Protein 6HJF (pdb70)

Secondary structure (DSSP, 8-state):
-TTTT-EEEEEEEETTEEEEEEEE-------SSHHHHHHHHHHH-HHHHHHHHSBTTS-TT-EEEEEE---STT-SEEEEEEESS---S--HHHHHHHHHHHHHTTSS---TT-SEEEEEEEETTEEEEEEEEEPTTSSS-EEEEEEEPSPBEEEEEEEEEE--TTT-EEEEEEEESSSEEEEEEGGGGT--SSGGGHHHHHHHHHHHHHHHHHH-----SS-TT--SEEEEEEEE--SSTT-SEEEEEEETTTEE-SS--HHHHHHHHHHHHHTT---TT-EEEEEETTS-EEEEEEEEEEEETT---TT--TTSSSEEEEEEEEEE-EEEEEEEEE---TT-TTTT-B--S--/-EEEEEEEETTEEEEEEEE-PPP---SSHHHHHHHHHHH-HHHHHHHHSBTTS-TT-EEEEEE---STT-SEEEEEEESS---S--HHHHHHHHHHHHHTTSSPPPTT-SEEEEEEEETTEEEEEEEEEPTT-SS-EEEEEEEPSPBEEEEEEEEEEPSTTT-EEEEEEEESSSEEEEEEGGGGT---SGGGHHHHHHHHHHHHHHHHHH-----SS-TT--SEEEEEEEE--SSTT-SEEEEEEETTTEE-SS--HHHHHHHHHHHHHTT-S-TT--EEEE-TTS-EEEEEEEEEEEEET---TTS-SS-SEEEEEEEEEEE-EEEEEEEEE---TT-TTTT-B--PPP----

Radius of gyration: 27.24 Å; Cα contacts (8 Å, |Δi|>4): 1940; chains: 2; bounding box: 60×91×71 Å

Sequence (709 aa):
MRFKKSFTCCIDMHTEGEAARIVTSGLPHIPGSNMAEKKAYLQENMDYLRRGIMLEPRGHDDMFGAFLFDPIEEGADLGIVFMDTGGYLNMCGHNSIAAVTAAVETGIVSVPAKATNVPVVLDTPAGLVRGTAHLQSGTESEVSNASIINVPSFLYQQDVVVVLPKPYGEVRVDIAFGGNFFAIVPAEQLGIDISVQNLSRLQEAGELLRTEINRSVKVQHPQLPHINTVDCVEIYGPPTNPEANYKNVVIFGNRQADRSPCGTGTSAKMATLYAKGQLRIGETFVYESILGSLFQGRVLGEERRIPGVKVPVTKDAEEGMLVVTAEITGKAFIMGFNTMMLFDPTDPFKNGFTLKQYSFTCCIDMHTEGEAARIVTSSGLPHIPGSNMAEKKAYLQENMDYLRRGIMLEPRGHDDMFGAFLFDPIEEGADLGIVFMDTGGYLNMCGHNSIAAVTAAVETGIVSVPAKATNVPVVLDTPAGLVRGTAHLQSGTESEVSNASIINVPSFLYQQDVVVVLPKPYGEVRVDIAFGGNFFAIVPAEQLGIDISVQNLSRLQEAGELLRTEINRSVKVQHPQLPHINTVDCVEIYGPPTNPEANYKNVVIFGNRQADRSPCGTGTSAKMATLYAKGQLRIGETFVYESILGSLFQGRVLGEERIPGVKVPVTKDAEEGMLVVTAEITGKAFIMGFNTMMLFDPTDPFKNGFTLKQYIWSS

CATH classification: 3.10.310.10 (+1 more: 3.10.310.10)

InterPro domains:
  IPR008794 Proline racemase family [PF05544] (78-420)
  IPR008794 Proline racemase family [PTHR33442] (73-422)
  IPR008794 Proline racemase family [SFLDS00028] (70-421)

GO terms:
  GO:0005576 extracellular region (C, EXP)
  GO:0005737 cytoplasm (C, EXP)
  GO:0016020 membrane (C, EXP)
  GO:0018112 proline racemase activity (F, EXP)

Foldseek 3Di:
DQLQQWWWWFWKFFLHAIATETEDRDDDQDDQALLRSQVSCQVPPVLVLLLCDFPPNHHQRHWYWYWDCHNDPPALIEIWIGHQAGTAQDWDRNVFVVQLCCQVVVSDDDPPPDQKDWHWYRTSLGIKIKIFGADPPDRGHGPKMKIWFDKKAFFAFQDWFAFDPPQGIFTWTWMWLSAIETEGEPVSRVDDLAPVCLVVVLVVFVRRQVRCQVPPWAADQPNRVHIGHFKYKYKADDPDPVARIEIWMAGRNSHIGQALINSVVRRVVNVCVVVVNADAPGWHWYAYNNRFIKIKGWHDKDFDAPAGGNVADPPDGHGMITIMMIMTHMGRPDIDIGTQDPVPPQSSHDHPDDD/DWWWFWKFFLHAIATETEDDDDDADDLALLVRQVRCQPPPVLVLLLCDFPPNHHQRHWYWYWDCHRPPPARIEIWIGHQAGTAQDFFRNVFVCQLCCQQVVVDAADPPDQKDWHWYRTSLGIKIKIFGADPPDRRHGPWMKIWFDWKAFFAFQDWFAFDPPQGIFTFTWMWLSAIETEGEVVSRVDDLAPVCLVVVLVVFVRVQVRCQVPDWDADQVRRVHTGHFKYKYWDDDPDPVARIEIWIAGRLSHIGQALINSVVSRVQNVCVVVVNADAPGWHWYAYNNRFIKIKGFPDKDFDACDGGNVADPPHRGGMITTMMIMTHMDRDDTDDDDADVPDPQSSHDHPDDHDYDD

Nearest PDB structures (foldseek):
  1w62-assembly1_A  TM=1.001E+00  e=7.822E-77  Trypanosoma cruzi strain CL Brener
  6hjg-assembly1_A  TM=9.978E-01  e=2.017E-73  Trypanosoma cruzi strain CL Brener
  8a4r-assembly1_BBB  TM=9.742E-01  e=5.280E-46  Acetoanaerobium sticklandii DSM 519
  6r76-assembly2_C  TM=9.722E-01  e=7.867E-44  Thermococcus litoralis DSM 5473
  6j7c-assembly1_A-2  TM=9.624E-01  e=2.223E-41  Thermococcus litoralis DSM 5473

Organism: Trypanosoma cruzi (strain CL Brener) (NCBI:txid353153)

Solvent-accessible surface area: 26584 Å² total; per-residue (Å²): 165,64,110,148,168,19,8,50,4,11,7,0,0,0,22,1,0,5,0,15,0,3,54,58,39,39,75,145,2,59,27,82,48,2,20,80,18,20,35,71,1,86,136,83,33,32,91,20,13,83,0,0,0,11,9,3,18,2,12,34,16,4,0,0,0,2,27,28,125,51,77,73,169,63,16,59,14,0,0,0,0,0,2,11,41,14,20,14,7,0,5,1,3,0,0,0,0,2,0,0,2,0,3,40,50,56,76,24,97,46,80,104,107,33,94,71,2,85,0,21,0,2,6,5,4,28,52,0,133,2,38,0,50,21,90,107,88,52,85,36,58,2,40,47,0,8,0,56,6,8,70,0,2,10,14,44,66,81,12,79,2,95,5,85,182,105,24,22,121,2,123,2,18,0,0,0,0,0,1,1,0,0,8,0,28,5,138,54,6,68,13,107,14,27,48,102,19,18,76,116,0,22,68,0,0,43,56,0,59,53,49,0,46,175,69,22,158,5,79,11,49,87,46,107,74,4,67,59,0,20,2,0,0,0,48,8,112,54,100,42,134,126,8,72,76,24,1,0,2,2,6,10,44,14,0,0,1,10,0,0,10,0,2,0,0,0,0,10,0,2,6,16,36,45,93,69,112,12,177,75,36,75,73,2,18,0,5,0,14,40,34,11,32,0,68,1,94,0,66,21,93,102,70,39,109,82,45,163,7,79,40,21,129,157,98,64,116,6,1,33,10,2,44,0,25,0,21,4,60,3,6,26,6,2,83,11,32,0,4,23,37,93,98,2,88,30,75,49,17,22,48,15,39,67,187,86,19,50,3,13,5,0,0,0,24,1,0,5,0,13,2,0,51,53,46,29,47,183,16,74,31,82,64,2,22,82,21,18,33,68,1,83,132,85,34,34,91,10,16,80,0,0,0,14,7,3,17,2,11,32,18,5,0,0,0,0,27,32,119,51,76,102,165,54,15,62,18,0,0,0,0,0,2,11,39,18,18,12,5,0,8,0,2,0,0,0,0,3,0,1,2,0,1,22,50,56,73,19,104,44,82,102,108,24,88,76,2,85,0,10,0,8,5,4,5,28,44,0,123,2,37,0,51,18,91,102,90,41,86,38,34,2,45,45,0,13,1,59,5,6,67,0,4,8,13,46,68,75,13,78,4,96,5,53,196,116,28,23,120,1,117,4,15,0,0,0,0,0,2,1,0,0,7,0,28,6,135,52,8,61,5,112,20,30,40,110,23,15,66,114,0,23,75,0,1,32,25,1,55,74,27,0,36,171,64,20,160,4,76,11,50,82,44,106,63,4,71,61,0,18,2,0,0,0,46,9,113,52,100,43,134,133,8,62,72,22,0,0,2,3,7,11,20,20,0,0,2,9,1,0,11,0,2,0,0,0,0,9,0,3,6,15,36,46,87,70,111,8,190,81,42,70,74,1,20,0,5,0,11,40,34,13,40,0,65,0,93,0,72,22,95,106,96,36,101,71,38,100,10,76,39,17,123,149,104,43,94,0,0,42,6,4,45,0,10,0,22,3,61,3,10,8,7,1,57,10,45,3,38,53,36,108,93,1,91,29,84,46,16,19,40,12,36,65,151,49,196,59,161

B-factor: mean 35.9, std 13.92, range [16.55, 100.0]

Structure (mmCIF, N/CA/C/O backbone):
data_6HJF
#
_entry.id   6HJF
#
_cell.length_a   129.666
_cell.length_b   90.841
_cell.length_c   85.919
_cell.angle_alpha   90.00
_cell.angle_beta   126.29
_cell.angle_gamma   90.00
#
_symmetry.space_group_n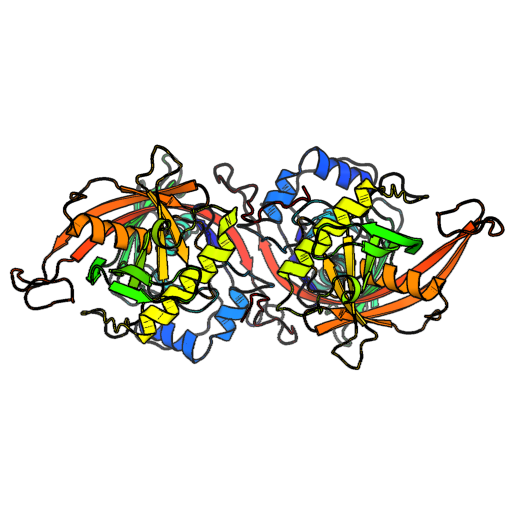ame_H-M   'C 1 2 1'
#
loop_
_entity.id
_entity.type
_entity.pdbx_description
1 polymer 'Proline racemase A'
2 non-polymer 'LAEVULINIC ACID'
3 water water
#
loop_
_atom_site.group_PDB
_atom_site.id
_atom_site.type_symbol
_atom_site.label_atom_id
_atom_site.label_alt_id
_atom_site.label_comp_id
_atom_site.label_asym_id
_atom_site.label_entity_id
_atom_site.label_seq_id
_atom_site.pdbx_PDB_ins_code
_atom_site.Cartn_x
_atom_site.Cartn_y
_atom_site.Cartn_z
_atom_site.occupancy
_atom_site.B_iso_or_equiv
_atom_site.auth_seq_id
_atom_site.auth_comp_id
_atom_site.auth_asym_id
_atom_site.auth_atom_id
_atom_site.pdbx_PDB_model_num
ATOM 1 N N . MET A 1 40 ? 18.515 8.387 -9.248 1.00 74.61 40 MET A N 1
ATOM 2 C CA . MET A 1 40 ? 19.844 8.597 -8.596 1.00 75.60 40 MET A CA 1
ATOM 3 C C . MET A 1 40 ? 19.690 9.213 -7.204 1.00 71.20 40 MET A C 1
ATOM 4 O O . MET A 1 40 ? 20.319 8.751 -6.252 1.00 65.56 40 MET A O 1
ATOM 9 N N . ARG A 1 41 ? 18.865 10.256 -7.096 1.00 63.23 41 ARG A N 1
ATOM 10 C CA . ARG A 1 41 ? 18.708 11.005 -5.840 1.00 62.63 41 ARG A CA 1
ATOM 11 C C . ARG A 1 41 ? 18.263 10.096 -4.687 1.00 57.82 41 ARG A C 1
ATOM 12 O O . ARG A 1 41 ? 18.698 10.271 -3.545 1.00 45.20 41 ARG A O 1
ATOM 20 N N . PHE A 1 42 ? 17.413 9.121 -5.006 1.00 52.37 42 PHE A N 1
ATOM 21 C CA . PHE A 1 42 ? 16.860 8.196 -4.013 1.00 50.36 42 PHE A CA 1
ATOM 22 C C . PHE A 1 42 ? 17.684 6.924 -3.834 1.00 53.56 42 PHE A C 1
ATOM 23 O O . PHE A 1 42 ? 17.299 6.052 -3.043 1.00 48.77 42 PHE A O 1
ATOM 31 N N . LYS A 1 43 ? 18.812 6.822 -4.550 1.00 54.11 43 LYS A N 1
ATOM 32 C CA . LYS A 1 43 ? 19.796 5.755 -4.312 1.00 54.22 43 LYS A CA 1
ATOM 33 C C . LYS A 1 43 ? 20.291 5.785 -2.862 1.00 46.05 43 LYS A C 1
ATOM 34 O O . LYS A 1 43 ? 20.657 6.833 -2.335 1.00 40.73 43 LYS A O 1
ATOM 40 N N . LYS A 1 44 ? 20.306 4.620 -2.234 1.00 42.49 44 LYS A N 1
ATOM 41 C CA . LYS A 1 44 ? 20.702 4.492 -0.843 1.00 40.10 44 LYS A CA 1
ATOM 42 C C . LYS A 1 44 ? 19.774 5.228 0.142 1.00 38.83 44 LYS A C 1
ATOM 43 O O . LYS A 1 44 ? 20.118 5.328 1.293 1.00 35.66 44 LYS A O 1
ATOM 49 N N . SER A 1 45 ? 18.583 5.659 -0.278 1.00 35.02 45 SER A N 1
ATOM 50 C CA . SER A 1 45 ? 17.637 6.288 0.659 1.00 34.05 45 SER A CA 1
ATOM 51 C C . SER A 1 45 ? 16.990 5.257 1.587 1.00 31.32 45 SER A C 1
ATOM 52 O O . SER A 1 45 ? 17.131 4.067 1.386 1.00 32.89 45 SER A O 1
ATOM 55 N N . PHE A 1 46 ? 16.265 5.734 2.590 1.00 26.65 46 PHE A N 1
ATOM 56 C CA . PHE A 1 46 ? 15.515 4.866 3.509 1.00 24.02 46 PHE A CA 1
ATOM 57 C C . PHE A 1 46 ? 14.148 5.469 3.761 1.00 24.44 46 PHE A C 1
ATOM 58 O O . PHE A 1 46 ? 14.046 6.686 3.895 1.00 27.42 46 PHE A O 1
ATOM 66 N N . THR A 1 47 ? 13.106 4.643 3.868 1.00 24.65 47 THR A N 1
ATOM 67 C CA . THR A 1 47 ? 11.818 5.140 4.275 1.00 23.14 47 THR A CA 1
ATOM 68 C C . THR A 1 47 ? 11.634 4.796 5.734 1.00 22.26 47 THR A C 1
ATOM 69 O O . THR A 1 47 ? 11.977 3.691 6.164 1.00 22.17 47 THR A O 1
ATOM 73 N N . CYS A 1 48 ? 11.059 5.732 6.472 1.00 22.54 48 CYS A N 1
ATOM 74 C CA A CYS A 1 48 ? 10.777 5.569 7.898 0.50 22.39 48 CYS A CA 1
ATOM 75 C CA B CYS A 1 48 ? 10.734 5.447 7.850 0.50 22.43 48 CYS A CA 1
ATOM 76 C C . CYS A 1 48 ? 9.370 5.984 8.269 1.00 22.53 48 CYS A C 1
ATOM 77 O O . CYS A 1 48 ? 8.811 6.902 7.661 1.00 22.25 48 CYS A O 1
ATOM 82 N N . ILE A 1 49 ? 8.830 5.344 9.297 1.00 21.82 49 ILE A N 1
ATOM 83 C CA . ILE A 1 49 ? 7.672 5.818 10.000 1.00 21.47 49 ILE A CA 1
ATOM 84 C C . ILE A 1 49 ? 8.258 6.368 11.293 1.00 21.69 49 ILE A C 1
ATOM 85 O O . ILE A 1 49 ? 8.774 5.601 12.099 1.00 20.91 49 ILE A O 1
ATOM 90 N N . ASP A 1 50 ? 8.236 7.678 11.433 1.00 21.39 50 ASP A N 1
ATOM 91 C CA . ASP A 1 50 ? 8.739 8.342 12.647 1.00 21.06 50 ASP A CA 1
ATOM 92 C C . ASP A 1 50 ? 7.612 8.340 13.681 1.00 22.18 50 ASP A C 1
ATOM 93 O O . ASP A 1 50 ? 6.527 8.918 13.475 1.00 20.38 50 ASP A O 1
ATOM 98 N N . MET A 1 51 ? 7.856 7.650 14.780 1.00 20.44 51 MET A N 1
ATOM 99 C CA . MET A 1 51 ? 6.857 7.522 15.844 1.00 20.26 51 MET A CA 1
ATOM 100 C C . MET A 1 51 ? 7.448 8.216 17.071 1.00 22.02 51 MET A C 1
ATOM 101 O O . MET A 1 51 ? 8.634 8.450 17.127 1.00 21.20 51 MET A O 1
ATOM 106 N N . HIS A 1 52 ? 6.617 8.544 18.048 1.00 20.78 52 HIS A N 1
ATOM 107 C CA . HIS A 1 52 ? 7.143 8.752 19.387 1.00 18.89 52 HIS A CA 1
ATOM 108 C C . HIS A 1 52 ? 6.196 8.096 20.383 1.00 21.17 52 HIS A C 1
ATOM 109 O O . HIS A 1 52 ? 4.993 7.992 20.167 1.00 19.26 52 HIS A O 1
ATOM 116 N N . THR A 1 53 ? 6.773 7.682 21.490 1.00 18.82 53 THR A N 1
ATOM 117 C CA . THR A 1 53 ? 6.026 7.059 22.573 1.00 21.72 53 THR A CA 1
ATOM 118 C C . THR A 1 53 ? 6.159 7.970 23.769 1.00 22.49 53 THR A C 1
ATOM 119 O O . THR A 1 53 ? 7.188 7.998 24.445 1.00 20.88 53 THR A O 1
ATOM 123 N N . GLU A 1 54 ? 5.133 8.772 23.991 1.00 21.32 54 GLU A N 1
ATOM 124 C CA . GLU A 1 54 ? 5.105 9.724 25.108 1.00 22.14 54 GLU A CA 1
ATOM 125 C C . GLU A 1 54 ? 6.379 10.609 25.197 1.00 22.71 54 GLU A C 1
ATOM 126 O O . GLU A 1 54 ? 6.896 10.923 26.286 1.00 20.89 54 GLU A O 1
ATOM 132 N N . GLY A 1 55 ? 6.867 11.043 24.025 1.00 20.41 55 GLY A N 1
ATOM 133 C CA . GLY A 1 55 ? 7.943 12.004 23.936 1.00 20.59 55 GLY A CA 1
ATOM 134 C C . GLY A 1 55 ? 9.221 11.412 23.394 1.00 18.22 55 GLY A C 1
ATOM 135 O O . GLY A 1 55 ? 10.061 12.156 22.909 1.00 19.61 55 GLY A O 1
ATOM 136 N N . GLU A 1 56 ? 9.343 10.096 23.428 1.00 18.62 56 GLU A N 1
ATOM 137 C CA . GLU A 1 56 ? 10.583 9.402 23.051 1.00 20.99 56 GLU A CA 1
ATOM 138 C C . GLU A 1 56 ? 10.461 8.915 21.613 1.00 20.09 56 GLU A C 1
ATOM 139 O O . GLU A 1 56 ? 9.527 8.196 21.251 1.00 20.11 56 GLU A O 1
ATOM 145 N N . ALA A 1 57 ? 11.392 9.344 20.780 1.00 21.21 57 ALA A N 1
ATOM 146 C CA . ALA A 1 57 ? 11.368 8.988 19.355 1.00 20.81 57 ALA A CA 1
ATOM 147 C C . ALA A 1 57 ? 11.537 7.496 19.098 1.00 21.82 57 ALA A C 1
ATOM 148 O O . ALA A 1 57 ? 12.235 6.779 19.832 1.00 23.20 57 ALA A O 1
ATOM 150 N N . ALA A 1 58 ? 10.872 7.024 18.047 1.00 20.21 58 ALA A N 1
ATOM 151 C CA . ALA A 1 58 ? 11.162 5.715 17.478 1.00 22.08 58 ALA A CA 1
ATOM 152 C C . ALA A 1 58 ? 11.090 5.854 15.972 1.00 22.03 58 ALA A C 1
ATOM 153 O O . ALA A 1 58 ? 9.994 5.850 15.387 1.00 20.35 58 ALA A O 1
ATOM 155 N N . ARG A 1 59 ? 12.262 5.985 15.361 1.00 20.70 59 ARG A N 1
ATOM 156 C CA . ARG A 1 59 ? 12.403 6.066 13.915 1.00 19.30 59 ARG A CA 1
ATOM 157 C C . ARG A 1 59 ? 12.440 4.646 13.335 1.00 18.39 59 ARG A C 1
ATOM 158 O O . ARG A 1 59 ? 13.439 3.952 13.422 1.00 18.79 59 ARG A O 1
ATOM 166 N N . ILE A 1 60 ? 11.306 4.211 12.782 1.00 19.49 60 ILE A N 1
ATOM 167 C CA . ILE A 1 60 ? 11.139 2.841 12.374 1.00 20.74 60 ILE A CA 1
ATOM 168 C C . ILE A 1 60 ? 11.407 2.756 10.869 1.00 22.37 60 ILE A C 1
ATOM 169 O O . ILE A 1 60 ? 10.623 3.248 10.066 1.00 22.25 60 ILE A O 1
ATOM 174 N N . VAL A 1 61 ? 12.544 2.186 10.521 1.00 20.22 61 VAL A N 1
ATOM 175 C CA . VAL A 1 61 ? 12.982 2.065 9.133 1.00 21.20 61 VAL A CA 1
ATOM 176 C C . VAL A 1 61 ? 12.280 0.886 8.460 1.00 22.97 61 VAL A C 1
ATOM 177 O O . VAL A 1 61 ? 12.444 -0.268 8.865 1.00 24.13 61 VAL A O 1
ATOM 181 N N . THR A 1 62 ? 11.464 1.199 7.452 1.00 23.20 62 THR A N 1
ATOM 182 C CA . THR A 1 62 ? 10.628 0.226 6.789 1.00 23.94 62 THR A CA 1
ATOM 183 C C . THR A 1 62 ? 11.183 -0.281 5.447 1.00 26.04 62 THR A C 1
ATOM 184 O O . THR A 1 62 ? 10.785 -1.349 5.010 1.00 25.94 62 THR A O 1
ATOM 188 N N . SER A 1 63 ? 12.064 0.470 4.792 1.00 23.51 63 SER A N 1
ATOM 189 C CA . SER A 1 63 ? 12.708 0.007 3.551 1.00 26.97 63 SER A CA 1
ATOM 190 C C . SER A 1 63 ? 14.018 0.730 3.316 1.00 26.79 63 SER A C 1
ATOM 191 O O . SER A 1 63 ? 14.245 1.808 3.858 1.00 24.71 63 SER A O 1
ATOM 194 N N . GLY A 1 64 ? 14.879 0.112 2.514 1.00 27.56 64 GLY A N 1
ATOM 195 C CA . GLY A 1 64 ? 16.149 0.686 2.127 1.00 26.12 64 GLY A CA 1
ATOM 196 C C . GLY A 1 64 ? 17.368 -0.179 2.412 1.00 28.98 64 GLY A C 1
ATOM 197 O O . GLY A 1 64 ? 18.435 0.044 1.827 1.00 27.18 64 GLY A O 1
ATOM 198 N N . LEU A 1 65 ? 17.256 -1.140 3.328 1.00 27.07 65 LEU A N 1
ATOM 199 C CA . LEU A 1 65 ? 18.385 -2.022 3.599 1.00 26.46 65 LEU A CA 1
ATOM 200 C C . LEU A 1 65 ? 18.541 -3.046 2.490 1.00 28.60 65 LEU A C 1
ATOM 201 O O . LEU A 1 65 ? 17.549 -3.500 1.920 1.00 29.13 65 LEU A O 1
ATOM 206 N N . PRO A 1 66 ? 19.792 -3.411 2.183 1.00 28.19 66 PRO A N 1
ATOM 207 C CA . PRO A 1 66 ? 19.953 -4.611 1.381 1.00 31.38 66 PRO A CA 1
ATOM 208 C C . PRO A 1 66 ? 19.723 -5.846 2.255 1.00 33.17 66 PRO A C 1
ATOM 209 O O . PRO A 1 66 ? 19.434 -5.722 3.460 1.00 26.43 66 PRO A O 1
ATOM 213 N N . HIS A 1 67 ? 19.868 -7.040 1.669 1.00 34.29 67 HIS A N 1
ATOM 214 C CA . HIS A 1 67 ? 19.807 -8.250 2.453 1.00 31.42 67 HIS A CA 1
ATOM 215 C C . HIS A 1 67 ? 20.874 -8.143 3.527 1.00 28.50 67 HIS A C 1
ATOM 216 O O . HIS A 1 67 ? 21.975 -7.661 3.257 1.00 29.44 67 HIS A O 1
ATOM 223 N N . ILE A 1 68 ? 20.520 -8.518 4.748 1.00 27.31 68 ILE A N 1
ATOM 224 C CA . ILE A 1 68 ? 21.451 -8.515 5.868 1.00 28.88 68 ILE A CA 1
ATOM 225 C C . ILE A 1 68 ? 21.638 -9.972 6.295 1.00 33.12 68 ILE A C 1
ATOM 226 O O . ILE A 1 68 ? 20.700 -10.597 6.804 1.00 34.31 68 ILE A O 1
ATOM 231 N N . PRO A 1 69 ? 22.845 -10.524 6.070 1.00 34.25 69 PRO A N 1
ATOM 232 C CA . PRO A 1 69 ? 23.080 -11.902 6.489 1.00 33.46 69 PRO A CA 1
ATOM 233 C C . PRO A 1 69 ? 22.914 -12.119 7.985 1.00 36.84 69 PRO A C 1
ATOM 234 O O . PRO A 1 69 ? 23.356 -11.293 8.806 1.00 35.54 69 PRO A O 1
ATOM 238 N N . GLY A 1 70 ? 22.296 -13.245 8.324 1.00 35.29 70 GLY A N 1
ATOM 239 C CA . GLY A 1 70 ? 22.137 -13.671 9.704 1.00 36.74 70 GLY A CA 1
ATOM 240 C C . GLY A 1 70 ? 20.945 -14.596 9.777 1.00 36.01 70 GLY A C 1
ATOM 241 O O . GLY A 1 70 ? 19.923 -14.342 9.143 1.00 36.37 70 GLY A O 1
ATOM 242 N N . SER A 1 71 ? 21.073 -15.683 10.535 1.00 38.28 71 SER A N 1
ATOM 243 C CA . SER A 1 71 ? 19.987 -16.665 10.624 1.00 37.68 71 SER A CA 1
ATOM 244 C C . SER A 1 71 ? 18.998 -16.374 11.758 1.00 36.93 71 SER A C 1
ATOM 245 O O . SER A 1 71 ? 18.009 -17.088 11.911 1.00 36.52 71 SER A O 1
ATOM 248 N N . ASN A 1 72 ? 19.255 -15.323 12.541 1.00 38.41 72 ASN A N 1
ATOM 249 C CA . ASN A 1 72 ? 18.279 -14.812 13.514 1.00 35.69 72 ASN A CA 1
ATOM 250 C C . ASN A 1 72 ? 18.493 -13.314 13.685 1.00 33.34 72 ASN A C 1
ATOM 251 O O . ASN A 1 72 ? 19.421 -12.756 13.091 1.00 32.35 72 ASN A O 1
ATOM 256 N N . MET A 1 73 ? 17.680 -12.664 14.508 1.00 30.29 73 MET A N 1
ATOM 257 C CA . MET A 1 73 ? 17.757 -11.203 14.621 1.00 29.24 73 MET A CA 1
ATOM 258 C C . MET A 1 73 ? 19.016 -10.728 15.312 1.00 28.60 73 MET A C 1
ATOM 259 O O . MET A 1 73 ? 19.565 -9.685 14.955 1.00 30.86 73 MET A O 1
ATOM 264 N N . ALA A 1 74 ? 19.494 -11.502 16.273 1.00 27.61 74 ALA A N 1
ATOM 265 C CA . ALA A 1 74 ? 20.739 -11.183 16.985 1.00 30.62 74 ALA A CA 1
ATOM 266 C C . ALA A 1 74 ? 21.940 -11.127 16.022 1.00 31.20 74 ALA A C 1
ATOM 267 O O . ALA A 1 74 ? 22.847 -10.289 16.169 1.00 30.68 74 ALA A O 1
ATOM 269 N N . GLU A 1 75 ? 21.936 -12.042 15.061 1.00 32.29 75 GLU A N 1
ATOM 270 C CA . GLU A 1 75 ? 22.984 -12.130 14.068 1.00 34.80 75 GLU A CA 1
ATOM 271 C C . GLU A 1 75 ? 22.909 -10.980 13.086 1.00 30.33 75 GLU A C 1
ATOM 272 O O . GLU A 1 75 ? 23.931 -10.470 12.670 1.00 31.85 75 GLU A O 1
ATOM 278 N N . LYS A 1 76 ? 21.700 -10.593 12.698 1.00 31.30 76 LYS A N 1
ATOM 279 C CA . LYS A 1 76 ? 21.529 -9.451 11.804 1.00 31.58 76 LYS A CA 1
ATOM 280 C C . LYS A 1 76 ? 21.987 -8.180 12.502 1.00 27.94 76 LYS A C 1
ATOM 281 O O . LYS A 1 76 ? 22.651 -7.334 11.895 1.00 26.32 76 LYS A O 1
ATOM 287 N N . LYS A 1 77 ? 21.652 -8.046 13.783 1.00 27.62 77 LYS A N 1
ATOM 288 C CA . LYS A 1 77 ? 22.125 -6.922 14.588 1.00 29.12 77 LYS A CA 1
ATOM 289 C C . LYS A 1 77 ? 23.669 -6.862 14.635 1.00 30.11 77 LYS A C 1
ATOM 290 O O . LYS A 1 77 ? 24.270 -5.798 14.430 1.00 27.73 77 LYS A O 1
ATOM 296 N N . ALA A 1 78 ? 24.299 -8.006 14.911 1.00 31.02 78 ALA A N 1
ATOM 297 C CA . ALA A 1 78 ? 25.761 -8.096 14.867 1.00 30.26 78 ALA A CA 1
ATOM 298 C C . ALA A 1 78 ? 26.312 -7.744 13.477 1.00 27.03 78 ALA A C 1
ATOM 299 O O . ALA A 1 78 ? 27.307 -7.052 13.386 1.00 30.61 78 ALA A O 1
ATOM 301 N N . TYR A 1 79 ? 25.665 -8.193 12.408 1.00 28.77 79 TYR A N 1
ATOM 302 C CA . TYR A 1 79 ? 26.138 -7.847 11.055 1.00 29.50 79 TYR A CA 1
ATOM 303 C C . TYR A 1 79 ? 26.142 -6.328 10.839 1.00 28.74 79 TYR A C 1
ATOM 304 O O . TYR A 1 79 ? 27.152 -5.739 10.405 1.00 27.82 79 TYR A O 1
ATOM 313 N N . LEU A 1 80 ? 25.009 -5.696 11.152 1.00 26.33 80 LEU A N 1
ATOM 314 C CA . LEU A 1 80 ? 24.882 -4.252 11.036 1.00 26.53 80 LEU A CA 1
ATOM 315 C C . LEU A 1 80 ? 25.942 -3.539 11.834 1.00 23.29 80 LEU A C 1
ATOM 316 O O . LEU A 1 80 ? 26.572 -2.595 11.341 1.00 26.15 80 LEU A O 1
ATOM 321 N N . GLN A 1 81 ? 26.124 -3.962 13.080 1.00 27.68 81 GLN A N 1
ATOM 322 C CA . GLN A 1 81 ? 27.084 -3.323 13.941 1.00 27.47 81 GLN A CA 1
ATOM 323 C C . GLN A 1 81 ? 28.539 -3.470 13.453 1.00 29.12 81 GLN A C 1
ATOM 324 O O . GLN A 1 81 ? 29.336 -2.534 13.541 1.00 26.61 81 GLN A O 1
ATOM 330 N N . GLU A 1 82 ? 28.867 -4.645 12.952 1.00 30.50 82 GLU A N 1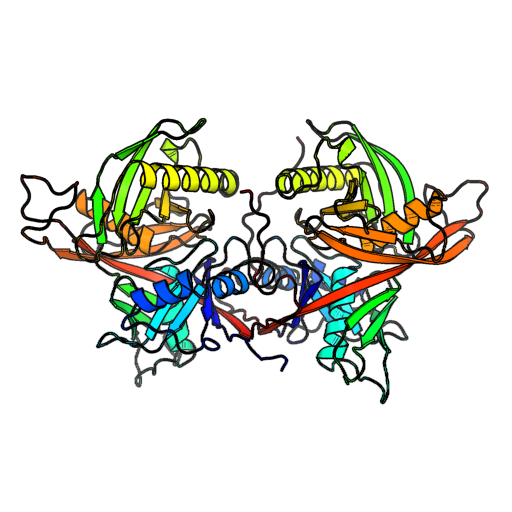
ATOM 331 C CA . GLU A 1 82 ? 30.245 -4.942 12.533 1.00 32.84 82 GLU A CA 1
ATOM 332 C C . GLU A 1 82 ? 30.597 -4.397 11.149 1.00 31.26 82 GLU A C 1
ATOM 333 O O . GLU A 1 82 ? 31.726 -4.008 10.916 1.00 28.61 82 GLU A O 1
ATOM 339 N N . ASN A 1 83 ? 29.621 -4.349 10.249 1.00 27.27 83 ASN A N 1
ATOM 340 C CA . ASN A 1 83 ? 29.862 -4.066 8.839 1.00 26.77 83 ASN A CA 1
ATOM 341 C C . ASN A 1 83 ? 29.171 -2.825 8.261 1.00 29.00 83 ASN A C 1
ATOM 342 O O . ASN A 1 83 ? 29.614 -2.285 7.232 1.00 27.98 83 ASN A O 1
ATOM 347 N N . MET A 1 84 ? 28.077 -2.376 8.897 1.00 27.13 84 MET A N 1
ATOM 348 C CA . MET A 1 84 ? 27.286 -1.262 8.347 1.00 24.57 84 MET A CA 1
ATOM 349 C C . MET A 1 84 ? 26.866 -0.226 9.396 1.00 24.44 84 MET A C 1
ATOM 350 O O . MET A 1 84 ? 25.774 0.352 9.315 1.00 22.67 84 MET A O 1
ATOM 355 N N . ASP A 1 85 ? 27.745 0.053 10.352 1.00 22.76 85 ASP A N 1
ATOM 356 C CA . ASP A 1 85 ? 27.426 0.935 11.479 1.00 25.22 85 ASP A CA 1
ATOM 357 C C . ASP A 1 85 ? 27.233 2.376 11.087 1.00 25.23 85 ASP A C 1
AT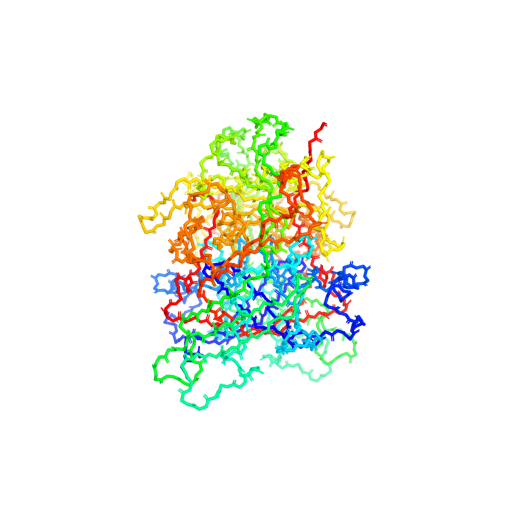OM 358 O O . ASP A 1 85 ? 26.532 3.125 11.808 1.00 25.78 85 ASP A O 1
ATOM 363 N N . TYR A 1 86 ? 27.831 2.765 9.956 1.00 24.98 86 TYR A N 1
ATOM 364 C CA . TYR A 1 86 ? 27.649 4.094 9.389 1.00 24.51 86 TYR A CA 1
ATOM 365 C C . TYR A 1 86 ? 26.148 4.340 9.087 1.00 25.03 86 TYR A C 1
ATOM 366 O O . TYR A 1 86 ? 25.724 5.482 9.094 1.00 26.09 86 TYR A O 1
ATOM 375 N N . LEU A 1 87 ? 25.362 3.286 8.847 1.00 25.80 87 LEU A N 1
ATOM 376 C CA . LEU A 1 87 ? 23.931 3.462 8.588 1.00 23.69 87 LEU A CA 1
ATOM 377 C C . LEU A 1 87 ? 23.232 3.976 9.837 1.00 22.49 87 LEU A C 1
ATOM 378 O O . LEU A 1 87 ? 22.552 5.018 9.785 1.00 22.09 87 LEU A O 1
ATOM 383 N N . ARG A 1 88 ? 23.423 3.270 10.956 1.00 21.74 88 ARG A N 1
ATOM 384 C CA . ARG A 1 88 ? 22.927 3.755 12.278 1.00 22.64 88 ARG A CA 1
ATOM 385 C C . ARG A 1 88 ? 23.320 5.212 12.496 1.00 23.48 88 ARG A C 1
ATOM 386 O O . ARG A 1 88 ? 22.508 6.046 12.895 1.00 21.31 88 ARG A O 1
ATOM 394 N N . ARG A 1 89 ? 24.595 5.540 12.290 1.00 22.10 8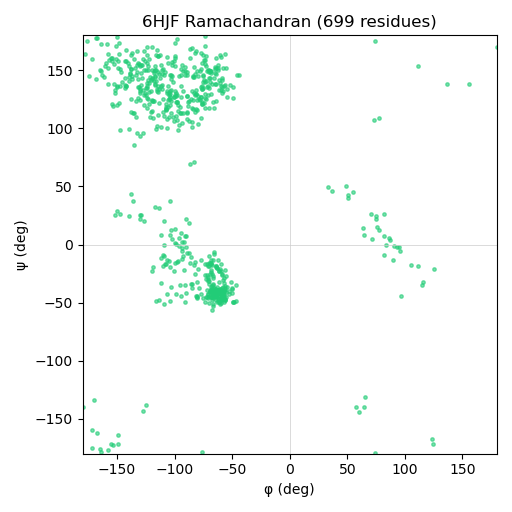9 ARG A N 1
ATOM 395 C CA . ARG A 1 89 ? 25.042 6.889 12.574 1.00 22.94 89 ARG A CA 1
ATOM 396 C C . ARG A 1 89 ? 24.378 7.930 11.693 1.00 20.92 89 ARG A C 1
ATOM 397 O O . ARG A 1 89 ? 23.977 8.969 12.192 1.00 21.41 89 ARG A O 1
ATOM 405 N N . GLY A 1 90 ? 24.167 7.615 10.414 1.00 20.31 90 GLY A N 1
ATOM 406 C CA . GLY A 1 90 ? 23.507 8.548 9.483 1.00 21.84 90 GLY A CA 1
ATOM 407 C C . GLY A 1 90 ? 22.008 8.742 9.772 1.00 20.06 90 GLY A C 1
ATOM 408 O O . GLY A 1 90 ? 21.462 9.818 9.574 1.00 22.15 90 GLY A O 1
ATOM 409 N N . ILE A 1 91 ? 21.376 7.698 10.278 1.00 19.79 91 ILE A N 1
ATOM 410 C CA . ILE A 1 91 ? 19.927 7.694 10.566 1.00 20.53 91 ILE A CA 1
ATOM 411 C C . ILE A 1 91 ? 19.610 8.284 11.945 1.00 19.85 91 ILE A C 1
ATOM 412 O O . ILE A 1 91 ? 18.598 8.954 12.141 1.00 19.95 91 ILE A O 1
ATOM 417 N N . MET A 1 92 ? 20.463 8.013 12.939 1.00 18.39 92 MET A N 1
ATOM 418 C CA . MET A 1 92 ? 20.265 8.467 14.317 1.00 19.97 92 MET A CA 1
ATOM 419 C C . MET A 1 92 ? 20.787 9.871 14.636 1.00 18.96 92 MET A C 1
ATOM 420 O O . MET A 1 92 ? 20.209 10.586 15.442 1.00 17.90 92 MET A O 1
ATOM 425 N N . LEU A 1 93 ? 21.884 10.272 14.009 1.00 18.58 93 LEU A N 1
ATOM 426 C CA . LEU A 1 93 ? 22.599 11.467 14.465 1.00 23.13 93 LEU A CA 1
ATOM 427 C C . LEU A 1 93 ? 22.243 12.668 13.609 1.00 20.68 93 LEU A C 1
ATOM 428 O O . LEU A 1 93 ? 21.681 12.513 12.512 1.00 19.43 93 LEU A O 1
ATOM 433 N N . GLU A 1 94 ? 22.483 13.865 14.136 1.00 17.49 94 GLU A N 1
ATOM 434 C CA . GLU A 1 94 ? 22.467 15.070 13.319 1.00 18.03 94 GLU A CA 1
ATOM 435 C C . GLU A 1 94 ? 23.212 14.843 11.982 1.00 19.45 94 GLU A C 1
ATOM 436 O O . GLU A 1 94 ? 24.196 14.116 11.937 1.00 20.93 94 GLU A O 1
ATOM 442 N N . PRO A 1 95 ? 22.751 15.478 10.878 1.00 21.55 95 PRO A N 1
ATOM 443 C CA . PRO A 1 95 ? 21.633 16.440 10.840 1.00 20.50 95 PRO A CA 1
ATOM 444 C C . PRO A 1 95 ? 20.249 15.781 10.689 1.00 20.78 95 PRO A C 1
ATOM 445 O O . PRO A 1 95 ? 19.276 16.455 10.909 1.00 19.97 95 PRO A O 1
ATOM 449 N N . ARG A 1 96 ? 20.178 14.485 10.386 1.00 18.85 96 ARG A N 1
ATOM 450 C CA . ARG A 1 96 ? 18.881 13.806 10.114 1.00 18.15 96 ARG A CA 1
ATOM 451 C C . ARG A 1 96 ? 18.217 13.414 11.415 1.00 18.49 96 ARG A C 1
ATOM 452 O O . ARG A 1 96 ? 17.052 13.248 11.504 1.00 18.70 96 ARG A O 1
ATOM 460 N N . GLY A 1 97 ? 19.021 13.224 12.460 1.00 18.24 97 GLY A N 1
ATOM 461 C CA . GLY A 1 97 ? 18.526 12.883 13.775 1.00 19.41 97 GLY A CA 1
ATOM 462 C C . GLY A 1 97 ? 19.097 13.853 14.800 1.00 19.77 97 GLY A C 1
ATOM 463 O O . GLY A 1 97 ? 19.220 15.030 14.523 1.00 20.05 97 GLY A O 1
ATOM 464 N N . HIS A 1 98 ? 19.401 13.361 15.988 1.00 19.69 98 HIS A N 1
ATOM 465 C CA . HIS A 1 98 ? 19.950 14.202 17.052 1.00 17.74 98 HIS A CA 1
ATOM 466 C C . HIS A 1 98 ? 20.470 13.316 18.197 1.00 19.89 98 HIS A C 1
ATOM 467 O O . HIS A 1 98 ? 20.326 12.099 18.168 1.00 18.77 98 HIS A O 1
ATOM 474 N N . ASP A 1 99 ? 21.041 13.964 19.208 1.00 20.80 99 ASP A N 1
ATOM 475 C CA . ASP A 1 99 ? 21.707 13.261 20.285 1.00 21.46 99 ASP A CA 1
ATOM 476 C C . ASP A 1 99 ? 20.799 12.401 21.184 1.00 22.46 99 ASP A C 1
ATOM 477 O O . ASP A 1 99 ? 21.315 11.670 22.022 1.00 22.43 99 ASP A O 1
ATOM 482 N N . ASP A 1 100 ? 19.473 12.453 21.013 1.00 18.56 100 ASP A N 1
ATOM 483 C CA . ASP A 1 100 ? 18.557 11.649 21.824 1.00 18.25 100 ASP A CA 1
ATOM 484 C C . ASP A 1 100 ? 17.546 10.891 20.939 1.00 21.31 100 ASP A C 1
ATOM 485 O O . ASP A 1 100 ? 16.517 10.413 21.391 1.00 20.73 100 ASP A O 1
ATOM 490 N N . MET A 1 101 ? 17.938 10.714 19.690 1.00 21.01 101 MET A N 1
ATOM 491 C CA . MET A 1 101 ? 17.172 9.902 18.757 1.00 19.57 101 MET A CA 1
ATOM 492 C C . MET A 1 101 ? 17.279 8.410 19.048 1.00 21.09 101 MET A C 1
ATOM 493 O O . MET A 1 101 ? 18.228 7.921 19.652 1.00 20.75 101 MET A O 1
ATOM 498 N N . PHE A 1 102 ? 16.260 7.678 18.642 1.00 18.38 102 PHE A N 1
ATOM 499 C CA . PHE A 1 102 ? 16.248 6.246 18.797 1.00 18.90 102 PHE A CA 1
ATOM 500 C C . PHE A 1 102 ? 15.491 5.664 17.642 1.00 20.49 102 PHE A C 1
ATOM 501 O O . PHE A 1 102 ? 14.587 6.323 17.106 1.00 21.11 102 PHE A O 1
ATOM 509 N N . GLY A 1 103 ? 15.831 4.444 17.243 1.00 19.99 103 GLY A N 1
ATOM 510 C CA . GLY A 1 103 ? 15.003 3.800 16.212 1.00 18.07 103 GLY A CA 1
ATOM 511 C C . GLY A 1 103 ? 15.230 2.328 16.005 1.00 19.73 103 GLY A C 1
ATOM 512 O O . GLY A 1 103 ? 15.747 1.652 16.858 1.00 19.15 103 GLY A O 1
ATOM 513 N N . ALA A 1 104 ? 14.769 1.812 14.860 1.00 21.58 104 ALA A N 1
ATOM 514 C CA . ALA A 1 104 ? 14.848 0.408 14.575 1.00 20.31 104 ALA A CA 1
ATOM 515 C C . ALA A 1 104 ? 14.783 0.125 13.087 1.00 23.46 104 ALA A C 1
ATOM 516 O O . ALA A 1 104 ? 14.198 0.892 12.322 1.00 22.38 104 ALA A O 1
ATOM 518 N N . PHE A 1 105 ? 15.399 -0.986 12.684 1.00 21.77 105 PHE A N 1
ATOM 519 C CA . PHE A 1 105 ? 15.165 -1.568 11.358 1.00 22.00 105 PHE A CA 1
ATOM 520 C C . PHE A 1 105 ? 14.170 -2.718 11.474 1.00 23.65 105 PHE A C 1
ATOM 521 O O . PHE A 1 105 ? 14.335 -3.619 12.295 1.00 21.81 105 PHE A O 1
ATOM 529 N N . LEU A 1 106 ? 13.149 -2.693 10.625 1.00 21.58 106 LEU A N 1
ATOM 530 C CA . LEU A 1 106 ? 12.275 -3.816 10.426 1.00 21.80 106 LEU A CA 1
ATOM 531 C C . LEU A 1 106 ? 12.821 -4.842 9.427 1.00 21.39 106 LEU A C 1
ATOM 532 O O . LEU A 1 106 ? 13.496 -4.509 8.436 1.00 22.94 106 LEU A O 1
ATOM 537 N N . PHE A 1 107 ? 12.517 -6.099 9.714 1.00 23.31 107 PHE A N 1
ATOM 538 C CA . PHE A 1 107 ? 12.866 -7.233 8.856 1.00 23.93 107 PHE A CA 1
ATOM 539 C C . PHE A 1 107 ? 11.678 -8.188 8.780 1.00 25.54 107 PHE A C 1
ATOM 540 O O . PHE A 1 107 ? 10.761 -8.154 9.608 1.00 23.12 107 PHE A O 1
ATOM 548 N N . ASP A 1 108 ? 11.707 -9.065 7.786 1.00 29.04 108 ASP A N 1
ATOM 549 C CA . ASP A 1 108 ? 10.818 -10.216 7.823 1.00 31.04 108 ASP A CA 1
ATOM 550 C C . ASP A 1 108 ? 11.123 -11.016 9.119 1.00 27.81 108 ASP A C 1
ATOM 551 O O . ASP A 1 108 ? 12.290 -11.148 9.538 1.00 27.98 108 ASP A O 1
ATOM 556 N N . PRO A 1 109 ? 10.083 -11.547 9.769 1.00 30.23 109 PRO A N 1
ATOM 557 C CA . PRO A 1 109 ? 10.271 -12.356 10.951 1.00 31.99 109 PRO A CA 1
ATOM 558 C C . PRO A 1 109 ? 10.928 -13.673 10.594 1.00 35.66 109 PRO A C 1
ATOM 559 O O . PRO A 1 109 ? 10.691 -14.206 9.520 1.00 32.22 109 PRO A O 1
ATOM 563 N N . ILE A 1 110 ? 11.800 -14.144 11.470 1.00 34.06 110 ILE A N 1
ATOM 564 C CA . ILE A 1 110 ? 12.411 -15.445 11.314 1.00 36.05 110 ILE A CA 1
ATOM 565 C C . ILE A 1 110 ? 11.752 -16.418 12.289 1.00 38.75 110 ILE A C 1
ATOM 566 O O . ILE A 1 110 ? 11.313 -17.495 11.883 1.00 39.37 110 ILE A O 1
ATOM 571 N N . GLU A 1 111 ? 11.635 -16.029 13.552 1.00 35.49 111 GLU A N 1
ATOM 572 C CA . GLU A 1 111 ? 11.156 -16.945 14.595 1.00 43.29 111 GLU A CA 1
ATOM 573 C C . GLU A 1 111 ? 9.681 -17.261 14.392 1.00 41.62 111 GLU A C 1
ATOM 574 O O . GLU A 1 111 ? 8.888 -16.394 14.033 1.00 43.96 111 GLU A O 1
ATOM 580 N N . GLU A 1 112 ? 9.336 -18.529 14.609 1.00 46.49 112 GLU A N 1
ATOM 581 C CA . GLU A 1 112 ? 7.988 -19.034 14.387 1.00 45.96 112 GLU A CA 1
ATOM 582 C C . GLU A 1 112 ? 6.985 -18.280 15.232 1.00 39.39 112 GLU A C 1
ATOM 583 O O . GLU A 1 112 ? 7.188 -18.108 16.420 1.00 43.35 112 GLU A O 1
ATOM 589 N N . GLY A 1 113 ? 5.901 -17.819 14.616 1.00 38.44 113 GLY A N 1
ATOM 590 C CA . GLY A 1 113 ? 4.858 -17.116 15.352 1.00 35.89 113 GLY A CA 1
ATOM 591 C C . GLY A 1 113 ? 5.004 -15.602 15.384 1.00 36.24 113 GLY A C 1
ATOM 592 O O . GLY A 1 113 ? 4.152 -14.905 15.946 1.00 37.87 113 GLY A O 1
ATOM 593 N N . ALA A 1 114 ? 6.075 -15.082 14.790 1.00 35.79 114 ALA A N 1
ATOM 594 C CA . ALA A 1 114 ? 6.324 -13.647 14.809 1.00 33.68 114 ALA A CA 1
ATOM 595 C C . ALA A 1 114 ? 5.773 -12.984 13.559 1.00 33.39 114 ALA A C 1
ATOM 596 O O . ALA A 1 114 ? 5.738 -13.585 12.489 1.00 36.99 114 ALA A O 1
ATOM 598 N N . ASP A 1 115 ? 5.389 -11.721 13.706 1.00 31.83 115 ASP A N 1
ATOM 599 C CA . ASP A 1 115 ? 4.861 -10.916 12.614 1.00 31.69 115 ASP A CA 1
ATOM 600 C C . ASP A 1 115 ? 5.948 -10.081 11.959 1.00 30.30 115 ASP A C 1
ATOM 601 O O . ASP A 1 115 ? 5.917 -9.871 10.748 1.00 32.49 115 ASP A O 1
ATOM 606 N N . LEU A 1 116 ? 6.905 -9.609 12.760 1.00 30.73 116 LEU A N 1
ATOM 607 C CA . LEU A 1 116 ? 7.946 -8.678 12.310 1.00 30.09 116 LEU A CA 1
ATOM 608 C C . LEU A 1 116 ? 9.241 -8.962 13.023 1.00 28.83 116 LEU A C 1
ATOM 609 O O . LEU A 1 116 ? 9.226 -9.227 14.221 1.00 27.56 116 LEU A O 1
ATOM 614 N N . GLY A 1 117 ? 10.345 -8.890 12.284 1.00 25.30 117 GLY A N 1
ATOM 615 C CA . GLY A 1 117 ? 11.667 -8.844 12.864 1.00 25.45 117 GLY A CA 1
ATOM 616 C C . GLY A 1 117 ? 12.028 -7.384 13.118 1.00 24.81 117 GLY A C 1
ATOM 617 O O . GLY A 1 117 ? 11.636 -6.469 12.368 1.00 26.25 117 GLY A O 1
ATOM 618 N N . ILE A 1 118 ? 12.806 -7.167 14.159 1.00 26.66 118 ILE A N 1
ATOM 619 C CA . ILE A 1 118 ? 13.209 -5.829 14.503 1.00 23.00 118 ILE A CA 1
ATOM 620 C C . ILE A 1 118 ? 14.570 -5.833 15.165 1.00 23.82 118 ILE A C 1
ATOM 621 O O . ILE A 1 118 ? 14.873 -6.684 15.986 1.00 23.77 118 ILE A O 1
ATOM 626 N N . VAL A 1 119 ? 15.386 -4.890 14.745 1.00 22.77 119 VAL A N 1
ATOM 627 C CA . VAL A 1 119 ? 16.663 -4.624 15.353 1.00 20.10 119 VAL A CA 1
ATOM 628 C C . VAL A 1 119 ? 16.695 -3.140 15.783 1.00 21.42 119 VAL A C 1
ATOM 629 O O . VAL A 1 119 ? 16.462 -2.236 14.954 1.00 21.00 119 VAL A O 1
ATOM 633 N N . PHE A 1 120 ? 16.993 -2.900 17.057 1.00 20.98 120 PHE A N 1
ATOM 634 C CA . PHE A 1 120 ? 16.933 -1.572 17.658 1.00 22.04 120 PHE A CA 1
ATOM 635 C C . PHE A 1 120 ? 18.291 -0.895 17.530 1.00 22.25 120 PHE A C 1
ATOM 636 O O . PHE A 1 120 ? 19.311 -1.552 17.478 1.00 23.40 120 PHE A O 1
ATOM 644 N N . MET A 1 121 ? 18.253 0.418 17.419 1.00 21.02 121 MET A N 1
ATOM 645 C CA . MET A 1 121 ? 19.445 1.223 17.355 1.00 19.75 121 MET A CA 1
ATOM 646 C C . MET A 1 121 ? 19.339 2.546 18.107 1.00 20.18 121 MET A C 1
ATOM 647 O O . MET A 1 121 ? 18.266 3.059 18.368 1.00 18.69 121 MET A O 1
ATOM 652 N N . ASP A 1 122 ? 20.492 3.120 18.475 1.00 18.63 122 ASP A N 1
ATOM 653 C CA . ASP A 1 122 ? 20.507 4.401 19.159 1.00 19.51 122 ASP A CA 1
ATOM 654 C C . ASP A 1 122 ? 21.776 5.209 18.816 1.00 20.97 122 ASP A C 1
ATOM 655 O O . ASP A 1 122 ? 22.476 4.854 17.878 1.00 19.61 122 ASP A O 1
ATOM 660 N N . THR A 1 123 ? 22.086 6.244 19.600 1.00 20.71 123 THR A N 1
ATOM 661 C CA . THR A 1 123 ? 23.195 7.160 19.285 1.00 20.50 123 THR A CA 1
ATOM 662 C C . THR A 1 123 ? 24.550 6.538 19.630 1.00 23.70 123 THR A C 1
ATOM 663 O O . THR A 1 123 ? 25.559 7.032 19.163 1.00 23.64 123 THR A O 1
ATOM 667 N N . GLY A 1 124 ? 24.538 5.443 20.378 1.00 21.97 124 GLY A N 1
ATOM 668 C CA . GLY A 1 124 ? 25.777 4.686 20.704 1.00 27.39 124 GLY A CA 1
ATOM 669 C C . GLY A 1 124 ? 25.910 3.306 20.092 1.00 29.50 124 GLY A C 1
ATOM 670 O O . GLY A 1 124 ? 27.023 2.857 19.774 1.00 28.11 124 GLY A O 1
ATOM 671 N N . GLY A 1 125 ? 24.794 2.613 19.925 1.00 24.73 125 GLY A N 1
ATOM 672 C CA . GLY A 1 125 ? 24.818 1.233 19.461 1.00 26.12 125 GLY A CA 1
ATOM 673 C C . GLY A 1 125 ? 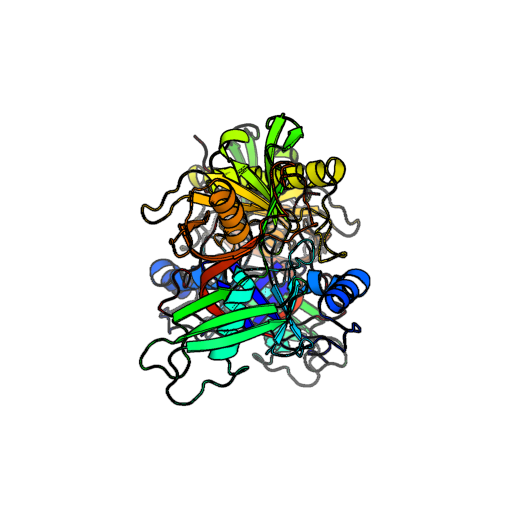23.471 0.588 19.310 1.00 26.82 125 GLY A C 1
ATOM 674 O O . GLY A 1 125 ? 22.543 1.213 18.764 1.00 22.13 125 GLY A O 1
ATOM 675 N N . TYR A 1 126 ? 23.376 -0.686 19.706 1.00 26.29 126 TYR A N 1
ATOM 676 C CA . TYR A 1 126 ? 22.211 -1.514 19.402 1.00 23.86 126 TYR A CA 1
ATOM 677 C C . TYR A 1 126 ? 21.738 -2.267 20.641 1.00 26.24 126 TYR A C 1
ATOM 678 O O . TYR A 1 126 ? 22.424 -3.182 21.109 1.00 29.10 126 TYR A O 1
ATOM 687 N N . LEU A 1 127 ? 20.592 -1.889 21.189 1.00 24.44 127 LEU A N 1
ATOM 688 C CA . LEU A 1 127 ? 20.046 -2.630 22.332 1.00 23.55 127 LEU A CA 1
ATOM 689 C C . LEU A 1 127 ? 19.337 -3.922 21.893 1.00 25.37 127 LEU A C 1
ATOM 690 O O . LEU A 1 127 ? 18.623 -3.962 20.861 1.00 24.11 127 LEU A O 1
ATOM 695 N N . ASN A 1 128 ? 19.451 -4.959 22.720 1.00 24.59 128 ASN A N 1
ATOM 696 C CA . ASN A 1 128 ? 18.796 -6.208 22.444 1.00 24.82 128 ASN A CA 1
ATOM 697 C C . ASN A 1 128 ? 17.276 -6.120 22.530 1.00 23.27 128 ASN A C 1
ATOM 698 O O . ASN A 1 128 ? 16.582 -6.914 21.902 1.00 25.31 128 ASN A O 1
ATOM 703 N N . MET A 1 129 ? 16.774 -5.165 23.297 1.00 23.27 129 MET A N 1
ATOM 704 C CA . MET A 1 129 ? 15.347 -4.905 23.360 1.00 22.27 129 MET A CA 1
ATOM 705 C C . MET A 1 129 ? 15.028 -3.479 23.717 1.00 20.67 129 MET A C 1
ATOM 706 O O . MET A 1 129 ? 15.831 -2.744 24.308 1.00 22.08 129 MET A O 1
ATOM 711 N N . CYS A 1 130 ? 13.847 -3.021 23.308 1.00 20.48 130 CYS A N 1
ATOM 712 C CA . CYS A 1 130 ? 13.453 -1.691 23.717 1.00 21.19 130 CYS A CA 1
ATOM 713 C C . CYS A 1 130 ? 11.949 -1.637 23.856 1.00 20.92 130 CYS A C 1
ATOM 714 O O . CYS A 1 130 ? 11.205 -1.947 22.925 1.00 22.14 130 CYS A O 1
ATOM 717 N N . GLY A 1 131 ? 11.510 -1.281 25.051 1.00 22.87 131 GLY A N 1
ATOM 718 C CA . GLY A 1 131 ? 10.085 -1.229 25.360 1.00 24.33 131 GLY A CA 1
ATOM 719 C C . GLY A 1 131 ? 9.323 -0.165 24.607 1.00 24.12 131 GLY A C 1
ATOM 720 O O . GLY A 1 131 ? 8.259 -0.451 24.028 1.00 21.06 131 GLY A O 1
ATOM 721 N N . HIS A 1 132 ? 9.805 1.066 24.643 1.00 22.46 132 HIS A N 1
ATOM 722 C CA . HIS A 1 132 ? 9.082 2.147 23.990 1.00 22.29 132 HIS A CA 1
ATOM 723 C C . HIS A 1 132 ? 9.060 1.906 22.468 1.00 22.01 132 HIS A C 1
ATOM 724 O O . HIS A 1 132 ? 8.013 2.099 21.801 1.00 19.43 132 HIS A O 1
ATOM 731 N N . ASN A 1 133 ? 10.141 1.414 21.900 1.00 21.55 133 ASN A N 1
ATOM 732 C CA . ASN A 1 133 ? 10.187 1.196 20.433 1.00 22.22 133 ASN A CA 1
ATOM 733 C C . ASN A 1 133 ? 9.315 0.006 20.059 1.00 22.48 133 ASN A C 1
ATOM 734 O O . ASN A 1 133 ? 8.786 -0.063 18.954 1.00 21.03 133 ASN A O 1
ATOM 739 N N . SER A 1 134 ? 9.165 -0.961 20.963 1.00 21.25 134 SER A N 1
ATOM 740 C CA . SER A 1 134 ? 8.288 -2.101 20.681 1.00 23.15 134 SER A CA 1
ATOM 741 C C . SER A 1 134 ? 6.813 -1.632 20.700 1.00 20.78 134 SER A C 1
ATOM 742 O O . SER A 1 134 ? 5.979 -2.044 19.844 1.00 23.44 134 SER A O 1
ATOM 745 N N . ILE A 1 135 ? 6.479 -0.805 21.687 1.00 22.15 135 ILE A N 1
ATOM 746 C CA . ILE A 1 135 ? 5.158 -0.190 21.766 1.00 21.97 135 ILE A CA 1
ATOM 747 C C . ILE A 1 135 ? 4.899 0.580 20.481 1.00 24.28 135 ILE A C 1
ATOM 748 O O . ILE A 1 135 ? 3.815 0.471 19.898 1.00 22.32 135 ILE A O 1
ATOM 753 N N . ALA A 1 136 ? 5.882 1.362 20.043 1.00 23.17 136 ALA A N 1
ATOM 754 C CA . ALA A 1 136 ? 5.706 2.118 18.780 1.00 22.40 136 ALA A CA 1
ATOM 755 C C . ALA A 1 136 ? 5.545 1.206 17.569 1.00 20.83 136 ALA A C 1
ATOM 756 O O . ALA A 1 136 ? 4.719 1.501 16.662 1.00 22.85 136 ALA A O 1
ATOM 758 N N . ALA A 1 137 ? 6.298 0.111 17.527 1.00 22.11 137 ALA A N 1
ATOM 759 C CA . ALA A 1 137 ? 6.270 -0.805 16.381 1.00 22.81 137 ALA A CA 1
ATOM 760 C C . ALA A 1 137 ? 4.948 -1.545 16.301 1.00 24.88 137 ALA A C 1
ATOM 761 O O . ALA A 1 137 ? 4.393 -1.724 15.209 1.00 25.94 137 ALA A O 1
ATOM 763 N N . VAL A 1 138 ? 4.429 -1.949 17.461 1.00 23.77 138 VAL A N 1
ATOM 764 C CA . VAL A 1 138 ? 3.094 -2.594 17.501 1.00 24.89 138 VAL A CA 1
ATOM 765 C C . VAL A 1 138 ? 2.043 -1.638 16.976 1.00 25.68 138 VAL A C 1
ATOM 766 O O . VAL A 1 138 ? 1.191 -2.014 16.145 1.00 26.09 138 VAL A O 1
ATOM 770 N N . THR A 1 139 ? 2.115 -0.402 17.461 1.00 25.49 139 THR A N 1
ATOM 771 C CA . THR A 1 139 ? 1.199 0.639 17.051 1.00 26.46 139 THR A CA 1
ATOM 772 C C . THR A 1 139 ? 1.318 0.926 15.552 1.00 28.04 139 THR A C 1
ATOM 773 O O . THR A 1 139 ? 0.304 0.990 14.854 1.00 27.32 139 THR A O 1
ATOM 777 N N . ALA A 1 140 ? 2.544 1.115 15.072 1.00 26.78 140 ALA A N 1
ATOM 778 C CA . ALA A 1 140 ? 2.763 1.410 13.651 1.00 26.69 140 ALA A CA 1
ATOM 779 C C . ALA A 1 140 ? 2.284 0.270 12.762 1.00 30.76 140 ALA A C 1
ATOM 780 O O . ALA A 1 140 ? 1.695 0.529 11.715 1.00 29.36 140 ALA A O 1
ATOM 782 N N . ALA A 1 141 ? 2.508 -0.975 13.188 1.00 29.06 141 ALA A N 1
ATOM 783 C CA . ALA A 1 141 ? 2.122 -2.151 12.381 1.00 28.34 141 ALA A CA 1
ATOM 784 C C . ALA A 1 141 ? 0.627 -2.152 12.062 1.00 29.42 141 ALA A C 1
ATOM 785 O O . ALA A 1 141 ? 0.237 -2.391 10.915 1.00 32.09 141 ALA A O 1
ATOM 787 N N . VAL A 1 142 ? -0.190 -1.877 13.072 1.00 32.44 142 VAL A N 1
ATOM 788 C CA . VAL A 1 142 ? -1.642 -1.831 12.904 1.00 32.68 142 VAL A CA 1
ATOM 789 C C . VAL A 1 142 ? -2.090 -0.575 12.154 1.00 34.33 142 VAL A C 1
ATOM 790 O O . VAL A 1 142 ? -2.848 -0.661 11.181 1.00 35.08 142 VAL A O 1
ATOM 794 N N . GLU A 1 143 ? -1.614 0.588 12.577 1.00 31.00 143 GLU A N 1
ATOM 795 C CA . GLU A 1 143 ? -2.091 1.853 12.001 1.00 31.96 143 GLU A CA 1
ATOM 796 C C . GLU A 1 143 ? -1.685 2.026 10.545 1.00 34.22 143 GLU A C 1
ATOM 797 O O . GLU A 1 143 ? -2.410 2.656 9.784 1.00 36.62 143 GLU A O 1
ATOM 803 N N . THR A 1 144 ? -0.569 1.446 10.124 1.00 33.66 144 THR A N 1
ATOM 804 C CA . THR A 1 144 ? -0.167 1.557 8.722 1.00 35.46 144 THR A CA 1
ATOM 805 C C . THR A 1 144 ? -0.411 0.304 7.904 1.00 35.10 144 THR A C 1
ATOM 806 O O . THR A 1 144 ? 0.049 0.224 6.781 1.00 38.45 144 THR A O 1
ATOM 810 N N . GLY A 1 145 ? -1.106 -0.676 8.477 1.00 38.15 145 GLY A N 1
ATOM 811 C CA . GLY A 1 145 ? -1.511 -1.874 7.750 1.00 40.16 145 GLY A CA 1
ATOM 812 C C . GLY A 1 145 ? -0.454 -2.911 7.464 1.00 41.50 145 GLY A C 1
ATOM 813 O O . GLY A 1 145 ? -0.621 -3.720 6.561 1.00 46.73 145 GLY A O 1
ATOM 814 N N . ILE A 1 146 ? 0.635 -2.925 8.226 1.00 37.34 146 ILE A N 1
ATOM 815 C CA . ILE A 1 146 ? 1.613 -4.005 8.093 1.00 39.07 146 ILE A CA 1
ATOM 816 C C . ILE A 1 146 ? 0.974 -5.332 8.534 1.00 39.24 146 ILE A C 1
ATOM 817 O O . ILE A 1 146 ? 1.228 -6.382 7.948 1.00 44.53 146 ILE A O 1
ATOM 822 N N . VAL A 1 147 ? 0.137 -5.266 9.565 1.00 38.65 147 VAL A N 1
ATOM 823 C CA . VAL A 1 147 ? -0.640 -6.398 10.045 1.00 44.10 147 VAL A CA 1
ATOM 824 C C . VAL A 1 147 ? -2.117 -6.123 9.727 1.00 48.68 147 VAL A C 1
ATOM 825 O O . VAL A 1 147 ? -2.553 -4.973 9.741 1.00 46.56 147 VAL A O 1
ATOM 829 N N . SER A 1 148 ? -2.881 -7.174 9.439 1.00 50.55 148 SER A N 1
ATOM 830 C CA . SER A 1 148 ? -4.312 -7.023 9.183 1.00 51.59 148 SER A CA 1
ATOM 831 C C . SER A 1 148 ? -5.072 -7.002 10.492 1.00 53.76 148 SER A C 1
ATOM 832 O O . SER A 1 148 ? -4.697 -7.683 11.449 1.00 55.29 148 SER A O 1
ATOM 835 N N . VAL A 1 149 ? -6.128 -6.197 10.526 1.00 51.62 149 VAL A N 1
ATOM 836 C CA . VAL A 1 149 ? -7.052 -6.162 11.645 1.00 53.37 149 VAL A CA 1
ATOM 837 C C . VAL A 1 149 ? -8.237 -7.081 11.306 1.00 60.06 149 VAL A C 1
ATOM 838 O O . VAL A 1 149 ? -8.996 -6.785 10.382 1.00 58.76 149 VAL A O 1
ATOM 842 N N . PRO A 1 150 ? -8.391 -8.203 12.036 1.00 64.39 150 PRO A N 1
ATOM 843 C CA . PRO A 1 150 ? -9.543 -9.074 11.777 1.00 65.40 150 PRO A CA 1
ATOM 844 C C . PRO A 1 150 ? -10.879 -8.353 11.938 1.00 65.92 150 PRO A C 1
ATOM 845 O O . PRO A 1 150 ? -10.987 -7.401 12.713 1.00 65.32 150 PRO A O 1
ATOM 849 N N . ALA A 1 151 ? -11.885 -8.813 11.203 1.00 71.52 151 ALA A N 1
ATOM 850 C CA . ALA A 1 151 ? -13.212 -8.208 11.242 1.00 72.42 151 ALA A CA 1
ATOM 851 C C . ALA A 1 151 ? -13.700 -8.020 12.681 1.00 66.08 151 ALA A C 1
ATOM 852 O O . ALA A 1 151 ? -13.680 -8.957 13.483 1.00 62.78 151 ALA A O 1
ATOM 854 N N . LYS A 1 152 ? -14.088 -6.786 12.998 1.00 62.97 152 LYS A N 1
ATOM 855 C CA . LYS A 1 152 ? -14.719 -6.440 14.271 1.00 63.62 152 LYS A CA 1
ATOM 856 C C . LYS A 1 152 ? -13.802 -6.471 15.500 1.00 64.54 152 LYS A C 1
ATOM 857 O O . LYS A 1 152 ? -14.279 -6.255 16.615 1.00 61.10 152 LYS A O 1
ATOM 859 N N . ALA A 1 153 ? -12.500 -6.701 15.312 1.00 62.98 153 ALA A N 1
ATOM 860 C CA . ALA A 1 153 ? -11.579 -6.860 16.446 1.00 56.94 153 ALA A CA 1
ATOM 861 C C . ALA A 1 153 ? -11.440 -5.577 17.269 1.00 47.57 153 ALA A C 1
ATOM 862 O O . ALA A 1 153 ? -11.565 -4.475 16.738 1.00 50.27 153 ALA A O 1
ATOM 864 N N . THR A 1 154 ? -11.226 -5.755 18.571 1.00 43.77 154 THR A N 1
ATOM 865 C CA . THR A 1 154 ? -10.934 -4.683 19.522 1.00 44.26 154 THR A CA 1
ATOM 866 C C . THR A 1 154 ? -9.461 -4.708 19.967 1.00 42.89 154 THR A C 1
ATOM 867 O O . THR A 1 154 ? -8.972 -3.754 20.553 1.00 44.94 154 THR A O 1
ATOM 871 N N . ASN A 1 155 ? -8.783 -5.823 19.729 1.00 43.71 155 ASN A N 1
ATOM 872 C CA . ASN A 1 155 ? -7.405 -6.002 20.147 1.00 46.61 155 ASN A CA 1
ATOM 873 C C . ASN A 1 155 ? -6.716 -6.774 19.063 1.00 45.21 155 ASN A C 1
ATOM 874 O O . ASN A 1 155 ? -7.290 -7.722 18.529 1.00 42.05 155 ASN A O 1
ATOM 879 N N . VAL A 1 156 ? -5.501 -6.360 18.700 1.00 35.44 156 VAL A N 1
ATOM 880 C CA . VAL A 1 156 ? -4.808 -6.989 17.596 1.00 33.20 156 VAL A CA 1
ATOM 881 C C . VAL A 1 156 ? -3.422 -7.428 18.061 1.00 35.81 156 VAL A C 1
ATOM 882 O O . VAL A 1 156 ? -2.621 -6.596 18.472 1.00 33.50 156 VAL A O 1
ATOM 886 N N . PRO A 1 157 ? -3.131 -8.726 17.984 1.00 34.78 157 PRO A N 1
ATOM 887 C CA . PRO A 1 157 ? -1.784 -9.142 18.379 1.00 32.74 157 PRO A CA 1
ATOM 888 C C . PRO A 1 157 ? -0.742 -8.797 17.313 1.00 35.34 157 PRO A C 1
ATOM 889 O O . PRO A 1 157 ? -1.009 -8.894 16.115 1.00 35.37 157 PRO A O 1
ATOM 893 N N . VAL A 1 158 ? 0.429 -8.347 17.764 1.00 29.57 158 VAL A N 1
ATOM 894 C CA . VAL A 1 158 ? 1.575 -8.124 16.897 1.00 30.01 158 VAL A CA 1
ATOM 895 C C . VAL A 1 158 ? 2.768 -8.698 17.621 1.00 28.91 158 VAL A C 1
ATOM 896 O O . VAL A 1 158 ? 3.153 -8.164 18.663 1.00 31.52 158 VAL A O 1
ATOM 900 N N . VAL A 1 159 ? 3.353 -9.769 17.087 1.00 27.58 159 VAL A N 1
ATOM 901 C CA . VAL A 1 159 ? 4.483 -10.432 17.740 1.00 29.29 159 VAL A CA 1
ATOM 902 C C . VAL A 1 159 ? 5.808 -10.019 17.082 1.00 26.40 159 VAL A C 1
ATOM 903 O O . VAL A 1 159 ? 5.972 -10.135 15.870 1.00 29.35 159 VAL A O 1
ATOM 907 N N . LEU A 1 160 ? 6.744 -9.551 17.911 1.00 26.65 160 LEU A N 1
ATOM 908 C CA . LEU A 1 160 ? 8.034 -9.051 17.466 1.00 26.55 160 LEU A CA 1
ATOM 909 C C . LEU A 1 160 ? 9.130 -10.061 17.772 1.00 25.39 160 LEU A C 1
ATOM 910 O O . LEU A 1 160 ? 9.245 -10.570 18.888 1.00 24.31 160 LEU A O 1
ATOM 915 N N . ASP A 1 161 ? 9.893 -10.361 16.727 1.00 23.88 161 ASP A N 1
ATOM 916 C CA . ASP A 1 161 ? 11.079 -11.194 16.766 1.00 27.67 161 ASP A CA 1
ATOM 917 C C . ASP A 1 161 ? 12.263 -10.231 16.957 1.00 28.36 161 ASP A C 1
ATOM 918 O O . ASP A 1 161 ? 12.655 -9.530 16.002 1.00 26.89 161 ASP A O 1
ATOM 923 N N . THR A 1 162 ? 12.802 -10.183 18.184 1.00 25.81 162 THR A N 1
ATOM 924 C CA . THR A 1 162 ? 13.845 -9.247 18.582 1.00 25.63 162 THR A CA 1
ATOM 925 C C . THR A 1 162 ? 15.137 -9.992 18.930 1.00 27.71 162 THR A C 1
ATOM 926 O O . THR A 1 162 ? 15.122 -11.206 19.151 1.00 27.61 162 THR A O 1
ATOM 930 N N . PRO A 1 163 ? 16.255 -9.257 19.060 1.00 24.79 163 PRO A N 1
ATOM 931 C CA . PRO A 1 163 ? 17.491 -9.933 19.440 1.00 26.66 163 PRO A CA 1
ATOM 932 C C . PRO A 1 163 ? 17.444 -10.567 20.829 1.00 29.10 163 PRO A C 1
ATOM 933 O O . PRO A 1 163 ? 18.258 -11.431 21.124 1.00 28.76 163 PRO A O 1
ATOM 937 N N . ALA A 1 164 ? 16.506 -10.133 21.670 1.00 28.68 164 ALA A N 1
ATOM 938 C CA . ALA A 1 164 ? 16.363 -10.670 23.018 1.00 28.07 164 ALA A CA 1
ATOM 939 C C . ALA A 1 164 ? 15.352 -11.805 23.102 1.00 28.62 164 ALA A C 1
ATOM 940 O O . ALA A 1 164 ? 15.200 -12.400 24.158 1.00 30.04 164 ALA A O 1
ATOM 942 N N . GLY A 1 165 ? 14.647 -12.101 22.013 1.00 28.85 165 GLY A N 1
ATOM 943 C CA . GLY A 1 165 ? 13.588 -13.095 22.037 1.00 29.83 165 GLY A CA 1
ATOM 944 C C . GLY A 1 165 ? 12.260 -12.549 21.545 1.00 30.42 165 GLY A C 1
ATOM 945 O O . GLY A 1 165 ? 12.160 -11.408 21.071 1.00 26.58 165 GLY A O 1
ATOM 946 N N . LEU A 1 166 ? 11.228 -13.354 21.700 1.00 30.56 166 LEU A N 1
ATOM 947 C CA . LEU A 1 166 ? 9.921 -12.994 21.177 1.00 29.49 166 LEU A CA 1
ATOM 948 C C . LEU A 1 166 ? 9.241 -12.060 22.119 1.00 31.06 166 LEU A C 1
ATOM 949 O O . LEU A 1 166 ? 9.160 -12.319 23.325 1.00 28.74 166 LEU A O 1
ATOM 954 N N . VAL A 1 167 ? 8.692 -10.987 21.559 1.00 27.33 167 VAL A N 1
ATOM 955 C CA . VAL A 1 167 ? 7.948 -10.023 22.346 1.00 27.12 167 VAL A CA 1
ATOM 956 C C . VAL A 1 167 ? 6.519 -9.959 21.796 1.00 27.64 167 VAL A C 1
ATOM 957 O O . VAL A 1 167 ? 6.279 -9.527 20.666 1.00 30.64 167 VAL A O 1
ATOM 961 N N . ARG A 1 168 ? 5.568 -10.395 22.624 1.00 27.79 168 ARG A N 1
ATOM 962 C CA . ARG A 1 168 ? 4.167 -10.485 22.230 1.00 27.37 168 ARG A CA 1
ATOM 963 C C . ARG A 1 168 ? 3.426 -9.187 22.529 1.00 27.53 168 ARG A C 1
ATOM 964 O O . ARG A 1 168 ? 3.129 -8.841 23.689 1.00 26.97 168 ARG A O 1
ATOM 972 N N . GLY A 1 169 ? 3.103 -8.466 21.460 1.00 27.91 169 GLY A N 1
ATOM 973 C CA . GLY A 1 169 ? 2.445 -7.201 21.595 1.00 25.96 169 GLY A CA 1
ATOM 974 C C . GLY A 1 169 ? 0.968 -7.311 21.300 1.00 25.24 169 GLY A C 1
ATOM 975 O O . GLY A 1 169 ? 0.523 -8.207 20.580 1.00 28.97 169 GLY A O 1
ATOM 976 N N . THR A 1 170 ? 0.231 -6.388 21.885 1.00 25.99 170 THR A N 1
ATOM 977 C CA . THR A 1 170 ? -1.169 -6.205 21.588 1.00 27.14 170 THR A CA 1
ATOM 978 C C . THR A 1 170 ? -1.513 -4.742 21.370 1.00 27.27 170 THR A C 1
ATOM 979 O O . THR A 1 170 ? -1.310 -3.920 22.261 1.00 30.71 170 THR A O 1
ATOM 983 N N . ALA A 1 171 ? -2.088 -4.429 20.203 1.00 27.84 171 ALA A N 1
ATOM 984 C CA . ALA A 1 171 ? -2.605 -3.086 19.943 1.00 26.24 171 ALA A CA 1
ATOM 985 C C . ALA A 1 171 ? -4.045 -3.055 20.421 1.00 30.14 171 ALA A C 1
ATOM 986 O O . ALA A 1 171 ? -4.835 -3.888 19.985 1.00 32.01 171 ALA A O 1
ATOM 988 N N . HIS A 1 172 ? -4.351 -2.135 21.326 1.00 27.34 172 HIS A N 1
ATOM 989 C CA . HIS A 1 172 ? -5.699 -1.958 21.867 1.00 32.76 172 HIS A CA 1
ATOM 990 C C . HIS A 1 172 ? -6.404 -0.870 21.036 1.00 36.62 172 HIS A C 1
ATOM 991 O O . HIS A 1 172 ? -5.994 0.290 21.057 1.00 37.96 172 HIS A O 1
ATOM 998 N N . LEU A 1 173 ? -7.440 -1.251 20.288 1.00 37.21 173 LEU A N 1
ATOM 999 C CA . LEU A 1 173 ? -8.028 -0.343 19.301 1.00 41.56 173 LEU A CA 1
ATOM 1000 C C . LEU A 1 173 ? -8.976 0.644 19.955 1.00 46.52 173 LEU A C 1
ATOM 1001 O O . LEU A 1 173 ? -9.595 0.336 20.963 1.00 44.83 173 LEU A O 1
ATOM 1006 N N . GLN A 1 174 ? -9.073 1.835 19.377 1.00 50.32 174 GLN A N 1
ATOM 1007 C CA . GLN A 1 174 ? -10.035 2.837 19.826 1.00 57.58 174 GLN A CA 1
ATOM 1008 C C . GLN A 1 174 ? -11.426 2.425 19.318 1.00 57.01 174 GLN A C 1
ATOM 1009 O O . GLN A 1 174 ? -11.622 2.271 18.116 1.00 53.09 174 GLN A O 1
ATOM 1015 N N . SER A 1 175 ? -12.375 2.221 20.230 1.00 62.89 175 SER A N 1
ATOM 1016 C CA . SER A 1 175 ? -13.721 1.770 19.851 1.00 70.69 175 SER A CA 1
ATOM 1017 C C . SER A 1 175 ? -14.325 2.658 18.757 1.00 74.73 175 SER A C 1
ATOM 1018 O O . SER A 1 175 ? -14.197 3.886 18.796 1.00 74.02 175 SER A O 1
ATOM 1021 N N . GLY A 1 176 ? -14.958 2.027 17.773 1.00 74.50 176 GLY A N 1
ATOM 1022 C CA . GLY A 1 176 ? -15.556 2.746 16.652 1.00 75.78 176 GLY A CA 1
ATOM 1023 C C . GLY A 1 176 ? -14.652 2.782 15.436 1.00 76.75 176 GLY A C 1
ATOM 1024 O O . GLY A 1 176 ? -15.108 2.557 14.314 1.00 78.14 176 GLY A O 1
ATOM 1025 N N . THR A 1 177 ? -13.366 3.054 15.652 1.00 73.11 177 THR A N 1
ATOM 1026 C CA . THR A 1 177 ? -12.405 3.148 14.550 1.00 67.40 177 THR A CA 1
ATOM 1027 C C . THR A 1 177 ? -12.093 1.766 13.988 1.00 69.03 177 THR A C 1
ATOM 1028 O O . THR A 1 177 ? -12.343 0.745 14.637 1.00 69.44 177 THR A O 1
ATOM 1032 N N . GLU A 1 178 ? -11.534 1.742 12.782 1.00 69.72 178 GLU A N 1
ATOM 1033 C CA . GLU A 1 178 ? -11.129 0.489 12.152 1.00 69.31 178 GLU A CA 1
ATOM 1034 C C . GLU A 1 178 ? -9.781 0.046 12.705 1.00 67.34 178 GLU A C 1
ATOM 1035 O O . GLU A 1 178 ? -9.596 -1.123 13.042 1.00 71.13 178 GLU A O 1
ATOM 1037 N N . SER A 1 179 ? -8.845 0.989 12.792 1.00 62.44 179 SER A N 1
ATOM 1038 C CA . SER A 1 179 ? -7.462 0.670 13.137 1.00 59.47 179 SER A CA 1
ATOM 1039 C C . SER A 1 179 ? -6.693 1.802 13.834 1.00 51.30 179 SER A C 1
ATOM 1040 O O . SER A 1 179 ? -5.467 1.862 13.736 1.00 53.14 179 SER A O 1
ATOM 1043 N N . GLU A 1 180 ? -7.393 2.702 14.517 1.00 48.13 180 GLU A N 1
ATOM 1044 C CA . GLU A 1 180 ? -6.720 3.685 15.352 1.00 44.62 180 GLU A CA 1
ATOM 1045 C C . GLU A 1 180 ? -6.426 2.995 16.685 1.00 44.26 180 GLU A C 1
ATOM 1046 O O . GLU A 1 180 ? -7.298 2.344 17.270 1.00 40.25 180 GLU A O 1
ATOM 1052 N N . VAL A 1 181 ? -5.180 3.108 17.133 1.00 38.12 181 VAL A N 1
ATOM 1053 C CA . VAL A 1 181 ? -4.719 2.385 18.307 1.00 35.57 181 VAL A CA 1
ATOM 1054 C C . VAL A 1 181 ? -4.753 3.319 19.496 1.00 38.52 181 VAL A C 1
ATOM 1055 O O . VAL A 1 181 ? -4.181 4.406 19.458 1.00 42.39 181 VAL A O 1
ATOM 1059 N N . SER A 1 182 ? -5.399 2.878 20.566 1.00 35.42 182 SER A N 1
ATOM 1060 C CA . SER A 1 182 ? -5.539 3.685 21.751 1.00 34.82 182 SER A CA 1
ATOM 1061 C C . SER A 1 182 ? -4.267 3.616 22.601 1.00 34.01 182 SER A C 1
ATOM 1062 O O . SER A 1 182 ? -3.809 4.603 23.139 1.00 34.10 182 SER A O 1
ATOM 1065 N N . ASN A 1 183 ? -3.754 2.414 22.753 1.00 30.16 183 ASN A N 1
ATOM 1066 C CA . ASN A 1 183 ? -2.487 2.183 23.442 1.00 28.74 183 ASN A CA 1
ATOM 1067 C C . ASN A 1 183 ? -2.057 0.788 23.056 1.00 25.85 183 ASN A C 1
ATOM 1068 O O . ASN A 1 183 ? -2.789 0.080 22.349 1.00 28.91 183 ASN A O 1
ATOM 1073 N N . ALA A 1 184 ? -0.840 0.397 23.441 1.00 26.94 184 ALA A N 1
ATOM 1074 C CA . ALA A 1 184 ? -0.346 -0.894 23.103 1.00 23.42 184 ALA A CA 1
ATOM 1075 C C . ALA A 1 184 ? 0.414 -1.449 24.313 1.00 24.45 184 ALA A C 1
ATOM 1076 O O . ALA A 1 184 ? 1.011 -0.693 25.068 1.00 24.92 184 ALA A O 1
ATOM 1078 N N . SER A 1 185 ? 0.285 -2.762 24.497 1.00 25.14 185 SER A N 1
ATOM 1079 C CA . SER A 1 185 ? 0.924 -3.502 25.553 1.00 28.58 185 SER A CA 1
ATOM 1080 C C . SER A 1 185 ? 1.915 -4.441 24.927 1.00 26.58 185 SER A C 1
ATOM 1081 O O . SER A 1 185 ? 1.707 -4.938 23.836 1.00 25.03 185 SER A O 1
ATOM 1084 N N . ILE A 1 186 ? 2.996 -4.704 25.642 1.00 24.31 186 ILE A N 1
ATOM 1085 C CA . ILE A 1 186 ? 3.927 -5.717 25.258 1.00 27.02 186 ILE A CA 1
ATOM 1086 C C . ILE A 1 186 ? 4.215 -6.609 26.452 1.00 26.52 186 ILE A C 1
ATOM 1087 O O . ILE A 1 186 ? 4.373 -6.129 27.573 1.00 28.29 186 ILE A O 1
ATOM 1092 N N . ILE A 1 187 ? 4.224 -7.901 26.182 1.00 28.40 187 ILE A N 1
ATOM 1093 C CA . ILE A 1 187 ? 4.684 -8.879 27.131 1.00 29.42 187 ILE A CA 1
ATOM 1094 C C . ILE A 1 187 ? 6.142 -9.079 26.812 1.00 24.77 187 ILE A C 1
ATOM 1095 O O . ILE A 1 187 ? 6.513 -9.572 25.750 1.00 25.47 187 ILE A O 1
ATOM 1100 N N . ASN A 1 188 ? 6.982 -8.663 27.744 1.00 26.40 188 ASN A N 1
ATOM 1101 C CA . ASN A 1 188 ? 8.398 -8.720 27.548 1.00 24.89 188 ASN A CA 1
ATOM 1102 C C . ASN A 1 188 ? 8.989 -10.127 27.685 1.00 28.84 188 ASN A C 1
ATOM 1103 O O . ASN A 1 188 ? 8.367 -11.034 28.250 1.00 27.30 188 ASN A O 1
ATOM 1108 N N . VAL A 1 189 ? 10.207 -10.289 27.183 1.00 25.92 189 VAL A N 1
ATOM 1109 C CA . VAL A 1 189 ? 10.995 -11.504 27.432 1.00 26.53 189 VAL A CA 1
ATOM 1110 C C . VAL A 1 189 ? 11.208 -11.603 28.961 1.00 25.22 189 VAL A C 1
ATOM 1111 O O . VAL A 1 189 ? 11.025 -10.609 29.682 1.00 24.73 189 VAL A O 1
ATOM 1115 N N . PRO A 1 190 ? 11.594 -12.792 29.458 1.00 28.44 190 PRO A N 1
ATOM 1116 C CA . PRO A 1 190 ? 11.733 -12.930 30.915 1.00 29.53 190 PRO A CA 1
ATOM 1117 C C . PRO A 1 190 ? 12.726 -11.985 31.568 1.00 29.45 190 PRO A C 1
ATOM 1118 O O . PRO A 1 190 ? 13.860 -11.774 31.075 1.00 28.52 190 PRO A O 1
ATOM 1122 N N . SER A 1 191 ? 12.287 -11.426 32.689 1.00 25.86 191 SER A N 1
ATOM 1123 C CA . SER A 1 191 ? 13.045 -10.453 33.411 1.00 24.41 191 SER A CA 1
ATOM 1124 C C . SER A 1 191 ? 13.506 -11.013 34.739 1.00 25.43 191 SER A C 1
ATOM 1125 O O . SER A 1 191 ? 12.866 -11.874 35.300 1.00 26.89 191 SER A O 1
ATOM 1128 N N . PHE A 1 192 ? 14.588 -10.478 35.268 1.00 24.45 192 PHE A N 1
ATOM 1129 C CA . PHE A 1 192 ? 15.059 -11.003 36.560 1.00 28.48 192 PHE A CA 1
ATOM 1130 C C . PHE A 1 192 ? 16.019 -10.067 37.245 1.00 28.54 192 PHE A C 1
ATOM 1131 O O . PHE A 1 192 ? 16.841 -9.405 36.586 1.00 29.08 192 PHE A O 1
ATOM 1139 N N . LEU A 1 193 ? 15.950 -10.046 38.581 1.00 29.02 193 LEU A N 1
ATOM 1140 C CA . LEU A 1 193 ? 17.022 -9.477 39.393 1.00 30.34 193 LEU A CA 1
ATOM 1141 C C . LEU A 1 193 ? 18.242 -10.403 39.206 1.00 30.14 193 LEU A C 1
ATOM 1142 O O . LEU A 1 193 ? 18.101 -11.617 39.143 1.00 30.80 193 LEU A O 1
ATOM 1147 N N . TYR A 1 194 ? 19.424 -9.818 39.065 1.00 28.08 194 TYR A N 1
ATOM 1148 C CA . TYR A 1 194 ? 20.611 -10.594 38.713 1.00 32.13 194 TYR A CA 1
ATOM 1149 C C . TYR A 1 194 ? 21.611 -10.602 39.864 1.00 32.27 194 TYR A C 1
ATOM 1150 O O . TYR A 1 194 ? 22.115 -11.650 40.259 1.00 37.20 194 TYR A O 1
ATOM 1159 N N . GLN A 1 195 ? 21.866 -9.420 40.393 1.00 34.42 195 GLN A N 1
ATOM 1160 C CA . GLN A 1 195 ? 22.834 -9.217 41.464 1.00 38.03 195 GLN A CA 1
ATOM 1161 C C . GLN A 1 195 ? 22.439 -7.993 42.269 1.00 39.69 195 GLN A C 1
ATOM 1162 O O . GLN A 1 195 ? 22.054 -6.964 41.707 1.00 41.15 195 GLN A O 1
ATOM 1168 N N . GLN A 1 196 ? 22.556 -8.106 43.585 1.00 39.89 196 GLN A N 1
ATOM 1169 C CA . GLN A 1 196 ? 22.060 -7.103 44.514 1.00 41.40 196 GLN A CA 1
ATOM 1170 C C . GLN A 1 196 ? 23.182 -6.350 45.234 1.00 44.85 196 GLN A C 1
ATOM 1171 O O . GLN A 1 196 ? 24.265 -6.885 45.455 1.00 40.49 196 GLN A O 1
ATOM 1177 N N . ASP A 1 197 ? 22.919 -5.100 45.597 1.00 47.12 197 ASP A N 1
ATOM 1178 C CA . ASP A 1 197 ? 23.855 -4.304 46.404 1.00 49.13 197 ASP A CA 1
ATOM 1179 C C . ASP A 1 197 ? 25.287 -4.332 45.871 1.00 48.98 197 ASP A C 1
ATOM 1180 O O . ASP A 1 197 ? 26.236 -4.586 46.623 1.00 46.07 197 ASP A O 1
ATOM 1185 N N . VAL A 1 198 ? 25.447 -4.069 44.578 1.00 43.55 198 VAL A N 1
ATOM 1186 C CA . VAL A 1 198 ? 26.769 -4.000 43.962 1.00 43.31 198 VAL A CA 1
ATOM 1187 C C . VAL A 1 198 ? 27.399 -2.620 44.213 1.00 48.56 198 VAL A C 1
ATOM 1188 O O . VAL A 1 198 ? 26.893 -1.602 43.742 1.00 43.24 198 VAL A O 1
ATOM 1192 N N . VAL A 1 199 ? 28.513 -2.581 44.936 1.00 49.26 199 VAL A N 1
ATOM 1193 C CA . VAL A 1 199 ? 29.206 -1.312 45.179 1.00 51.86 199 VAL A CA 1
ATOM 1194 C C . VAL A 1 199 ? 30.066 -0.904 43.973 1.00 50.24 199 VAL A C 1
ATOM 1195 O O . VAL A 1 199 ? 30.908 -1.670 43.513 1.00 52.49 199 VAL A O 1
ATOM 1199 N N . VAL A 1 200 ? 29.812 0.301 43.456 1.00 51.52 200 VAL A N 1
ATOM 1200 C CA . VAL A 1 200 ? 30.563 0.864 42.333 1.00 53.06 200 VAL A CA 1
ATOM 1201 C C . VAL A 1 200 ? 31.214 2.164 42.795 1.00 51.94 200 VAL A C 1
ATOM 1202 O O . VAL A 1 200 ? 30.565 3.009 43.413 1.00 51.59 200 VAL A O 1
ATOM 1206 N N . VAL A 1 201 ? 32.500 2.313 42.509 1.00 58.97 201 VAL A N 1
ATOM 1207 C CA . VAL A 1 201 ? 33.220 3.501 42.921 1.00 64.47 201 VAL A CA 1
ATOM 1208 C C . VAL A 1 201 ? 33.411 4.416 41.725 1.00 59.87 201 VAL A C 1
ATOM 1209 O O . VAL A 1 201 ? 34.136 4.091 40.784 1.00 59.01 201 VAL A O 1
ATOM 1213 N N . LEU A 1 202 ? 32.745 5.561 41.787 1.00 60.43 202 LEU A N 1
ATOM 1214 C CA . LEU A 1 202 ? 32.821 6.577 40.750 1.00 65.81 202 LEU A CA 1
ATOM 1215 C C . LEU A 1 202 ? 33.673 7.749 41.239 1.00 68.97 202 LEU A C 1
ATOM 1216 O O . LEU A 1 202 ? 33.807 7.952 42.446 1.00 63.36 202 LEU A O 1
ATOM 1221 N N . PRO A 1 203 ? 34.254 8.522 40.303 1.00 71.86 203 PRO A N 1
ATOM 1222 C CA . PRO A 1 203 ? 34.918 9.779 40.655 1.00 73.05 203 PRO A CA 1
ATOM 1223 C C . PRO A 1 203 ? 34.010 10.758 41.398 1.00 74.99 203 PRO A C 1
ATOM 1224 O O . PRO A 1 203 ? 32.786 10.602 41.396 1.00 75.97 203 PRO A O 1
ATOM 1228 N N . LYS A 1 204 ? 34.618 11.759 42.029 1.00 78.85 204 LYS A N 1
ATOM 1229 C CA . LYS A 1 204 ? 33.868 12.840 42.672 1.00 78.72 204 LYS A CA 1
ATOM 1230 C C . LYS A 1 204 ? 33.054 13.598 41.621 1.00 69.56 204 LYS A C 1
ATOM 1231 O O . LYS A 1 204 ? 33.457 13.653 40.456 1.00 58.28 204 LYS A O 1
ATOM 1237 N N . PRO A 1 205 ? 31.914 14.191 42.027 1.00 64.96 205 PRO A N 1
ATOM 1238 C CA . PRO A 1 205 ? 31.350 14.249 43.381 1.00 65.44 205 PRO A CA 1
ATOM 1239 C C . PRO A 1 205 ? 30.462 13.057 43.742 1.00 67.03 205 PRO A C 1
ATOM 1240 O O . PRO A 1 205 ? 29.677 13.141 44.690 1.00 68.47 205 PRO A O 1
ATOM 1244 N N . TYR A 1 206 ? 30.591 11.955 43.007 1.00 65.59 206 TYR A N 1
ATOM 1245 C CA . TYR A 1 206 ? 29.685 10.817 43.167 1.00 64.52 206 TYR A CA 1
ATOM 1246 C C . TYR A 1 206 ? 30.260 9.778 44.130 1.00 62.99 206 TYR A C 1
ATOM 1247 O O . TYR A 1 206 ? 29.549 9.275 45.000 1.00 64.81 206 TYR A O 1
ATOM 1256 N N . GLY A 1 207 ? 31.543 9.464 43.980 1.00 59.12 207 GLY A N 1
ATOM 1257 C CA . GLY A 1 207 ? 32.207 8.538 44.890 1.00 61.02 207 GLY A CA 1
ATOM 1258 C C . GLY A 1 207 ? 31.640 7.132 44.801 1.00 63.89 207 GLY A C 1
ATOM 1259 O O . GLY A 1 207 ? 31.464 6.591 43.707 1.00 64.15 207 GLY A O 1
ATOM 1260 N N . GLU A 1 208 ? 31.338 6.554 45.959 1.00 59.41 208 GLU A N 1
ATOM 1261 C CA . GLU A 1 208 ? 30.901 5.174 46.055 1.00 57.61 208 GLU A CA 1
ATOM 1262 C C . GLU A 1 208 ? 29.378 5.095 46.005 1.00 58.74 208 GLU A C 1
ATOM 1263 O O . GLU A 1 208 ? 28.698 5.848 46.706 1.00 54.99 208 GLU A O 1
ATOM 1269 N N . VAL A 1 209 ? 28.850 4.199 45.164 1.00 57.48 209 VAL A N 1
ATOM 1270 C CA . VAL A 1 209 ? 27.395 3.977 45.051 1.00 54.75 209 VAL A CA 1
ATOM 1271 C C . VAL A 1 209 ? 27.053 2.490 45.123 1.00 47.46 209 VAL A C 1
ATOM 1272 O O . VAL A 1 209 ? 27.864 1.636 44.778 1.00 55.27 209 VAL A O 1
ATOM 1276 N N . ARG A 1 210 ? 25.827 2.211 45.541 1.00 46.73 210 ARG A N 1
ATOM 1277 C CA . ARG A 1 210 ? 25.292 0.863 45.643 1.00 48.90 210 ARG A CA 1
ATOM 1278 C C . ARG A 1 210 ? 24.160 0.685 44.626 1.00 45.71 210 ARG A C 1
ATOM 1279 O O . ARG A 1 210 ? 23.171 1.418 44.671 1.00 45.10 210 ARG A O 1
ATOM 1287 N N . VAL A 1 211 ? 24.297 -0.286 43.724 1.00 40.89 211 VAL A N 1
ATOM 1288 C CA . VAL A 1 211 ? 23.294 -0.503 42.665 1.00 38.34 211 VAL A CA 1
ATOM 1289 C C . VAL A 1 211 ? 22.835 -1.955 42.638 1.00 38.93 211 VAL A C 1
ATOM 1290 O O . VAL A 1 211 ? 23.526 -2.846 43.163 1.00 38.86 211 VAL A O 1
ATOM 1294 N N . ASP A 1 212 ? 21.669 -2.193 42.038 1.00 35.32 212 ASP A N 1
ATOM 1295 C CA . ASP A 1 212 ? 21.229 -3.542 41.680 1.00 31.95 212 ASP A CA 1
ATOM 1296 C C . ASP A 1 212 ? 21.423 -3.727 40.186 1.00 32.59 212 ASP A C 1
ATOM 1297 O O . ASP A 1 212 ? 21.267 -2.769 39.411 1.00 30.74 212 ASP A O 1
ATOM 1302 N N . ILE A 1 213 ? 21.762 -4.943 39.791 1.00 30.14 213 ILE A N 1
ATOM 1303 C CA . ILE A 1 213 ? 21.812 -5.310 38.400 1.00 31.84 213 ILE A CA 1
ATOM 1304 C C . ILE A 1 213 ? 20.621 -6.207 38.115 1.00 33.38 213 ILE A C 1
ATOM 1305 O O . ILE A 1 213 ? 20.392 -7.181 38.826 1.00 30.96 213 ILE A O 1
ATOM 1310 N N . ALA A 1 214 ? 19.867 -5.888 37.056 1.00 29.04 214 ALA A N 1
ATOM 1311 C CA . ALA A 1 214 ? 18.678 -6.651 36.721 1.00 26.65 214 ALA A CA 1
ATOM 1312 C C . ALA A 1 214 ? 18.505 -6.683 35.208 1.00 27.70 214 ALA A C 1
ATOM 1313 O O . ALA A 1 214 ? 18.888 -5.732 34.515 1.00 28.02 214 ALA A O 1
ATOM 1315 N N . PHE A 1 215 ? 17.941 -7.768 34.717 1.00 28.33 215 PHE A N 1
ATOM 1316 C CA . PHE A 1 215 ? 17.657 -7.900 33.322 1.00 26.84 215 PHE A CA 1
ATOM 1317 C C . PHE A 1 215 ? 16.172 -7.631 32.995 1.00 25.87 215 PHE A C 1
ATOM 1318 O O . PHE A 1 215 ? 15.248 -8.213 33.566 1.00 24.55 215 PHE A O 1
ATOM 1326 N N . GLY A 1 216 ? 15.959 -6.735 32.048 1.00 25.69 216 GLY A N 1
ATOM 1327 C CA . GLY A 1 216 ? 14.620 -6.468 31.556 1.00 27.11 216 GLY A CA 1
ATOM 1328 C C . GLY A 1 216 ? 14.509 -6.498 30.041 1.00 29.16 216 GLY A C 1
ATOM 1329 O O . GLY A 1 216 ? 13.597 -5.882 29.501 1.00 27.01 216 GLY A O 1
ATOM 1330 N N . GLY A 1 217 ? 15.397 -7.235 29.373 1.00 26.80 217 GLY A N 1
ATOM 1331 C CA . GLY A 1 217 ? 15.514 -7.230 27.888 1.00 26.97 217 GLY A CA 1
ATOM 1332 C C . GLY A 1 217 ? 16.889 -6.656 27.533 1.00 25.56 217 GLY A C 1
ATOM 1333 O O . GLY A 1 217 ? 17.499 -7.038 26.531 1.00 28.62 217 GLY A O 1
ATOM 1334 N N . ASN A 1 218 ? 17.337 -5.738 28.377 1.00 25.42 218 ASN A N 1
ATOM 1335 C CA . ASN A 1 218 ? 18.740 -5.326 28.479 1.00 25.11 218 ASN A CA 1
ATOM 1336 C C . ASN A 1 218 ? 19.134 -5.490 29.934 1.00 25.34 218 ASN A C 1
ATOM 1337 O O . ASN A 1 218 ? 18.268 -5.452 30.809 1.00 25.14 218 ASN A O 1
ATOM 1342 N N . PHE A 1 219 ? 20.432 -5.617 30.201 1.00 25.22 219 PHE A N 1
ATOM 1343 C CA . PHE A 1 219 ? 20.894 -5.474 31.575 1.00 26.90 219 PHE A CA 1
ATOM 1344 C C . PHE A 1 219 ? 20.899 -4.014 31.982 1.00 26.69 219 PHE A C 1
ATOM 1345 O O . PHE A 1 219 ? 21.396 -3.128 31.251 1.00 27.28 219 PHE A O 1
ATOM 1353 N N . PHE A 1 220 ? 20.375 -3.771 33.176 1.00 26.08 220 PHE A N 1
ATOM 1354 C CA . PHE A 1 220 ? 20.347 -2.473 33.806 1.00 25.73 220 PHE A CA 1
ATOM 1355 C C . PHE A 1 220 ? 21.154 -2.491 35.091 1.00 32.43 220 PHE A C 1
ATOM 1356 O O . PHE A 1 220 ? 21.139 -3.490 35.798 1.00 31.84 220 PHE A O 1
ATOM 1364 N N . ALA A 1 221 ? 21.820 -1.378 35.376 1.00 29.74 221 ALA A N 1
ATOM 1365 C CA . ALA A 1 221 ? 22.183 -1.018 36.744 1.00 31.04 221 ALA A CA 1
ATOM 1366 C C . ALA A 1 221 ? 21.134 -0.051 37.244 1.00 31.67 221 ALA A C 1
ATOM 1367 O O . ALA A 1 221 ? 20.930 1.019 36.636 1.00 33.04 221 ALA A O 1
ATOM 1369 N N . ILE A 1 222 ? 20.440 -0.422 38.319 1.00 29.85 222 ILE A N 1
ATOM 1370 C CA . ILE A 1 222 ? 19.374 0.386 38.897 1.00 31.39 222 ILE A CA 1
ATOM 1371 C C . ILE A 1 222 ? 19.901 1.060 40.156 1.00 36.27 222 ILE A C 1
ATOM 1372 O O . ILE A 1 222 ? 20.404 0.380 41.047 1.00 38.39 222 ILE A O 1
ATOM 1377 N N . VAL A 1 223 ? 19.755 2.383 40.228 1.00 34.30 223 VAL A N 1
ATOM 1378 C CA . VAL A 1 223 ? 20.392 3.201 41.263 1.00 36.42 223 VAL A CA 1
ATOM 1379 C C . VAL A 1 223 ? 19.485 4.343 41.715 1.00 38.12 223 VAL A C 1
ATOM 1380 O O . VAL A 1 223 ? 18.860 5.027 40.884 1.00 34.63 223 VAL A O 1
ATOM 1384 N N . PRO A 1 224 ? 19.383 4.556 43.037 1.00 36.19 224 PRO A N 1
ATOM 1385 C CA . PRO A 1 224 ? 18.587 5.687 43.484 1.00 39.04 224 PRO A CA 1
ATOM 1386 C C . PRO A 1 224 ? 19.305 6.990 43.193 1.00 36.03 224 PRO A C 1
ATOM 1387 O O . PRO A 1 224 ? 20.515 7.089 43.413 1.00 34.85 224 PRO A O 1
ATOM 1391 N N . ALA A 1 225 ? 18.574 7.975 42.670 1.00 39.02 225 ALA A N 1
ATOM 1392 C CA . ALA A 1 225 ? 19.124 9.316 42.431 1.00 38.19 225 ALA A CA 1
ATOM 1393 C C . ALA A 1 225 ? 19.732 9.907 43.715 1.00 42.85 225 ALA A C 1
ATOM 1394 O O . ALA A 1 225 ? 20.755 10.613 43.664 1.00 39.73 225 ALA A O 1
ATOM 1396 N N . GLU A 1 226 ? 19.083 9.615 44.843 1.00 43.60 226 GLU A N 1
ATOM 1397 C CA . GLU A 1 226 ? 19.574 9.997 46.175 1.00 50.78 226 GLU A CA 1
ATOM 1398 C C . GLU A 1 226 ? 21.053 9.667 46.321 1.00 48.48 226 GLU A C 1
ATOM 1399 O O . GLU A 1 226 ? 21.845 10.512 46.733 1.00 53.77 226 GLU A O 1
ATOM 1405 N N . GLN A 1 227 ? 21.429 8.448 45.950 1.00 48.08 227 GLN A N 1
ATOM 1406 C CA . GLN A 1 227 ? 22.822 8.020 46.053 1.00 50.94 227 GLN A CA 1
ATOM 1407 C C . GLN A 1 227 ? 23.820 8.796 45.195 1.00 54.04 227 GLN A C 1
ATOM 1408 O O . GLN A 1 227 ? 25.021 8.758 45.468 1.00 48.81 227 GLN A O 1
ATOM 1414 N N . LEU A 1 228 ? 23.345 9.483 44.158 1.00 46.68 228 LEU A N 1
ATOM 1415 C CA . LEU A 1 228 ? 24.222 10.256 43.282 1.00 44.82 228 LEU A CA 1
ATOM 1416 C C . LEU A 1 228 ? 24.331 11.700 43.741 1.00 45.72 228 LEU A C 1
ATOM 1417 O O . LEU A 1 228 ? 25.146 12.452 43.211 1.00 45.27 228 LEU A O 1
ATOM 1422 N N . GLY A 1 229 ? 23.492 12.080 44.703 1.00 46.54 229 GLY A N 1
ATOM 1423 C CA . GLY A 1 229 ? 23.495 13.423 45.264 1.00 51.04 229 GLY A CA 1
ATOM 1424 C C . GLY A 1 229 ? 22.654 14.410 44.480 1.00 56.01 229 GLY A C 1
ATOM 1425 O O . GLY A 1 229 ? 22.636 15.591 44.814 1.00 57.53 229 GLY A O 1
ATOM 1426 N N . ILE A 1 230 ? 21.933 13.932 43.461 1.00 56.12 230 ILE A N 1
ATOM 1427 C CA . ILE A 1 230 ? 21.152 14.814 42.581 1.00 49.50 230 ILE A CA 1
ATOM 1428 C C . ILE A 1 230 ? 19.700 14.379 42.398 1.00 45.76 230 ILE A C 1
ATOM 1429 O O . ILE A 1 230 ? 19.371 13.199 42.428 1.00 48.51 230 ILE A O 1
ATOM 1434 N N . ASP A 1 231 ? 18.845 15.375 42.225 1.00 42.83 231 ASP A N 1
ATOM 1435 C CA . ASP A 1 231 ? 17.423 15.190 41.972 1.00 46.91 231 ASP A CA 1
ATOM 1436 C C . ASP A 1 231 ? 17.242 14.810 40.499 1.00 43.63 231 ASP A C 1
ATOM 1437 O O . ASP A 1 231 ? 18.015 15.248 39.649 1.00 40.67 231 ASP A O 1
ATOM 1442 N N . ILE A 1 232 ? 16.213 14.026 40.198 1.00 44.09 232 ILE A N 1
ATOM 1443 C CA . ILE A 1 232 ? 15.815 13.810 38.811 1.00 43.28 232 ILE A CA 1
ATOM 1444 C C . ILE A 1 232 ? 14.990 15.039 38.397 1.00 41.24 232 ILE A C 1
ATOM 1445 O O . ILE A 1 232 ? 13.846 15.193 38.804 1.00 43.14 232 ILE A O 1
ATOM 1450 N N . SER A 1 233 ? 15.599 15.918 37.620 1.00 41.64 233 SER A N 1
ATOM 1451 C CA . SER A 1 233 ? 14.957 17.161 37.203 1.00 41.62 233 SER A CA 1
ATOM 1452 C C . SER A 1 233 ? 15.608 17.546 35.906 1.00 36.36 233 SER A C 1
ATOM 1453 O O . SER A 1 233 ? 16.743 17.142 35.646 1.00 38.22 233 SER A O 1
ATOM 1456 N N . VAL A 1 234 ? 14.932 18.360 35.094 1.00 44.04 234 VAL A N 1
ATOM 1457 C CA . VAL A 1 234 ? 15.535 18.798 33.832 1.00 43.56 234 VAL A CA 1
ATOM 1458 C C . VAL A 1 234 ? 16.811 19.591 34.101 1.00 40.79 234 VAL A C 1
ATOM 1459 O O . VAL A 1 234 ? 17.769 19.518 33.342 1.00 40.45 234 VAL A O 1
ATOM 1463 N N . GLN A 1 235 ? 16.826 20.312 35.219 1.00 43.53 235 GLN A N 1
ATOM 1464 C CA . GLN A 1 235 ? 18.010 21.042 35.673 1.00 41.36 235 GLN A CA 1
ATOM 1465 C C . GLN A 1 235 ? 19.255 20.141 35.754 1.00 35.65 235 GLN A C 1
ATOM 1466 O O . GLN A 1 235 ? 20.356 20.551 35.390 1.00 40.09 235 GLN A O 1
ATOM 1472 N N . ASN A 1 236 ? 19.074 18.907 36.230 1.00 38.20 236 ASN A N 1
ATOM 1473 C CA . ASN A 1 236 ? 20.194 17.981 36.493 1.00 38.83 236 ASN A CA 1
ATOM 1474 C C . ASN A 1 236 ? 20.481 16.990 35.353 1.00 39.40 236 ASN A C 1
ATOM 1475 O O . ASN A 1 236 ? 21.352 16.123 35.477 1.00 39.48 236 ASN A O 1
ATOM 1480 N N . LEU A 1 237 ? 19.787 17.152 34.232 1.00 41.03 237 LEU A N 1
ATOM 1481 C CA . LEU A 1 237 ? 19.848 16.166 33.147 1.00 37.55 237 LEU A CA 1
ATOM 1482 C C . LEU A 1 237 ? 21.269 15.909 32.650 1.00 38.17 237 LEU A C 1
ATOM 1483 O O . LEU A 1 237 ? 21.671 14.757 32.528 1.00 38.20 237 LEU A O 1
ATOM 1488 N N . SER A 1 238 ? 22.038 16.968 32.399 1.00 38.74 238 SER A N 1
ATOM 1489 C CA . SER A 1 238 ? 23.426 16.818 31.954 1.00 41.81 238 SER A CA 1
ATOM 1490 C C . SER A 1 238 ? 24.243 15.990 32.950 1.00 36.83 238 SER A C 1
ATOM 1491 O O . SER A 1 238 ? 25.009 15.118 32.553 1.00 36.07 238 SER A O 1
ATOM 1494 N N . ARG A 1 239 ? 24.071 16.284 34.228 1.00 38.07 239 ARG A N 1
ATOM 1495 C CA . ARG A 1 239 ? 24.782 15.568 35.282 1.00 41.46 239 ARG A CA 1
ATOM 1496 C C . ARG A 1 239 ? 24.318 14.119 35.371 1.00 38.39 239 ARG A C 1
ATOM 1497 O O . ARG A 1 239 ? 25.135 13.200 35.530 1.00 38.98 239 ARG A O 1
ATOM 1505 N N . LEU A 1 240 ? 23.016 13.904 35.238 1.00 35.19 240 LEU A N 1
ATOM 1506 C CA . LEU A 1 240 ? 22.493 12.551 35.258 1.00 33.95 240 LEU A CA 1
ATOM 1507 C C . LEU A 1 240 ? 23.079 11.732 34.117 1.00 33.76 240 LEU A C 1
ATOM 1508 O O . LEU A 1 240 ? 23.386 10.560 34.314 1.00 31.93 240 LEU A O 1
ATOM 1513 N N . GLN A 1 241 ? 23.259 12.341 32.941 1.00 32.13 241 GLN A N 1
ATOM 1514 C CA . GLN A 1 241 ? 23.853 11.642 31.798 1.00 33.89 241 GLN A CA 1
ATOM 1515 C C . GLN A 1 241 ? 25.302 11.263 32.110 1.00 32.58 241 GLN A C 1
ATOM 1516 O O . GLN A 1 241 ? 25.760 10.147 31.804 1.00 30.02 241 GLN A O 1
ATOM 1522 N N . GLU A 1 242 ? 26.029 12.217 32.684 1.00 34.01 242 GLU A N 1
ATOM 1523 C CA . GLU A 1 242 ? 27.419 11.978 33.039 1.00 38.44 242 GLU A CA 1
ATOM 1524 C C . GLU A 1 242 ? 27.489 10.831 34.042 1.00 32.82 242 GLU A C 1
ATOM 1525 O O . GLU A 1 242 ? 28.230 9.869 33.825 1.00 38.38 242 GLU A O 1
ATOM 1531 N N . ALA A 1 243 ? 26.701 10.915 35.108 1.00 34.72 243 ALA A N 1
ATOM 1532 C CA . ALA A 1 243 ? 26.695 9.876 36.153 1.00 34.90 243 ALA A CA 1
ATOM 1533 C C . ALA A 1 243 ? 26.336 8.505 35.579 1.00 37.14 243 ALA A C 1
ATOM 1534 O O . ALA A 1 243 ? 26.996 7.502 35.863 1.00 39.88 243 ALA A O 1
ATOM 1536 N N . GLY A 1 244 ? 25.307 8.466 34.735 1.00 35.33 244 GLY A N 1
ATOM 1537 C CA . GLY A 1 244 ? 24.926 7.220 34.106 1.00 31.06 244 GLY A CA 1
ATOM 1538 C C . GLY A 1 244 ? 26.011 6.599 33.257 1.00 30.79 244 GLY A C 1
ATOM 1539 O O . GLY A 1 244 ? 26.164 5.376 33.245 1.00 34.17 244 GLY A O 1
ATOM 1540 N N . GLU A 1 245 ? 26.742 7.431 32.511 1.00 31.69 245 GLU A N 1
ATOM 1541 C CA . GLU A 1 245 ? 27.823 6.962 31.666 1.00 34.25 245 GLU A CA 1
ATOM 1542 C C . GLU A 1 245 ? 28.973 6.441 32.534 1.00 34.46 245 GLU A C 1
ATOM 1543 O O . GLU A 1 245 ? 29.530 5.384 32.256 1.00 35.38 245 GLU A O 1
ATOM 1549 N N . LEU A 1 246 ? 29.319 7.204 33.563 1.00 35.78 246 LEU A N 1
ATOM 1550 C CA . LEU A 1 246 ? 30.390 6.809 34.495 1.00 38.84 246 LEU A CA 1
ATOM 1551 C C . LEU A 1 246 ? 30.082 5.445 35.109 1.00 37.75 246 LEU A C 1
ATOM 1552 O O . LEU A 1 246 ? 30.919 4.540 35.111 1.00 37.55 246 LEU A O 1
ATOM 1557 N N . LEU A 1 247 ? 28.858 5.319 35.611 1.00 37.15 247 LEU A N 1
ATOM 1558 C CA . LEU A 1 247 ? 28.377 4.095 36.240 1.00 39.51 247 LEU A CA 1
ATOM 1559 C C . LEU A 1 247 ? 28.405 2.916 35.292 1.00 38.31 247 LEU A C 1
ATOM 1560 O O . LEU A 1 247 ? 28.826 1.819 35.665 1.00 36.86 247 LEU A O 1
ATOM 1565 N N . ARG A 1 248 ? 27.973 3.128 34.051 1.00 33.40 248 ARG A N 1
ATOM 1566 C CA . ARG A 1 248 ? 27.970 2.063 33.080 1.00 32.21 248 ARG A CA 1
ATOM 1567 C C . ARG A 1 248 ? 29.399 1.593 32.763 1.00 34.41 248 ARG A C 1
ATOM 1568 O O . ARG A 1 248 ? 29.666 0.391 32.675 1.00 34.11 248 ARG A O 1
ATOM 1576 N N . THR A 1 249 ? 30.309 2.539 32.575 1.00 37.21 249 THR A N 1
ATOM 1577 C CA . THR A 1 249 ? 31.699 2.205 32.238 1.00 39.12 249 THR A CA 1
ATOM 1578 C C . THR A 1 249 ? 32.368 1.410 33.358 1.00 41.18 249 THR A C 1
ATOM 1579 O O . THR A 1 249 ? 32.996 0.366 33.117 1.00 42.45 249 THR A O 1
ATOM 1583 N N . GLU A 1 250 ? 32.204 1.901 34.578 1.00 41.57 250 GLU A N 1
ATOM 1584 C CA . GLU A 1 250 ? 32.842 1.287 35.732 1.00 46.64 250 GLU A CA 1
ATOM 1585 C C . GLU A 1 250 ? 32.267 -0.097 36.014 1.00 47.44 250 GLU A C 1
ATOM 1586 O O . GLU A 1 250 ? 33.021 -1.046 36.188 1.00 46.44 250 GLU A O 1
ATOM 1592 N N . ILE A 1 251 ? 30.936 -0.208 36.029 1.00 45.01 251 ILE A N 1
ATOM 1593 C CA . ILE A 1 251 ? 30.246 -1.501 36.166 1.00 44.07 251 ILE A CA 1
ATOM 1594 C C . ILE A 1 251 ? 30.769 -2.556 35.198 1.00 42.82 251 ILE A C 1
ATOM 1595 O O . ILE A 1 251 ? 31.060 -3.686 35.603 1.00 44.43 251 ILE A O 1
ATOM 1600 N N . ASN A 1 252 ? 30.862 -2.203 33.921 1.00 39.68 252 ASN A N 1
ATOM 1601 C CA . ASN A 1 252 ? 31.305 -3.154 32.903 1.00 40.02 252 ASN A CA 1
ATOM 1602 C C . ASN A 1 252 ? 32.799 -3.529 32.989 1.00 47.67 252 ASN A C 1
ATOM 1603 O O . ASN A 1 252 ? 33.216 -4.539 32.427 1.00 47.02 252 ASN A O 1
ATOM 1608 N N . ARG A 1 253 ? 33.593 -2.718 33.681 1.00 51.14 253 ARG A N 1
ATOM 1609 C CA . ARG A 1 253 ? 34.986 -3.079 33.967 1.00 53.25 253 ARG A CA 1
ATOM 1610 C C . ARG A 1 253 ? 35.064 -4.035 35.149 1.00 49.67 253 ARG A C 1
ATOM 1611 O O . ARG A 1 253 ? 35.754 -5.043 35.088 1.00 57.61 253 ARG A O 1
ATOM 1619 N N . SER A 1 254 ? 34.317 -3.726 36.202 1.00 47.59 254 SER A N 1
ATOM 1620 C CA . SER A 1 254 ? 34.467 -4.373 37.489 1.00 51.71 254 SER A CA 1
ATOM 1621 C C . SER A 1 254 ? 33.496 -5.517 37.767 1.00 53.80 254 SER A C 1
ATOM 1622 O O . SER A 1 254 ? 33.709 -6.259 38.718 1.00 51.13 254 SER A O 1
ATOM 1625 N N . VAL A 1 255 ? 32.430 -5.656 36.975 1.00 47.04 255 VAL A N 1
ATOM 1626 C CA . VAL A 1 255 ? 31.473 -6.753 37.159 1.00 45.83 255 VAL A CA 1
ATOM 1627 C C . VAL A 1 255 ? 31.179 -7.434 35.849 1.00 50.61 255 VAL A C 1
ATOM 1628 O O . VAL A 1 255 ? 30.801 -6.778 34.880 1.00 55.65 255 VAL A O 1
ATOM 1632 N N . LYS A 1 256 ? 31.345 -8.749 35.813 1.00 50.40 256 LYS A N 1
ATOM 1633 C CA . LYS A 1 256 ? 31.015 -9.505 34.625 1.00 57.11 256 LYS A CA 1
ATOM 1634 C C . LYS A 1 256 ? 29.592 -10.032 34.786 1.00 56.17 256 LYS A C 1
ATOM 1635 O O . LYS A 1 256 ? 29.242 -10.613 35.814 1.00 60.17 256 LYS A O 1
ATOM 1641 N N . VAL A 1 257 ? 28.762 -9.754 33.784 1.00 46.36 257 VAL A N 1
ATOM 1642 C CA . VAL A 1 257 ? 27.381 -10.189 33.781 1.00 40.44 257 VAL A CA 1
ATOM 1643 C C . VAL A 1 257 ? 27.210 -11.125 32.590 1.00 38.40 257 VAL A C 1
ATOM 1644 O O . VAL A 1 257 ? 27.876 -10.986 31.568 1.00 38.60 257 VAL A O 1
ATOM 1648 N N . GLN A 1 258 ? 26.344 -12.108 32.730 1.00 36.05 258 GLN A N 1
ATOM 1649 C CA . GLN A 1 258 ? 26.085 -13.020 31.617 1.00 40.01 258 GLN A CA 1
ATOM 1650 C C . GLN A 1 258 ? 24.661 -13.491 31.740 1.00 38.35 258 GLN A C 1
ATOM 1651 O O . GLN A 1 258 ? 24.278 -14.043 32.765 1.00 39.35 258 GLN A O 1
ATOM 1657 N N . HIS A 1 259 ? 23.863 -13.217 30.717 1.00 35.54 259 HIS A N 1
ATOM 1658 C CA . HIS A 1 259 ? 22.521 -13.750 30.651 1.00 35.76 259 HIS A CA 1
ATOM 1659 C C . HIS A 1 259 ? 22.616 -15.272 30.550 1.00 38.30 259 HIS A C 1
ATOM 1660 O O . HIS A 1 259 ? 23.252 -15.786 29.630 1.00 39.64 259 HIS A O 1
ATOM 1667 N N . PRO A 1 260 ? 21.982 -16.002 31.487 1.00 36.27 260 PRO A N 1
ATOM 1668 C CA . PRO A 1 260 ? 22.174 -17.471 31.532 1.00 38.97 260 PRO A CA 1
ATOM 1669 C C . PRO A 1 260 ? 21.590 -18.267 30.360 1.00 42.27 260 PRO A C 1
ATOM 1670 O O . PRO A 1 260 ? 22.031 -19.379 30.113 1.00 43.55 260 PRO A O 1
ATOM 1674 N N . GLN A 1 261 ? 20.609 -17.722 29.645 1.00 41.61 261 GLN A N 1
ATOM 1675 C CA . GLN A 1 261 ? 20.024 -18.404 28.477 1.00 46.23 261 GLN A CA 1
ATOM 1676 C C . GLN A 1 261 ? 20.356 -17.777 27.100 1.00 48.72 261 GLN A C 1
ATOM 1677 O O . GLN A 1 261 ? 20.069 -18.378 26.056 1.00 49.87 261 GLN A O 1
ATOM 1683 N N . LEU A 1 262 ? 20.952 -16.586 27.096 1.00 45.71 262 LEU A N 1
ATOM 1684 C CA . LEU A 1 262 ? 21.324 -15.902 25.856 1.00 45.40 262 LEU A CA 1
ATOM 1685 C C . LEU A 1 262 ? 22.796 -15.520 25.923 1.00 45.87 262 LEU A C 1
ATOM 1686 O O . LEU A 1 262 ? 23.152 -14.496 26.518 1.00 39.41 262 LEU A O 1
ATOM 1691 N N . PRO A 1 263 ? 23.668 -16.368 25.341 1.00 50.81 263 PRO A N 1
ATOM 1692 C CA . PRO A 1 263 ? 25.121 -16.158 25.360 1.00 51.18 263 PRO A CA 1
ATOM 1693 C C . PRO A 1 263 ? 25.581 -14.756 24.929 1.00 42.13 263 PRO A C 1
ATOM 1694 O O . PRO A 1 263 ? 26.450 -14.178 25.563 1.00 37.74 263 PRO A O 1
ATOM 1698 N N . HIS A 1 264 ? 24.978 -14.205 23.880 1.00 45.37 264 HIS A N 1
ATOM 1699 C CA . HIS A 1 264 ? 25.423 -12.905 23.329 1.00 43.88 264 HIS A CA 1
ATOM 1700 C C . HIS A 1 264 ? 25.204 -11.684 24.259 1.00 38.88 264 HIS A C 1
ATOM 1701 O O . HIS A 1 264 ? 25.758 -10.614 24.022 1.00 38.91 264 HIS A O 1
ATOM 1708 N N . ILE A 1 265 ? 24.415 -11.836 25.321 1.00 32.66 265 ILE A N 1
ATOM 1709 C CA . ILE A 1 265 ? 24.149 -10.718 26.223 1.00 32.94 265 ILE A CA 1
ATOM 1710 C C . ILE A 1 265 ? 25.003 -10.796 27.485 1.00 35.43 265 ILE A C 1
ATOM 1711 O O . ILE A 1 265 ? 24.740 -11.607 28.378 1.00 36.69 265 ILE A O 1
ATOM 1716 N N . ASN A 1 266 ? 26.010 -9.931 27.556 1.00 34.99 266 ASN A N 1
ATOM 1717 C CA . ASN A 1 266 ? 27.038 -10.000 28.606 1.00 35.35 266 ASN A CA 1
ATOM 1718 C C . ASN A 1 266 ? 27.645 -8.652 28.980 1.00 36.21 266 ASN A C 1
ATOM 1719 O O . ASN A 1 266 ? 28.820 -8.570 29.385 1.00 34.39 266 ASN A O 1
ATOM 1724 N N . THR A 1 267 ? 26.852 -7.590 28.825 1.00 33.73 267 THR A N 1
ATOM 1725 C CA . THR A 1 267 ? 27.224 -6.235 29.205 1.00 31.79 267 THR A CA 1
ATOM 1726 C C . THR A 1 267 ? 26.015 -5.566 29.843 1.00 30.42 267 THR A C 1
ATOM 1727 O O . THR A 1 267 ? 24.885 -5.961 29.568 1.00 32.62 267 THR A O 1
ATOM 1731 N N . VAL A 1 268 ? 26.261 -4.595 30.713 1.00 31.57 268 VAL A N 1
ATOM 1732 C CA . VAL A 1 268 ? 25.225 -3.723 31.251 1.00 29.49 268 VAL A CA 1
ATOM 1733 C C . VAL A 1 268 ? 25.145 -2.564 30.267 1.00 31.35 268 VAL A C 1
ATOM 1734 O O . VAL A 1 268 ? 26.113 -1.828 30.117 1.00 29.91 268 VAL A O 1
ATOM 1738 N N . ASP A 1 269 ? 24.012 -2.434 29.564 1.00 27.87 269 ASP A N 1
ATOM 1739 C CA . ASP A 1 269 ? 23.891 -1.411 28.510 1.00 29.47 269 ASP A CA 1
ATOM 1740 C C . ASP A 1 269 ? 23.176 -0.135 28.958 1.00 29.96 269 ASP A C 1
ATOM 1741 O O . ASP A 1 269 ? 23.232 0.900 28.278 1.00 29.44 269 ASP A O 1
ATOM 1746 N N . CYS A 1 270 ? 22.496 -0.199 30.096 1.00 28.94 270 CYS A N 1
ATOM 1747 C CA . CYS A 1 270 ? 21.611 0.871 30.497 1.00 28.08 270 CYS A CA 1
ATOM 1748 C C . CYS A 1 270 ? 21.748 1.133 31.985 1.00 26.17 270 CYS A C 1
ATOM 1749 O O . CYS A 1 270 ? 21.927 0.202 32.767 1.00 28.96 270 CYS A O 1
ATOM 1752 N N . VAL A 1 271 ? 21.596 2.387 32.365 1.00 26.94 271 VAL A N 1
ATOM 1753 C CA . VAL A 1 271 ? 21.532 2.793 33.762 1.00 27.10 271 VAL A CA 1
ATOM 1754 C C . VAL A 1 271 ? 20.212 3.477 34.067 1.00 26.59 271 VAL A C 1
ATOM 1755 O O . VAL A 1 271 ? 19.865 4.483 33.456 1.00 27.27 271 VAL A O 1
ATOM 1759 N N . GLU A 1 272 ? 19.506 2.953 35.060 1.00 26.70 272 GLU A N 1
ATOM 1760 C CA . GLU A 1 272 ? 18.198 3.454 35.468 1.00 27.76 272 GLU A CA 1
ATOM 1761 C C . GLU A 1 272 ? 18.348 4.173 36.799 1.00 28.99 272 GLU A C 1
ATOM 1762 O O . GLU A 1 272 ? 18.748 3.569 37.819 1.00 31.59 272 GLU A O 1
ATOM 1768 N N . ILE A 1 273 ? 18.075 5.468 36.779 1.00 27.70 273 ILE A N 1
ATOM 1769 C CA . ILE A 1 273 ? 18.198 6.334 37.950 1.00 28.75 273 ILE A CA 1
ATOM 1770 C C . ILE A 1 273 ? 16.808 6.673 38.417 1.00 29.37 273 ILE A C 1
ATOM 1771 O O . ILE A 1 273 ? 16.036 7.279 37.662 1.00 30.54 273 ILE A O 1
ATOM 1776 N N . TYR A 1 274 ? 16.444 6.296 39.648 1.00 30.93 274 TYR A N 1
ATOM 1777 C CA . TYR A 1 274 ? 15.063 6.464 40.084 1.00 30.66 274 TYR A CA 1
ATOM 1778 C C . TYR A 1 274 ? 14.911 7.291 41.364 1.00 35.13 274 TYR A C 1
ATOM 1779 O O . TYR A 1 274 ? 15.863 7.519 42.101 1.00 34.64 274 TYR A O 1
ATOM 1788 N N . GLY A 1 275 ? 13.693 7.751 41.587 1.00 34.96 275 GLY A N 1
ATOM 1789 C CA . GLY A 1 275 ? 13.412 8.628 42.704 1.00 37.46 275 GLY A CA 1
ATOM 1790 C C . GLY A 1 275 ? 11.940 8.717 42.974 1.00 36.84 275 GLY A C 1
ATOM 1791 O O . GLY A 1 275 ? 11.147 8.046 42.339 1.00 33.78 275 GLY A O 1
ATOM 1792 N N . PRO A 1 276 ? 11.556 9.565 43.935 1.00 37.65 276 PRO A N 1
ATOM 1793 C CA . PRO A 1 276 ? 10.140 9.678 44.231 1.00 38.54 276 PRO A CA 1
ATOM 1794 C C . PRO A 1 276 ? 9.356 10.249 43.058 1.00 36.07 276 PRO A C 1
ATOM 1795 O O . PRO A 1 276 ? 9.896 10.997 42.251 1.00 38.54 276 PRO A O 1
ATOM 1799 N N . PRO A 1 277 ? 8.077 9.907 42.966 1.00 37.79 277 PRO A N 1
ATOM 1800 C CA . PRO A 1 277 ? 7.300 10.419 41.867 1.00 37.91 277 PRO A CA 1
ATOM 1801 C C . PRO A 1 277 ? 6.954 11.888 42.035 1.00 41.55 277 PRO A C 1
ATOM 1802 O O . PRO A 1 277 ? 6.983 12.410 43.156 1.00 41.38 277 PRO A O 1
ATOM 1806 N N . THR A 1 278 ? 6.646 12.542 40.918 1.00 39.73 278 THR A N 1
ATOM 1807 C CA . THR A 1 278 ? 6.032 13.866 40.917 1.00 38.22 278 THR A CA 1
ATOM 1808 C C . THR A 1 278 ? 4.531 13.726 40.695 1.00 41.62 278 THR A C 1
ATOM 1809 O O . THR A 1 278 ? 3.740 14.388 41.362 1.00 43.92 278 THR A O 1
ATOM 1813 N N . ASN A 1 279 ? 4.135 12.862 39.767 1.00 39.16 279 ASN A N 1
ATOM 1814 C CA . ASN A 1 279 ? 2.720 12.605 39.506 1.00 42.04 279 ASN A CA 1
ATOM 1815 C C . ASN A 1 279 ? 2.150 11.652 40.562 1.00 44.68 279 ASN A C 1
ATOM 1816 O O . ASN A 1 279 ? 2.683 10.549 40.751 1.00 42.68 279 ASN A O 1
ATOM 1821 N N . PRO A 1 280 ? 1.055 12.064 41.240 1.00 48.54 280 PRO A N 1
ATOM 1822 C CA . PRO A 1 280 ? 0.318 11.238 42.207 1.00 47.00 280 PRO A CA 1
ATOM 1823 C C . PRO A 1 280 ? -0.006 9.813 41.759 1.00 44.66 280 PRO A C 1
ATOM 1824 O O . PRO A 1 280 ? -0.027 8.901 42.589 1.00 45.00 280 PRO A O 1
ATOM 1828 N N . GLU A 1 281 ? -0.282 9.635 40.466 1.00 42.11 281 GLU A N 1
ATOM 1829 C CA . GLU A 1 281 ? -0.639 8.330 39.910 1.00 41.46 281 GLU A CA 1
ATOM 1830 C C . GLU A 1 281 ? 0.536 7.360 39.859 1.00 33.71 281 GLU A C 1
ATOM 1831 O O . GLU A 1 281 ? 0.333 6.163 39.736 1.00 39.52 281 GLU A O 1
ATOM 1837 N N . ALA A 1 282 ? 1.752 7.879 39.947 1.00 33.34 282 ALA A N 1
ATOM 1838 C CA . ALA A 1 282 ? 2.958 7.082 39.719 1.00 30.25 282 ALA A CA 1
ATOM 1839 C C . ALA A 1 282 ? 3.545 6.574 41.028 1.00 35.42 282 ALA A C 1
ATOM 1840 O O . ALA A 1 282 ? 3.523 7.273 42.037 1.00 33.49 282 ALA A O 1
ATOM 1842 N N . ASN A 1 283 ? 4.105 5.368 40.979 1.00 33.54 283 ASN A N 1
ATOM 1843 C CA . ASN A 1 283 ? 4.858 4.795 42.105 1.00 33.68 283 ASN A CA 1
ATOM 1844 C C . ASN A 1 283 ? 6.221 5.456 42.326 1.00 34.56 283 ASN A C 1
ATOM 1845 O O . ASN A 1 283 ? 6.596 5.754 43.460 1.00 33.48 283 ASN A O 1
ATOM 1850 N N . TYR A 1 284 ? 6.962 5.669 41.232 1.00 30.26 284 TYR A N 1
ATOM 1851 C CA . TYR A 1 284 ? 8.284 6.277 41.240 1.00 31.45 284 TYR A CA 1
ATOM 1852 C C . TYR A 1 284 ? 8.499 7.013 39.902 1.00 29.44 284 TYR A C 1
ATOM 1853 O O . TYR A 1 284 ? 7.686 6.877 38.982 1.00 28.89 284 TYR A O 1
ATOM 1862 N N . LYS A 1 285 ? 9.594 7.769 39.841 1.00 32.27 285 LYS A N 1
ATOM 1863 C CA . LYS A 1 285 ? 10.072 8.432 38.621 1.00 31.97 285 LYS A CA 1
ATOM 1864 C C . LYS A 1 285 ? 11.434 7.879 38.286 1.00 33.80 285 LYS A C 1
ATOM 1865 O O . LYS A 1 285 ? 12.209 7.505 39.182 1.00 29.88 285 LYS A O 1
ATOM 1871 N N . ASN A 1 286 ? 11.771 7.827 37.002 1.00 29.84 286 ASN A N 1
ATOM 1872 C CA . ASN A 1 286 ? 13.145 7.490 36.660 1.00 28.14 286 ASN A CA 1
ATOM 1873 C C . ASN A 1 286 ? 13.621 8.159 35.390 1.00 29.76 286 ASN A C 1
ATOM 1874 O O . ASN A 1 286 ? 12.808 8.655 34.616 1.00 25.15 286 ASN A O 1
ATOM 1879 N N . VAL A 1 287 ? 14.939 8.165 35.191 1.00 26.95 287 VAL A N 1
ATOM 1880 C CA . VAL A 1 287 ? 15.517 8.408 33.871 1.00 26.55 287 VAL A CA 1
ATOM 1881 C C . VAL A 1 287 ? 16.521 7.306 33.572 1.00 26.47 287 VAL A C 1
ATOM 1882 O O . VAL A 1 287 ? 17.271 6.875 34.453 1.00 28.74 287 VAL A O 1
ATOM 1886 N N . VAL A 1 288 ? 16.500 6.802 32.347 1.00 25.60 288 VAL A N 1
ATOM 1887 C CA . VAL A 1 288 ? 17.437 5.808 31.887 1.00 24.13 288 VAL A CA 1
ATOM 1888 C C . VAL A 1 288 ? 18.480 6.471 30.965 1.00 28.05 288 VAL A C 1
ATOM 1889 O O . VAL A 1 288 ? 18.144 7.195 30.010 1.00 24.84 288 VAL A O 1
ATOM 1893 N N . ILE A 1 289 ? 19.750 6.214 31.270 1.00 26.75 289 ILE A N 1
ATOM 1894 C CA . ILE A 1 289 ? 20.871 6.678 30.486 1.00 26.18 289 ILE A CA 1
ATOM 1895 C C . ILE A 1 289 ? 21.455 5.502 29.716 1.00 25.55 289 ILE A C 1
ATOM 1896 O O . ILE A 1 289 ? 21.696 4.433 30.284 1.00 27.50 289 ILE A O 1
ATOM 1901 N N . PHE A 1 290 ? 21.695 5.709 28.421 1.00 22.71 290 PHE A N 1
ATOM 1902 C CA . PHE A 1 290 ? 22.105 4.660 27.519 1.00 23.26 290 PHE A CA 1
ATOM 1903 C C . PHE A 1 290 ? 22.675 5.274 26.233 1.00 23.23 290 PHE A C 1
ATOM 1904 O O . PHE A 1 290 ? 22.787 6.490 26.141 1.00 22.74 290 PHE A O 1
ATOM 1912 N N . GLY A 1 291 ? 23.072 4.452 25.264 1.00 25.98 291 GLY A N 1
ATOM 1913 C CA . GLY A 1 291 ? 23.603 4.975 23.991 1.00 25.78 291 GLY A CA 1
ATOM 1914 C C . GLY A 1 291 ? 24.841 5.810 24.253 1.00 28.12 291 GLY A C 1
ATOM 1915 O O . GLY A 1 291 ? 25.588 5.492 25.175 1.00 29.77 291 GLY A O 1
ATOM 1916 N N . ASN A 1 292 ? 25.045 6.880 23.492 1.00 26.92 292 ASN A N 1
ATOM 1917 C CA . ASN A 1 292 ? 26.105 7.851 23.799 1.00 28.15 292 ASN A CA 1
ATOM 1918 C C . ASN A 1 292 ? 25.604 8.851 24.842 1.00 25.54 292 ASN A C 1
ATOM 1919 O O . ASN A 1 292 ? 25.382 10.035 24.575 1.00 27.16 292 ASN A O 1
ATOM 1924 N N . ARG A 1 293 ? 25.463 8.337 26.059 1.00 25.04 293 ARG A N 1
ATOM 1925 C CA . ARG A 1 293 ? 24.805 8.971 27.179 1.00 29.55 293 ARG A CA 1
ATOM 1926 C C . ARG A 1 293 ? 23.621 9.854 26.811 1.00 27.39 293 ARG A C 1
ATOM 1927 O O . ARG A 1 293 ? 23.494 11.009 27.246 1.00 28.60 293 ARG A O 1
ATOM 1935 N N . GLN A 1 294 ? 22.742 9.268 26.003 1.00 27.30 294 GLN A N 1
ATOM 1936 C CA . GLN A 1 294 ? 21.428 9.836 25.805 1.00 25.18 294 GLN A CA 1
ATOM 1937 C C . GLN A 1 294 ? 20.500 9.450 26.939 1.00 25.95 294 GLN A C 1
ATOM 1938 O O . GLN A 1 294 ? 20.805 8.540 27.729 1.00 25.46 294 GLN A O 1
ATOM 1944 N N . ALA A 1 295 ? 19.362 10.118 27.023 1.00 25.55 295 ALA A N 1
ATOM 1945 C CA . ALA A 1 295 ? 18.392 9.877 28.097 1.00 23.41 295 ALA A CA 1
ATOM 1946 C C . ALA A 1 295 ? 17.055 9.544 27.483 1.00 23.19 295 ALA A C 1
ATOM 1947 O O . ALA A 1 295 ? 16.637 10.229 26.573 1.00 25.43 295 ALA A O 1
ATOM 1949 N N . ASP A 1 296 ? 16.378 8.536 28.025 1.00 22.33 296 ASP A N 1
ATOM 1950 C CA . ASP A 1 296 ? 15.014 8.201 27.586 1.00 20.48 296 ASP A CA 1
ATOM 1951 C C . ASP A 1 296 ? 14.045 9.259 28.119 1.00 23.02 296 ASP A C 1
ATOM 1952 O O . ASP A 1 296 ? 14.021 9.585 29.309 1.00 24.58 296 ASP A O 1
ATOM 1957 N N . ARG A 1 297 ? 13.206 9.806 27.228 1.00 20.12 297 ARG A N 1
ATOM 1958 C CA . ARG A 1 297 ? 12.119 10.701 27.633 1.00 20.63 297 ARG A CA 1
ATOM 1959 C C . ARG A 1 297 ? 10.855 9.951 28.092 1.00 20.31 297 ARG A C 1
ATOM 1960 O O . ARG A 1 297 ? 9.995 10.556 28.753 1.00 19.60 297 ARG A O 1
ATOM 1968 N N . SER A 1 298 ? 10.768 8.667 27.728 1.00 22.16 298 SER A N 1
ATOM 1969 C CA . SER A 1 298 ? 9.738 7.741 28.216 1.00 22.91 298 SER A CA 1
ATOM 1970 C C . SER A 1 298 ? 10.185 7.149 29.548 1.00 19.59 298 SER A C 1
ATOM 1971 O O . SER A 1 298 ? 11.371 7.315 29.945 1.00 22.03 298 SER A O 1
ATOM 1974 N N . PRO A 1 299 ? 9.262 6.453 30.255 1.00 21.53 299 PRO A N 1
ATOM 1975 C CA . PRO A 1 299 ? 9.619 5.744 31.508 1.00 22.86 299 PRO A CA 1
ATOM 1976 C C . PRO A 1 299 ? 10.504 4.505 31.296 1.00 24.16 299 PRO A C 1
ATOM 1977 O O . PRO A 1 299 ? 11.018 3.958 32.281 1.00 25.94 299 PRO A O 1
ATOM 1981 N N . CYS A 1 300 ? 10.683 4.096 30.028 1.00 21.56 300 CYS A N 1
ATOM 1982 C CA . CYS A 1 300 ? 11.544 2.993 29.575 1.00 21.98 300 CYS A CA 1
ATOM 1983 C C . CYS A 1 300 ? 10.935 1.647 29.924 1.00 22.05 300 CYS A C 1
ATOM 1984 O O . CYS A 1 300 ? 10.887 1.276 31.083 1.00 21.34 300 CYS A O 1
ATOM 1987 N N . GLY A 1 301 ? 10.417 0.924 28.927 1.00 20.17 301 GLY A N 1
ATOM 1988 C CA . GLY A 1 301 ? 9.743 -0.323 29.188 1.00 20.41 301 GLY A CA 1
ATOM 1989 C C . GLY A 1 301 ? 10.606 -1.471 29.690 1.00 22.12 301 GLY A C 1
ATOM 1990 O O . GLY A 1 301 ? 10.154 -2.259 30.547 1.00 24.61 301 GLY A O 1
ATOM 1991 N N . THR A 1 302 ? 11.821 -1.603 29.151 1.00 22.94 302 THR A N 1
ATOM 1992 C CA . THR A 1 302 ? 12.758 -2.621 29.647 1.00 22.13 302 THR A CA 1
ATOM 1993 C C . THR A 1 302 ? 13.242 -2.265 31.077 1.00 23.55 302 THR A C 1
ATOM 1994 O O . THR A 1 302 ? 13.349 -3.158 31.927 1.00 21.49 302 THR A O 1
ATOM 1998 N N . GLY A 1 303 ? 13.434 -0.984 31.342 1.00 22.09 303 GLY A N 1
ATOM 1999 C CA . GLY A 1 303 ? 13.818 -0.512 32.679 1.00 25.09 303 GLY A CA 1
ATOM 2000 C C . GLY A 1 303 ? 12.696 -0.718 33.675 1.00 26.79 303 GLY A C 1
ATOM 2001 O O . GLY A 1 303 ? 12.951 -1.055 34.825 1.00 25.64 303 GLY A O 1
ATOM 2002 N N . THR A 1 304 ? 11.457 -0.482 33.236 1.00 23.24 304 THR A N 1
ATOM 2003 C CA . THR A 1 304 ? 10.259 -0.753 34.040 1.00 23.25 304 THR A CA 1
ATOM 2004 C C . THR A 1 304 ? 10.160 -2.254 34.348 1.00 24.54 304 THR A C 1
ATOM 2005 O O . THR A 1 304 ? 9.896 -2.636 35.509 1.00 24.63 304 THR A O 1
ATOM 2009 N N . SER A 1 305 ? 10.391 -3.098 33.344 1.00 22.40 305 SER A N 1
ATOM 2010 C CA . SER A 1 305 ? 10.438 -4.565 33.517 1.00 22.96 305 SER A CA 1
ATOM 2011 C C . SER A 1 305 ? 11.501 -5.014 34.522 1.00 27.18 305 SER A C 1
ATOM 2012 O O . SER A 1 305 ? 11.239 -5.849 35.413 1.00 25.94 305 SER A O 1
ATOM 2015 N N . ALA A 1 306 ? 12.675 -4.425 34.418 1.00 25.19 306 ALA A N 1
ATOM 2016 C CA . ALA A 1 306 ? 13.774 -4.724 35.372 1.00 26.22 306 ALA A CA 1
ATOM 2017 C C . ALA A 1 306 ? 13.457 -4.275 36.785 1.00 26.41 306 ALA A C 1
ATOM 2018 O O . ALA A 1 306 ? 13.774 -4.963 37.767 1.00 26.35 306 ALA A O 1
ATOM 2020 N N . LYS A 1 307 ? 12.825 -3.117 36.906 1.00 26.73 307 LYS A N 1
ATOM 2021 C CA . LYS A 1 307 ? 12.421 -2.600 38.198 1.00 29.46 307 LYS A CA 1
ATOM 2022 C C . LYS A 1 307 ? 11.337 -3.460 38.842 1.00 29.95 307 LYS A C 1
ATOM 2023 O O . LYS A 1 307 ? 11.404 -3.761 40.053 1.00 29.56 307 LYS A O 1
ATOM 2029 N N . MET A 1 308 ? 10.351 -3.866 38.050 1.00 26.14 308 MET A N 1
ATOM 2030 C CA . MET A 1 308 ? 9.303 -4.740 38.551 1.00 27.83 308 MET A CA 1
ATOM 2031 C C . MET A 1 308 ? 9.847 -6.097 38.987 1.00 30.68 308 MET A C 1
ATOM 2032 O O . MET A 1 308 ? 9.338 -6.666 39.962 1.00 25.42 308 MET A O 1
ATOM 2037 N N . ALA A 1 309 ? 10.847 -6.625 38.273 1.00 28.80 309 ALA A N 1
ATOM 2038 C CA . ALA A 1 309 ? 11.384 -7.930 38.616 1.00 26.88 309 ALA A CA 1
ATOM 2039 C C . ALA A 1 309 ? 12.098 -7.792 39.948 1.00 28.39 309 ALA A C 1
ATOM 2040 O O . ALA A 1 309 ? 12.014 -8.683 40.801 1.00 28.85 309 ALA A O 1
ATOM 2042 N N . THR A 1 310 ? 12.774 -6.667 40.108 1.00 26.50 310 THR A N 1
ATOM 2043 C CA . THR A 1 310 ? 13.464 -6.346 41.353 1.00 29.81 310 THR A CA 1
ATOM 2044 C C . THR A 1 310 ? 12.472 -6.211 42.496 1.00 30.76 310 THR A C 1
ATOM 2045 O O . THR A 1 310 ? 12.639 -6.851 43.553 1.00 31.87 310 THR A O 1
ATOM 2049 N N . LEU A 1 311 ? 11.406 -5.438 42.302 1.00 28.09 311 LEU A N 1
ATOM 2050 C CA . LEU A 1 311 ? 10.405 -5.307 43.352 1.00 30.31 311 LEU A CA 1
ATOM 2051 C C . LEU A 1 311 ? 9.708 -6.646 43.657 1.00 31.61 311 LEU A C 1
ATOM 2052 O O . LEU A 1 311 ? 9.472 -6.993 44.826 1.00 35.23 311 LEU A O 1
ATOM 2057 N N . TYR A 1 312 ? 9.367 -7.389 42.622 1.00 29.07 312 TYR A N 1
ATOM 2058 C CA . TYR A 1 312 ? 8.753 -8.682 42.806 1.00 31.97 312 TYR A CA 1
ATOM 2059 C C . TYR A 1 312 ? 9.646 -9.601 43.645 1.00 35.53 312 TYR A C 1
ATOM 2060 O O . TYR A 1 312 ? 9.164 -10.267 44.577 1.00 31.09 312 TYR A O 1
ATOM 2069 N N . ALA A 1 313 ? 10.930 -9.637 43.304 1.00 33.45 313 ALA A N 1
ATOM 2070 C CA . ALA A 1 313 ? 11.901 -10.479 44.023 1.00 34.29 313 ALA A CA 1
ATOM 2071 C C . ALA A 1 313 ? 11.941 -10.115 45.514 1.00 37.29 313 ALA A C 1
ATOM 2072 O O . ALA A 1 313 ? 12.200 -10.982 46.357 1.00 35.62 313 ALA A O 1
ATOM 2074 N N . LYS A 1 314 ? 11.673 -8.851 45.831 1.00 34.43 314 LYS A N 1
ATOM 2075 C CA . LYS A 1 314 ? 11.706 -8.356 47.223 1.00 35.29 314 LYS A CA 1
ATOM 2076 C C . LYS A 1 314 ? 10.330 -8.384 47.912 1.00 31.37 314 LYS A C 1
ATOM 2077 O O . LYS A 1 314 ? 10.152 -7.824 48.992 1.00 34.10 314 LYS A O 1
ATOM 2083 N N . GLY A 1 315 ? 9.362 -9.021 47.269 1.00 31.33 315 GLY A N 1
ATOM 2084 C CA . GLY A 1 315 ? 8.022 -9.195 47.799 1.00 36.31 315 GLY A CA 1
ATOM 2085 C C . GLY A 1 315 ? 7.141 -7.962 47.767 1.00 41.92 315 GLY A C 1
ATOM 2086 O O . GLY A 1 315 ? 6.181 -7.872 48.528 1.00 38.15 315 GLY A O 1
ATOM 2087 N N . GLN A 1 316 ? 7.421 -7.028 46.859 1.00 38.62 316 GLN A N 1
ATOM 2088 C CA . GLN A 1 316 ? 6.788 -5.711 46.942 1.00 40.44 316 GLN A CA 1
ATOM 2089 C C . GLN A 1 316 ? 5.818 -5.461 45.812 1.00 37.33 316 GLN A C 1
ATOM 2090 O O . GLN A 1 316 ? 5.300 -4.367 45.659 1.00 44.46 316 GLN A O 1
ATOM 2096 N N . LEU A 1 317 ? 5.556 -6.490 45.038 1.00 37.36 317 LEU A N 1
ATOM 2097 C CA . LEU A 1 317 ? 4.648 -6.379 43.949 1.00 35.43 317 LEU A CA 1
ATOM 2098 C C . LEU A 1 317 ? 4.069 -7.750 43.771 1.00 41.07 317 LEU A C 1
ATOM 2099 O O . LEU A 1 317 ? 4.821 -8.716 43.778 1.00 38.70 317 LEU A O 1
ATOM 2104 N N . ARG A 1 318 ? 2.747 -7.872 43.634 1.00 36.18 318 ARG A N 1
ATOM 2105 C CA . ARG A 1 318 ? 2.171 -9.185 43.382 1.00 38.80 318 ARG A CA 1
ATOM 2106 C C . ARG A 1 318 ? 1.719 -9.305 41.955 1.00 40.87 318 ARG A C 1
ATOM 2107 O O . ARG A 1 318 ? 1.574 -8.290 41.242 1.00 35.25 318 ARG A O 1
ATOM 2115 N N . ILE A 1 319 ? 1.551 -10.552 41.532 1.00 32.27 319 ILE A N 1
ATOM 2116 C CA . ILE A 1 319 ? 1.088 -10.851 40.220 1.00 37.41 319 ILE A CA 1
ATOM 2117 C C . ILE A 1 319 ? -0.242 -10.134 39.950 1.00 40.48 319 ILE A C 1
ATOM 2118 O O . ILE A 1 319 ? -1.197 -10.213 40.738 1.00 34.40 319 ILE A O 1
ATOM 2123 N N . GLY A 1 320 ? -0.260 -9.405 38.838 1.00 33.42 320 GLY A N 1
ATOM 2124 C CA . GLY A 1 320 ? -1.432 -8.645 38.404 1.00 35.05 320 GLY A CA 1
ATOM 2125 C C . GLY A 1 320 ? -1.500 -7.221 38.924 1.00 30.45 320 GLY A C 1
ATOM 2126 O O . GLY A 1 320 ? -2.278 -6.445 38.407 1.00 33.17 320 GLY A O 1
ATOM 2127 N N . GLU A 1 321 ? -0.675 -6.865 39.915 1.00 30.03 321 GLU A N 1
ATOM 2128 C CA . GLU A 1 321 ? -0.684 -5.531 40.503 1.00 32.50 321 GLU A CA 1
ATOM 2129 C C . GLU A 1 321 ? -0.124 -4.501 39.506 1.00 30.87 321 GLU A C 1
ATOM 2130 O O . GLU A 1 321 ? 0.905 -4.733 38.884 1.00 31.00 321 GLU A O 1
ATOM 2136 N N . THR A 1 322 ? -0.793 -3.366 39.381 1.00 34.18 322 THR A N 1
ATOM 2137 C CA . THR A 1 322 ? -0.305 -2.324 38.473 1.00 31.15 322 THR A CA 1
ATOM 2138 C C . THR A 1 322 ? 0.758 -1.497 39.136 1.00 29.18 322 THR A C 1
ATOM 2139 O O . THR A 1 322 ? 0.562 -0.970 40.234 1.00 33.00 322 THR A O 1
ATOM 2143 N N . PHE A 1 323 ? 1.886 -1.373 38.432 1.00 24.51 323 PHE A N 1
ATOM 2144 C CA . PHE A 1 323 ? 2.974 -0.520 38.782 1.00 26.88 323 PHE A CA 1
ATOM 2145 C C . PHE A 1 323 ? 2.989 0.601 37.727 1.00 27.70 323 PHE A C 1
ATOM 2146 O O . PHE A 1 323 ? 2.876 0.324 36.527 1.00 27.46 323 PHE A O 1
ATOM 2154 N N . VAL A 1 324 ? 3.121 1.834 38.177 1.00 24.50 324 VAL A N 1
ATOM 2155 C CA . VAL A 1 324 ? 3.159 3.005 37.275 1.00 23.92 324 VAL A CA 1
ATOM 2156 C C . VAL A 1 324 ? 4.463 3.726 37.439 1.00 27.62 324 VAL A C 1
ATOM 2157 O O . VAL A 1 324 ? 4.803 4.159 38.548 1.00 28.92 324 VAL A O 1
ATOM 2161 N N . TYR A 1 325 ? 5.191 3.886 36.329 1.00 23.56 325 TYR A N 1
ATOM 2162 C CA . TYR A 1 325 ? 6.496 4.502 36.359 1.00 25.67 325 TYR A CA 1
ATOM 2163 C C . TYR A 1 325 ? 6.449 5.797 35.570 1.00 26.42 325 TYR A C 1
ATOM 2164 O O . TYR A 1 325 ? 5.903 5.808 34.451 1.00 24.48 325 TYR A O 1
ATOM 2173 N N . GLU A 1 326 ? 7.006 6.856 36.150 1.00 24.69 326 GLU A N 1
ATOM 2174 C CA . GLU A 1 326 ? 7.006 8.208 35.547 1.00 26.58 326 GLU A CA 1
ATOM 2175 C C . GLU A 1 326 ? 8.357 8.543 34.974 1.00 28.62 326 GLU A C 1
ATOM 2176 O O . GLU A 1 326 ? 9.395 8.198 35.559 1.00 24.70 326 GLU A O 1
ATOM 2182 N N . SER A 1 327 ? 8.369 9.290 33.871 1.00 24.98 327 SER A N 1
ATOM 2183 C CA . SER A 1 327 ? 9.606 9.714 33.259 1.00 24.68 327 SER A CA 1
ATOM 2184 C C . SER A 1 327 ? 9.961 11.162 33.627 1.00 26.24 327 SER A C 1
ATOM 2185 O O . SER A 1 327 ? 9.153 11.888 34.193 1.00 25.16 327 SER A O 1
ATOM 2188 N N . ILE A 1 328 ? 11.155 11.589 33.218 1.00 29.31 328 ILE A N 1
ATOM 2189 C CA . ILE A 1 328 ? 11.616 12.947 33.421 1.00 32.18 328 ILE A CA 1
ATOM 2190 C C . ILE A 1 328 ? 10.636 13.985 32.831 1.00 32.20 328 ILE A C 1
ATOM 2191 O O . ILE A 1 328 ? 10.506 15.093 33.331 1.00 31.86 328 ILE A O 1
ATOM 2196 N N . LEU A 1 329 ? 9.891 13.577 31.809 1.00 30.39 329 LEU A N 1
ATOM 2197 C CA . LEU A 1 329 ? 8.912 14.419 31.124 1.00 30.64 329 LEU A CA 1
ATOM 2198 C C . LEU A 1 329 ? 7.532 14.404 31.765 1.00 30.79 329 LEU A C 1
ATOM 2199 O O . LEU A 1 329 ? 6.654 15.166 31.380 1.00 31.19 329 LEU A O 1
ATOM 2204 N N . GLY A 1 330 ? 7.322 13.535 32.756 1.00 28.61 330 GLY A N 1
ATOM 2205 C CA . GLY A 1 330 ? 6.004 13.318 33.314 1.00 28.85 330 GLY A CA 1
ATOM 2206 C C . GLY A 1 330 ? 5.161 12.286 32.606 1.00 27.67 330 GLY A C 1
ATOM 2207 O O . GLY A 1 330 ? 4.003 12.052 32.977 1.00 29.99 330 GLY A O 1
ATOM 2208 N N . SER A 1 331 ? 5.730 11.626 31.604 1.00 27.47 331 SER A N 1
ATOM 2209 C CA . SER A 1 331 ? 5.026 10.539 30.933 1.00 25.44 331 SER A CA 1
ATOM 2210 C C . SER A 1 331 ? 4.884 9.335 31.872 1.00 27.17 331 SER A C 1
ATOM 2211 O O . SER A 1 331 ? 5.769 9.109 32.710 1.00 29.06 331 SER A O 1
ATOM 2214 N N . LEU A 1 332 ? 3.804 8.585 31.694 1.00 25.58 332 LEU A N 1
ATOM 2215 C CA . LEU A 1 332 ? 3.535 7.348 32.454 1.00 28.13 332 LEU A CA 1
ATOM 2216 C C . LEU A 1 332 ? 3.481 6.078 31.621 1.00 24.82 332 LEU A C 1
ATOM 2217 O O . LEU A 1 332 ? 2.885 6.049 30.528 1.00 23.72 332 LEU A O 1
ATOM 2222 N N . PHE A 1 333 ? 4.096 5.015 32.140 1.00 22.58 333 PHE A N 1
ATOM 2223 C CA . PHE A 1 333 ? 3.914 3.659 31.665 1.00 22.37 333 PHE A CA 1
ATOM 2224 C C . PHE A 1 333 ? 3.289 2.861 32.832 1.00 23.16 333 PHE A C 1
ATOM 2225 O O . PHE A 1 333 ? 3.568 3.142 34.028 1.00 23.54 333 PHE A O 1
ATOM 2233 N N . GLN A 1 334 ? 2.419 1.935 32.440 1.00 22.67 334 GLN A N 1
ATOM 2234 C CA . GLN A 1 334 ? 1.817 0.930 33.337 1.00 24.37 334 GLN A CA 1
ATOM 2235 C C . GLN A 1 334 ? 2.424 -0.433 33.098 1.00 24.69 334 GLN A C 1
ATOM 2236 O O . GLN A 1 334 ? 2.585 -0.903 31.949 1.00 25.85 334 GLN A O 1
ATOM 2242 N N . GLY A 1 335 ? 2.715 -1.129 34.202 1.00 26.26 335 GLY A N 1
ATOM 2243 C CA . GLY A 1 335 ? 3.228 -2.468 34.125 1.00 25.54 335 GLY A CA 1
ATOM 2244 C C . GLY A 1 335 ? 2.507 -3.405 35.075 1.00 25.27 335 GLY A C 1
ATOM 2245 O O . GLY A 1 335 ? 2.029 -2.961 36.129 1.00 26.18 335 GLY A O 1
ATOM 2246 N N . ARG A 1 336 ? 2.403 -4.663 34.668 1.00 25.01 336 ARG A N 1
ATOM 2247 C CA . ARG A 1 336 ? 1.956 -5.740 35.551 1.00 30.19 336 ARG A CA 1
ATOM 2248 C C . ARG A 1 336 ? 2.914 -6.911 35.417 1.00 29.23 336 ARG A C 1
ATOM 2249 O O . ARG A 1 336 ? 3.331 -7.237 34.307 1.00 28.68 336 ARG A O 1
ATOM 2257 N N . VAL A 1 337 ? 3.192 -7.597 36.526 1.00 27.92 337 VAL A N 1
ATOM 2258 C CA . VAL A 1 337 ? 3.809 -8.922 36.440 1.00 26.47 337 VAL A CA 1
ATOM 2259 C C . VAL A 1 337 ? 2.716 -9.931 36.213 1.00 26.94 337 VAL A C 1
ATOM 2260 O O . VAL A 1 337 ? 1.782 -9.995 37.016 1.00 30.27 337 VAL A O 1
ATOM 2264 N N . LEU A 1 338 ? 2.825 -10.716 35.141 1.00 26.29 338 LEU A N 1
ATOM 2265 C CA . LEU A 1 338 ? 1.781 -11.683 34.768 1.00 29.16 338 LEU A CA 1
ATOM 2266 C C . LEU A 1 338 ? 2.087 -13.127 35.202 1.00 32.87 338 LEU A C 1
ATOM 2267 O O . LEU A 1 338 ? 1.186 -13.974 35.199 1.00 35.25 338 LEU A O 1
ATOM 2272 N N . GLY A 1 339 ? 3.342 -13.400 35.547 1.00 33.16 339 GLY A N 1
ATOM 2273 C CA . GLY A 1 339 ? 3.783 -14.759 35.833 1.00 35.64 339 GLY A CA 1
ATOM 2274 C C . GLY A 1 339 ? 5.195 -14.782 36.388 1.00 34.76 339 GLY A C 1
ATOM 2275 O O . GLY A 1 339 ? 5.970 -13.842 36.217 1.00 29.53 339 GLY A O 1
ATOM 2276 N N . GLU A 1 340 ? 5.519 -15.879 37.057 1.00 33.61 340 GLU A N 1
ATOM 2277 C CA . GLU A 1 340 ? 6.809 -16.077 37.649 1.00 35.21 340 GLU A CA 1
ATOM 2278 C C . GLU A 1 340 ? 7.166 -17.538 37.485 1.00 37.11 340 GLU A C 1
ATOM 2279 O O . GLU A 1 340 ? 6.284 -18.401 37.293 1.00 37.74 340 GLU A O 1
ATOM 2285 N N . GLU A 1 341 ? 8.458 -17.817 37.542 1.00 31.77 341 GLU A N 1
ATOM 2286 C CA . GLU A 1 341 ? 8.940 -19.169 37.373 1.00 35.06 341 GLU A CA 1
ATOM 2287 C C . GLU A 1 341 ? 10.311 -19.252 38.011 1.00 32.46 341 GLU A C 1
ATOM 2288 O O . GLU A 1 341 ? 11.087 -18.323 37.893 1.00 29.08 341 GLU A O 1
ATOM 2294 N N . ARG A 1 342 ? 10.581 -20.338 38.733 1.00 32.85 342 ARG A N 1
ATOM 2295 C CA A ARG A 1 342 ? 11.949 -20.614 39.128 0.50 33.32 342 ARG A CA 1
ATOM 2296 C CA B ARG A 1 342 ? 11.938 -20.665 39.176 0.50 33.14 342 ARG A CA 1
ATOM 2297 C C . ARG A 1 342 ? 12.494 -21.697 38.201 1.00 35.35 342 ARG A C 1
ATOM 2298 O O . ARG A 1 342 ? 11.795 -22.642 37.843 1.00 35.76 342 ARG A O 1
ATOM 2313 N N . ILE A 1 343 ? 13.742 -21.521 37.780 1.00 33.82 343 ILE A N 1
ATOM 2314 C CA . ILE A 1 343 ? 14.357 -22.399 36.796 1.00 36.09 343 ILE A CA 1
ATOM 2315 C C . ILE A 1 343 ? 15.377 -23.308 37.497 1.00 36.43 343 ILE A C 1
ATOM 2316 O O . ILE A 1 343 ? 16.489 -22.880 37.778 1.00 33.96 343 ILE A O 1
ATOM 2321 N N . PRO A 1 344 ? 14.995 -24.567 37.783 1.00 37.24 344 PRO A N 1
ATOM 2322 C CA . PRO A 1 344 ? 15.901 -25.400 38.597 1.00 39.35 344 PRO A CA 1
ATOM 2323 C C . PRO A 1 344 ? 17.283 -25.610 37.983 1.00 38.48 344 PRO A C 1
ATOM 2324 O O . PRO A 1 344 ? 17.411 -25.824 36.782 1.00 36.99 344 PRO A O 1
ATOM 2328 N N . GLY A 1 345 ? 18.306 -25.502 38.814 1.00 35.35 345 GLY A N 1
ATOM 2329 C CA . GLY A 1 345 ? 19.666 -25.767 38.396 1.00 38.89 345 GLY A CA 1
ATOM 2330 C C . GLY A 1 345 ? 20.379 -24.619 37.721 1.00 42.11 345 GLY A C 1
ATOM 2331 O O . GLY A 1 345 ? 21.536 -24.768 37.340 1.00 46.77 345 GLY A O 1
ATOM 2332 N N . VAL A 1 346 ? 19.697 -23.483 37.562 1.00 40.47 346 VAL A N 1
ATOM 2333 C CA . VAL A 1 346 ? 20.264 -22.317 36.888 1.00 40.43 346 VAL A CA 1
ATOM 2334 C C . VAL A 1 346 ? 20.295 -21.209 37.907 1.00 40.21 346 VAL A C 1
ATOM 2335 O O . VAL A 1 346 ? 19.259 -20.871 38.475 1.00 37.43 346 VAL A O 1
ATOM 2339 N N . LYS A 1 347 ? 21.471 -20.650 38.147 1.00 38.09 347 LYS A N 1
ATOM 2340 C CA . LYS A 1 347 ? 21.615 -19.600 39.140 1.00 41.74 347 LYS A CA 1
ATOM 2341 C C . LYS A 1 347 ? 22.205 -18.325 38.556 1.00 40.99 347 LYS A C 1
ATOM 2342 O O . LYS A 1 347 ? 22.934 -18.355 37.567 1.00 41.40 347 LYS A O 1
ATOM 2348 N N . VAL A 1 348 ? 21.871 -17.212 39.197 1.00 38.05 348 VAL A N 1
ATOM 2349 C CA . VAL A 1 348 ? 22.546 -15.942 38.994 1.00 35.46 348 VAL A CA 1
ATOM 2350 C C . VAL A 1 348 ? 23.024 -15.528 40.380 1.00 37.43 348 VAL A C 1
ATOM 2351 O O . VAL A 1 348 ? 22.636 -16.150 41.375 1.00 35.55 348 VAL A O 1
ATOM 2355 N N . PRO A 1 349 ? 23.862 -14.489 40.458 1.00 37.64 349 PRO A N 1
ATOM 2356 C CA . PRO A 1 349 ? 24.457 -14.106 41.733 1.00 43.02 349 PRO A CA 1
ATOM 2357 C C . PRO A 1 349 ? 23.486 -13.921 42.897 1.00 44.53 349 PRO A C 1
ATOM 2358 O O . PRO A 1 349 ? 23.848 -14.219 44.032 1.00 43.79 349 PRO A O 1
ATOM 2362 N N . VAL A 1 350 ? 22.260 -13.479 42.641 1.00 36.04 350 VAL A N 1
ATOM 2363 C CA . VAL A 1 350 ? 21.318 -13.286 43.729 1.00 37.24 350 VAL A CA 1
ATOM 2364 C C . VAL A 1 350 ? 20.606 -14.580 44.167 1.00 35.21 350 VAL A C 1
ATOM 2365 O O . VAL A 1 350 ? 20.010 -14.613 45.233 1.00 41.72 350 VAL A O 1
ATOM 2369 N N . THR A 1 351 ? 20.668 -15.635 43.356 1.00 36.39 351 THR A N 1
ATOM 2370 C CA . THR A 1 351 ? 19.989 -16.878 43.665 1.00 39.49 351 THR A CA 1
ATOM 2371 C C . THR A 1 351 ? 20.658 -17.464 44.912 1.00 43.07 351 THR A C 1
ATOM 2372 O O . THR A 1 351 ? 21.846 -17.756 44.878 1.00 36.61 351 THR A O 1
ATOM 2376 N N . LYS A 1 352 ? 19.904 -17.606 45.998 1.00 44.19 352 LYS A N 1
ATOM 2377 C CA . LYS A 1 352 ? 20.467 -18.093 47.268 1.00 47.48 352 LYS A CA 1
ATOM 2378 C C . LYS A 1 352 ? 20.693 -19.600 47.220 1.00 43.52 352 LYS A C 1
ATOM 2379 O O . LYS A 1 352 ? 20.044 -20.312 46.459 1.00 43.30 352 LYS A O 1
ATOM 2385 N N . ASP A 1 353 ? 21.614 -20.077 48.053 1.00 46.87 353 ASP A N 1
ATOM 2386 C CA . ASP A 1 353 ? 21.776 -21.506 48.309 1.00 54.67 353 ASP A CA 1
ATOM 2387 C C . ASP A 1 353 ? 20.462 -22.095 48.815 1.00 46.82 353 ASP A C 1
ATOM 2388 O O . ASP A 1 353 ? 20.084 -23.190 48.416 1.00 48.67 353 ASP A O 1
ATOM 2393 N N . ALA A 1 354 ? 19.768 -21.348 49.680 1.00 43.08 354 ALA A N 1
ATOM 2394 C CA . ALA A 1 354 ? 18.441 -21.748 50.179 1.00 44.05 354 ALA A CA 1
ATOM 2395 C C . ALA A 1 354 ? 17.419 -21.905 49.051 1.00 47.31 354 ALA A C 1
ATOM 2396 O O . ALA A 1 354 ? 16.367 -22.500 49.262 1.00 50.84 354 ALA A O 1
ATOM 2398 N N . GLU A 1 355 ? 17.721 -21.357 47.870 1.00 45.40 355 GLU A N 1
ATOM 2399 C CA . GLU A 1 355 ? 16.785 -21.385 46.745 1.00 51.32 355 GLU A CA 1
ATOM 2400 C C . GLU A 1 355 ? 17.080 -22.428 45.669 1.00 53.14 355 GLU A C 1
ATOM 2401 O O . GLU A 1 355 ? 18.233 -22.839 45.454 1.00 53.77 355 GLU A O 1
ATOM 2407 N N . GLU A 1 356 ? 15.991 -22.741 44.958 1.00 54.13 356 GLU A N 1
ATOM 2408 C CA . GLU A 1 356 ? 15.807 -23.894 44.085 1.00 54.45 356 GLU A CA 1
ATOM 2409 C C . GLU A 1 356 ? 15.899 -23.552 42.570 1.00 53.65 356 GLU A C 1
ATOM 2410 O O . GLU A 1 356 ? 15.148 -24.084 41.752 1.00 53.21 356 GLU A O 1
ATOM 2416 N N . GLY A 1 357 ? 16.791 -22.647 42.197 1.00 44.84 357 GLY A N 1
ATOM 2417 C CA . GLY A 1 357 ? 16.813 -22.135 40.827 1.00 39.40 357 GLY A CA 1
ATOM 2418 C C . GLY A 1 357 ? 16.390 -20.674 40.764 1.00 35.68 357 GLY A C 1
ATOM 2419 O O . GLY A 1 357 ? 15.650 -20.183 41.621 1.00 33.62 357 GLY A O 1
ATOM 2420 N N . MET A 1 358 ? 16.879 -19.985 39.739 1.00 33.69 358 MET A N 1
ATOM 2421 C CA . MET A 1 358 ? 16.716 -18.540 39.634 1.00 31.46 358 MET A CA 1
ATOM 2422 C C . MET A 1 358 ? 15.268 -18.176 39.336 1.00 29.94 358 MET A C 1
ATOM 2423 O O . MET A 1 358 ? 14.594 -18.863 38.579 1.00 31.59 358 MET A O 1
ATOM 2428 N N . LEU A 1 359 ? 14.827 -17.078 39.931 1.00 29.58 359 LEU A N 1
ATOM 2429 C CA . LEU A 1 359 ? 13.499 -16.538 39.718 1.00 31.55 359 LEU A CA 1
ATOM 2430 C C . LEU A 1 359 ? 13.491 -15.642 38.469 1.00 29.79 359 LEU A C 1
ATOM 2431 O O . LEU A 1 359 ? 14.350 -14.776 38.313 1.00 30.36 359 LEU A O 1
ATOM 2436 N N . VAL A 1 360 ? 12.510 -15.853 37.603 1.00 32.01 360 VAL A N 1
ATOM 2437 C CA . VAL A 1 360 ? 12.263 -14.926 36.497 1.00 28.91 360 VAL A CA 1
ATOM 2438 C C . VAL A 1 360 ? 10.802 -14.541 36.524 1.00 29.24 360 VAL A C 1
ATOM 2439 O O . VAL A 1 360 ? 9.966 -15.284 37.064 1.00 27.42 360 VAL A O 1
ATOM 2443 N N . VAL A 1 361 ? 10.501 -13.366 35.973 1.00 28.72 361 VAL A N 1
ATOM 2444 C CA . VAL A 1 361 ? 9.111 -12.938 35.832 1.00 28.26 361 VAL A CA 1
ATOM 2445 C C . VAL A 1 361 ? 8.781 -12.493 34.421 1.00 29.83 361 VAL A C 1
ATOM 2446 O O . VAL A 1 361 ? 9.667 -12.095 33.666 1.00 26.88 361 VAL A O 1
ATOM 2450 N N . THR A 1 362 ? 7.495 -12.600 34.066 1.00 27.46 362 THR A N 1
ATOM 2451 C CA . THR A 1 362 ? 6.988 -12.096 32.808 1.00 31.86 362 THR A CA 1
ATOM 2452 C C . THR A 1 362 ? 6.240 -10.808 33.104 1.00 29.61 362 THR A C 1
ATOM 2453 O O . THR A 1 362 ? 5.303 -10.800 33.896 1.00 31.81 362 THR A O 1
ATOM 2457 N N . ALA A 1 363 ? 6.697 -9.718 32.501 1.00 25.56 363 ALA A N 1
ATOM 2458 C CA . ALA A 1 363 ? 6.144 -8.394 32.751 1.00 26.97 363 ALA A CA 1
ATOM 2459 C C . ALA A 1 363 ? 5.477 -7.874 31.487 1.00 27.57 363 ALA A C 1
ATOM 2460 O O . ALA A 1 363 ? 6.014 -8.034 30.401 1.00 26.53 363 ALA A O 1
ATOM 2462 N N . GLU A 1 364 ? 4.307 -7.288 31.663 1.00 26.82 364 GLU A N 1
ATOM 2463 C CA . GLU A 1 364 ? 3.606 -6.579 30.611 1.00 25.71 364 GLU A CA 1
ATOM 2464 C C . GLU A 1 364 ? 3.760 -5.103 30.839 1.00 24.35 364 GLU A C 1
ATOM 2465 O O . GLU A 1 364 ? 3.525 -4.628 31.937 1.00 25.53 364 GLU A O 1
ATOM 2471 N N . ILE A 1 365 ? 4.119 -4.360 29.788 1.00 23.93 365 ILE A N 1
ATOM 2472 C CA . ILE A 1 365 ? 4.208 -2.917 29.823 1.00 24.16 365 ILE A CA 1
ATOM 2473 C C . ILE A 1 365 ? 3.216 -2.304 28.839 1.00 22.97 365 ILE A C 1
ATOM 2474 O O . ILE A 1 365 ? 3.057 -2.805 27.757 1.00 22.97 365 ILE A O 1
ATOM 2479 N N . THR A 1 366 ? 2.597 -1.199 29.246 1.00 22.34 366 THR A N 1
ATOM 2480 C CA . THR A 1 366 ? 1.609 -0.500 28.414 1.00 22.73 366 THR A CA 1
ATOM 2481 C C . THR A 1 366 ? 1.948 0.974 28.282 1.00 21.52 366 THR A C 1
ATOM 2482 O O . THR A 1 366 ? 2.238 1.668 29.269 1.00 21.75 366 THR A O 1
ATOM 2486 N N . GLY A 1 367 ? 1.906 1.485 27.046 1.00 23.23 367 GLY A N 1
ATOM 2487 C CA . GLY A 1 367 ? 2.018 2.922 26.829 1.00 22.56 367 GLY A CA 1
ATOM 2488 C C . GLY A 1 367 ? 1.335 3.333 25.537 1.00 23.33 367 GLY A C 1
ATOM 2489 O O . GLY A 1 367 ? 0.763 2.487 24.863 1.00 22.61 367 GLY A O 1
ATOM 2490 N N . LYS A 1 368 ? 1.500 4.592 25.145 1.00 23.62 368 LYS A N 1
ATOM 2491 C CA . LYS A 1 368 ? 0.822 5.107 23.940 1.00 24.07 368 LYS A CA 1
ATOM 2492 C C . LYS A 1 368 ? 1.837 5.736 22.990 1.00 21.94 368 LYS A C 1
ATOM 2493 O O . LYS A 1 368 ? 2.649 6.578 23.408 1.00 23.17 368 LYS A O 1
ATOM 2499 N N . ALA A 1 369 ? 1.789 5.321 21.734 1.00 22.67 369 ALA A N 1
ATOM 2500 C CA . ALA A 1 369 ? 2.671 5.871 20.722 1.00 20.66 369 ALA A CA 1
ATOM 2501 C C . ALA A 1 369 ? 1.846 6.578 19.654 1.00 22.68 369 ALA A C 1
ATOM 2502 O O . ALA A 1 369 ? 0.665 6.256 19.436 1.00 23.71 369 ALA A O 1
ATOM 2504 N N . PHE A 1 370 ? 2.471 7.554 19.011 1.00 21.83 370 PHE A N 1
ATOM 2505 C CA . PHE A 1 370 ? 1.858 8.345 17.955 1.00 22.49 370 PHE A CA 1
ATOM 2506 C C . PHE A 1 370 ? 2.735 8.372 16.729 1.00 20.95 370 PHE A C 1
ATOM 2507 O O . PHE A 1 370 ? 3.948 8.418 16.836 1.00 20.06 370 PHE A O 1
ATOM 2515 N N . ILE A 1 371 ? 2.116 8.346 15.541 1.00 19.65 371 ILE A N 1
ATOM 2516 C CA . ILE A 1 371 ? 2.838 8.624 14.321 1.00 22.36 371 ILE A CA 1
ATOM 2517 C C . ILE A 1 371 ? 3.118 10.124 14.277 1.00 22.22 371 ILE A C 1
ATOM 2518 O O . ILE A 1 371 ? 2.205 10.943 14.425 1.00 22.03 371 ILE A O 1
ATOM 2523 N N . MET A 1 372 ? 4.385 10.506 14.111 1.00 18.97 372 MET A N 1
ATOM 2524 C CA . MET A 1 372 ? 4.749 11.934 14.007 1.00 18.17 372 MET A CA 1
ATOM 2525 C C . MET A 1 372 ? 5.251 12.320 12.603 1.00 19.34 372 MET A C 1
ATOM 2526 O O . MET A 1 372 ? 5.401 13.504 12.302 1.00 21.95 372 MET A O 1
ATOM 2531 N N . GLY A 1 373 ? 5.526 11.332 11.765 1.00 21.30 373 GLY A N 1
ATOM 2532 C CA . GLY A 1 373 ? 5.860 11.590 10.361 1.00 24.41 373 GLY A CA 1
ATOM 2533 C C . GLY A 1 373 ? 6.096 10.350 9.515 1.00 23.22 373 GLY A C 1
ATOM 2534 O O . GLY A 1 373 ? 6.272 9.239 10.018 1.00 22.49 373 GLY A O 1
ATOM 2535 N N . PHE A 1 374 ? 6.058 10.561 8.199 1.00 22.02 374 PHE A N 1
ATOM 2536 C CA . PHE A 1 374 ? 6.471 9.596 7.220 1.00 21.94 374 PHE A CA 1
ATOM 2537 C C . PHE A 1 374 ? 7.612 10.260 6.466 1.00 23.45 374 PHE A C 1
ATOM 2538 O O . PHE A 1 374 ? 7.408 11.281 5.821 1.00 22.24 374 PHE A O 1
ATOM 2546 N N . ASN A 1 375 ? 8.819 9.715 6.573 1.00 22.30 375 ASN A N 1
ATOM 2547 C CA . ASN A 1 375 ? 9.996 10.350 6.033 1.00 26.16 375 ASN A CA 1
ATOM 2548 C C . ASN A 1 375 ? 10.659 9.456 4.981 1.00 27.39 375 ASN A C 1
ATOM 2549 O O . ASN A 1 375 ? 10.667 8.240 5.098 1.00 26.85 375 ASN A O 1
ATOM 2554 N N . THR A 1 376 ? 11.168 10.067 3.933 1.00 25.31 376 THR A N 1
ATOM 2555 C CA . THR A 1 376 ? 12.106 9.415 3.068 1.00 23.55 376 THR A CA 1
ATOM 2556 C C . THR A 1 376 ? 13.458 10.097 3.314 1.00 24.46 376 THR A C 1
ATOM 2557 O O . THR A 1 376 ? 13.640 11.242 2.930 1.00 25.98 376 THR A O 1
ATOM 2561 N N . MET A 1 377 ? 14.387 9.380 3.930 1.00 24.69 377 MET A N 1
ATOM 2562 C CA A MET A 1 377 ? 15.703 9.941 4.245 0.50 24.01 377 MET A CA 1
ATOM 2563 C CA B MET A 1 377 ? 15.714 9.902 4.262 0.50 25.32 377 MET A CA 1
ATOM 2564 C C . MET A 1 377 ? 16.697 9.740 3.095 1.00 25.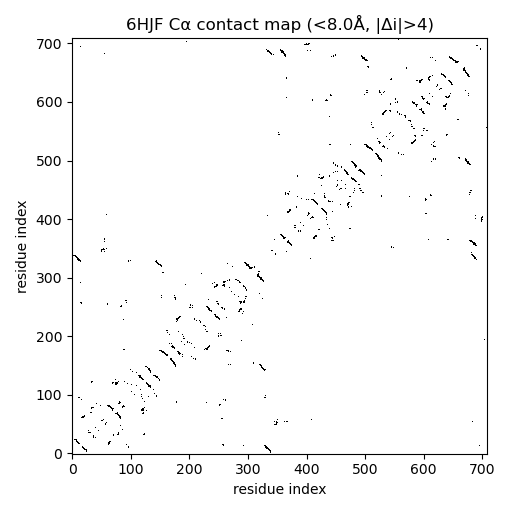11 377 MET A C 1
ATOM 2565 O O . MET A 1 377 ? 16.824 8.646 2.552 1.00 24.73 377 MET A O 1
ATOM 2574 N N . LEU A 1 378 ? 17.409 10.818 2.745 1.00 23.88 378 LEU A N 1
ATOM 2575 C CA . LEU A 1 378 ? 18.310 10.860 1.594 1.00 23.88 378 LEU A CA 1
ATOM 2576 C C . LEU A 1 378 ? 19.775 10.981 2.021 1.00 26.02 378 LEU A C 1
ATOM 2577 O O . LEU A 1 378 ? 20.100 11.663 2.975 1.00 23.38 378 LEU A O 1
ATOM 2582 N N . PHE A 1 379 ? 20.646 10.317 1.279 1.00 23.93 379 PHE A N 1
ATOM 2583 C CA . PHE A 1 379 ? 22.068 10.281 1.578 1.00 23.96 379 PHE A CA 1
ATOM 2584 C C . PHE A 1 379 ? 22.891 10.505 0.304 1.00 28.45 379 PHE A C 1
ATOM 2585 O O . PHE A 1 379 ? 23.270 9.553 -0.361 1.00 30.00 379 PHE A O 1
ATOM 2593 N N . ASP A 1 380 ? 23.115 11.757 -0.035 1.00 25.34 380 ASP A N 1
ATOM 2594 C CA . ASP A 1 380 ? 23.903 12.097 -1.208 1.00 30.28 380 ASP A CA 1
ATOM 2595 C C . ASP A 1 380 ? 25.343 11.690 -0.935 1.00 28.07 380 ASP A C 1
ATOM 2596 O O . ASP A 1 380 ? 25.858 12.015 0.111 1.00 26.27 380 ASP A O 1
ATOM 2601 N N . PRO A 1 381 ? 25.979 10.936 -1.858 1.00 33.64 381 PRO A N 1
ATOM 2602 C CA . PRO A 1 381 ? 27.328 10.435 -1.555 1.00 29.97 381 PRO A CA 1
ATOM 2603 C C . PRO A 1 381 ? 28.383 11.497 -1.390 1.00 29.32 381 PRO A C 1
ATOM 2604 O O . PRO A 1 381 ? 29.439 11.206 -0.830 1.00 30.72 381 PRO A O 1
ATOM 2608 N N . THR A 1 382 ? 28.132 12.707 -1.877 1.00 28.54 382 THR A N 1
ATOM 2609 C CA . THR A 1 382 ? 29.059 13.814 -1.701 1.00 31.92 382 THR A CA 1
ATOM 2610 C C . THR A 1 382 ? 28.727 14.652 -0.464 1.00 31.37 382 THR A C 1
ATOM 2611 O O . THR A 1 382 ? 29.375 15.658 -0.196 1.00 28.41 382 THR A O 1
ATOM 2615 N N . ASP A 1 383 ? 27.701 14.257 0.291 1.00 29.24 383 ASP A N 1
ATOM 2616 C CA . ASP A 1 383 ? 27.324 14.966 1.531 1.00 25.19 383 ASP A CA 1
ATOM 2617 C C . ASP A 1 383 ? 28.346 14.612 2.609 1.00 25.59 383 ASP A C 1
ATOM 2618 O O . ASP A 1 383 ? 28.471 13.441 2.956 1.00 26.25 383 ASP A O 1
ATOM 2623 N N . PRO A 1 384 ? 29.024 15.616 3.169 1.00 26.81 384 PRO A N 1
ATOM 2624 C CA . PRO A 1 384 ? 30.072 15.390 4.164 1.00 28.97 384 PRO A CA 1
ATOM 2625 C C . PRO A 1 384 ? 29.500 14.837 5.469 1.00 29.84 384 PRO A C 1
ATOM 2626 O O . PRO A 1 384 ? 30.244 14.268 6.293 1.00 25.77 384 PRO A O 1
ATOM 2630 N N . PHE A 1 385 ? 28.181 14.984 5.648 1.00 26.05 385 PHE A N 1
ATOM 2631 C CA . PHE A 1 385 ? 27.539 14.441 6.837 1.00 24.07 385 PHE A CA 1
ATOM 2632 C C . PHE A 1 385 ? 26.509 13.362 6.490 1.00 23.33 385 PHE A C 1
ATOM 2633 O O . PHE A 1 385 ? 25.563 13.139 7.240 1.00 23.11 385 PHE A O 1
ATOM 2641 N N . LYS A 1 386 ? 26.770 12.616 5.418 1.00 24.08 386 LYS A N 1
ATOM 2642 C CA . LYS A 1 386 ? 26.000 11.422 5.122 1.00 24.32 386 LYS A CA 1
ATOM 2643 C C . LYS A 1 386 ? 26.000 10.391 6.250 1.00 24.64 386 LYS A C 1
ATOM 2644 O O . LYS A 1 386 ? 25.025 9.649 6.403 1.00 26.35 386 LYS A O 1
ATOM 2650 N N . ASN A 1 387 ? 27.064 10.362 7.050 1.00 24.66 387 ASN A N 1
ATOM 2651 C CA . ASN A 1 387 ? 27.144 9.437 8.172 1.00 26.42 387 ASN A CA 1
ATOM 2652 C C . ASN A 1 387 ? 26.885 10.081 9.533 1.00 24.37 387 ASN A C 1
ATOM 2653 O O . ASN A 1 387 ? 27.171 9.485 10.584 1.00 25.32 387 ASN A O 1
ATOM 2658 N N . GLY A 1 388 ? 26.380 11.309 9.516 1.00 25.22 388 GLY A N 1
ATOM 2659 C CA . GLY A 1 388 ? 26.039 12.027 10.735 1.00 21.55 388 GLY A CA 1
ATOM 2660 C C . GLY A 1 388 ? 27.193 12.570 11.539 1.00 26.85 388 GLY A C 1
ATOM 2661 O O . GLY A 1 388 ? 28.354 12.373 11.206 1.00 27.20 388 GLY A O 1
ATOM 2662 N N . PHE A 1 389 ? 26.860 13.294 12.584 1.00 22.40 389 PHE A N 1
ATOM 2663 C CA . PHE A 1 389 ? 27.843 13.811 13.541 1.00 24.10 389 PHE A CA 1
ATOM 2664 C C . PHE A 1 389 ? 27.207 14.049 14.868 1.00 25.97 389 PHE A C 1
ATOM 2665 O O . PHE A 1 389 ? 26.012 14.191 14.987 1.00 22.37 389 PHE A O 1
ATOM 2673 N N . THR A 1 390 ? 28.015 14.122 15.914 1.00 20.71 390 THR A N 1
ATOM 2674 C CA . THR A 1 390 ? 27.530 14.628 17.189 1.00 23.81 390 THR A CA 1
ATOM 2675 C C . THR A 1 390 ? 28.516 15.620 17.736 1.00 26.69 390 THR A C 1
ATOM 2676 O O . THR A 1 390 ? 29.725 15.445 17.529 1.00 27.81 390 THR A O 1
ATOM 2680 N N . LEU A 1 391 ? 28.019 16.647 18.428 1.00 24.80 391 LEU A N 1
ATOM 2681 C CA . LEU A 1 391 ? 28.903 17.591 19.111 1.00 30.29 391 LEU A CA 1
ATOM 2682 C C . LEU A 1 391 ? 29.017 17.297 20.590 1.00 36.30 391 LEU A C 1
ATOM 2683 O O . LEU A 1 391 ? 29.507 18.128 21.350 1.00 36.58 391 LEU A O 1
ATOM 2688 N N . LYS A 1 392 ? 28.556 16.127 21.015 1.00 35.03 392 LYS A N 1
ATOM 2689 C CA . LYS A 1 392 ? 28.590 15.780 22.425 1.00 41.55 392 LYS A CA 1
ATOM 2690 C C . LYS A 1 392 ? 30.028 15.436 22.831 1.00 47.40 392 LYS A C 1
ATOM 2691 O O . LYS A 1 392 ? 30.749 14.797 22.071 1.00 45.87 392 LYS A O 1
ATOM 2697 N N . GLN A 1 393 ? 30.419 15.859 24.035 1.00 60.81 393 GLN A N 1
ATOM 2698 C CA . GLN A 1 393 ? 31.801 15.704 24.529 1.00 70.70 393 GLN A CA 1
ATOM 2699 C C . GLN A 1 393 ? 32.286 14.244 24.617 1.00 75.99 393 GLN A C 1
ATOM 2700 O O . GLN A 1 393 ? 31.592 13.372 25.161 1.00 60.68 393 GLN A O 1
ATOM 2706 N N . TYR A 1 394 ? 33.496 14.015 24.097 1.00 84.14 394 TYR A N 1
ATOM 2707 C CA . TYR A 1 394 ? 34.201 12.724 24.149 1.00 84.27 394 TYR A CA 1
ATOM 2708 C C . TYR A 1 394 ? 33.287 11.506 24.012 1.00 88.46 394 TYR A C 1
ATOM 2709 O O . TYR A 1 394 ? 33.740 10.366 24.130 1.00 87.72 394 TYR A O 1
ATOM 2718 N N . SER B 1 45 ? -1.434 17.517 8.587 1.00 30.69 45 SER B N 1
ATOM 2719 C CA . SER B 1 45 ? -0.063 17.149 8.102 1.00 29.11 45 SER B CA 1
ATOM 2720 C C . SER B 1 45 ? 0.584 18.270 7.287 1.00 28.62 45 SER B C 1
ATOM 2721 O O . SER B 1 45 ? -0.104 19.029 6.583 1.00 29.77 45 SER B O 1
ATOM 2724 N N . PHE B 1 46 ? 1.893 18.395 7.434 1.00 24.62 46 PHE B N 1
ATOM 2725 C CA . PHE B 1 46 ? 2.673 19.383 6.695 1.00 23.51 46 PHE B CA 1
ATOM 2726 C C . PHE B 1 46 ? 3.744 18.646 5.911 1.00 25.39 46 PHE B C 1
ATOM 2727 O O . PHE B 1 46 ? 4.383 17.722 6.435 1.00 25.74 46 PHE B O 1
ATOM 2735 N N . THR B 1 47 ? 3.987 19.065 4.681 1.00 21.51 47 THR B N 1
ATOM 2736 C CA . THR B 1 47 ? 5.091 18.532 3.921 1.00 21.17 47 THR B CA 1
ATOM 2737 C C . THR B 1 47 ? 6.289 19.451 4.113 1.00 20.64 47 THR B C 1
ATOM 2738 O O . THR B 1 47 ? 6.169 20.662 4.079 1.00 20.67 47 THR B O 1
ATOM 2742 N N . CYS B 1 48 ? 7.445 18.831 4.320 1.00 21.01 48 CYS B N 1
ATOM 2743 C CA A CYS B 1 48 ? 8.721 19.497 4.535 0.50 19.89 48 CYS B CA 1
ATOM 2744 C CA B CYS B 1 48 ? 8.658 19.617 4.363 0.50 22.77 48 CYS B CA 1
ATOM 2745 C C . CYS B 1 48 ? 9.778 18.965 3.588 1.00 21.13 48 CYS B C 1
ATOM 2746 O O . CYS B 1 48 ? 9.779 17.745 3.309 1.00 21.04 48 CYS B O 1
ATOM 2751 N N . ILE B 1 49 ? 10.680 19.830 3.135 1.00 22.25 49 ILE B N 1
ATOM 2752 C CA . ILE B 1 49 ? 11.888 19.408 2.470 1.00 18.84 49 ILE B CA 1
ATOM 2753 C C . ILE B 1 49 ? 12.929 19.693 3.555 1.00 18.99 49 ILE B C 1
ATOM 2754 O O . ILE B 1 49 ? 13.144 20.852 3.890 1.00 19.25 49 ILE B O 1
ATOM 2759 N N . ASP B 1 50 ? 13.445 18.627 4.147 1.00 20.96 50 ASP B N 1
ATOM 2760 C CA . ASP B 1 50 ? 14.511 18.741 5.155 1.00 21.05 50 ASP B CA 1
ATOM 2761 C C . ASP B 1 50 ? 15.897 18.875 4.460 1.00 21.72 50 ASP B C 1
ATOM 2762 O O . ASP B 1 50 ? 16.350 17.959 3.769 1.00 21.55 50 ASP B O 1
ATOM 2767 N N . MET B 1 51 ? 16.521 20.035 4.638 1.00 23.13 51 MET B N 1
ATOM 2768 C CA . MET B 1 51 ? 17.786 20.346 4.006 1.00 20.14 51 MET B CA 1
ATOM 2769 C C . MET B 1 51 ? 18.756 20.466 5.154 1.00 20.25 51 MET B C 1
ATOM 2770 O O . MET B 1 51 ? 18.361 20.614 6.314 1.00 21.06 51 MET B O 1
ATOM 2775 N N . HIS B 1 52 ? 20.048 20.394 4.843 1.00 22.41 52 HIS B N 1
ATOM 2776 C CA . HIS B 1 52 ? 21.047 20.917 5.750 1.00 20.70 52 HIS B CA 1
ATOM 2777 C C . HIS B 1 52 ? 22.112 21.639 4.936 1.00 20.24 52 HIS B C 1
ATOM 2778 O O . HIS B 1 52 ? 22.427 21.254 3.810 1.00 21.00 52 HIS B O 1
ATOM 2785 N N . THR B 1 53 ? 22.668 22.673 5.527 1.00 20.36 53 THR B N 1
ATOM 2786 C CA . THR B 1 53 ? 23.708 23.439 4.868 1.00 20.74 53 THR B CA 1
ATOM 2787 C C . THR B 1 53 ? 24.974 23.250 5.684 1.00 20.63 53 THR B C 1
ATOM 2788 O O . THR B 1 53 ? 25.094 23.801 6.746 1.00 22.27 53 THR B O 1
ATOM 2792 N N . GLU B 1 54 ? 25.844 22.393 5.192 1.00 22.15 54 GLU B N 1
ATOM 2793 C CA . GLU B 1 54 ? 27.113 22.074 5.865 1.00 24.48 54 GLU B CA 1
ATOM 2794 C C . GLU B 1 54 ? 26.970 21.693 7.360 1.00 26.71 54 GLU B C 1
ATOM 2795 O O . GLU B 1 54 ? 27.751 22.089 8.210 1.00 26.25 54 GLU B O 1
ATOM 2801 N N . GLY B 1 55 ? 25.950 20.887 7.654 1.00 24.77 55 GLY B N 1
ATOM 2802 C CA . GLY B 1 55 ? 25.695 20.388 8.986 1.00 23.67 55 GLY B CA 1
ATOM 2803 C C . GLY B 1 55 ? 24.525 21.044 9.712 1.00 22.30 55 GLY B C 1
ATOM 2804 O O . GLY B 1 55 ? 24.019 20.489 10.681 1.00 21.81 55 GLY B O 1
ATOM 2805 N N . GLU B 1 56 ? 24.088 22.212 9.245 1.00 22.39 56 GLU B N 1
ATOM 2806 C CA . GLU B 1 56 ? 23.022 22.978 9.902 1.00 19.89 56 GLU B CA 1
ATOM 2807 C C . GLU B 1 56 ? 21.651 22.735 9.234 1.00 20.40 56 GLU B C 1
ATOM 2808 O O . GLU B 1 56 ? 21.498 22.919 8.025 1.00 20.84 56 GLU B O 1
ATOM 2814 N N . ALA B 1 57 ? 20.685 22.270 10.022 1.00 20.01 57 ALA B N 1
ATOM 2815 C CA . ALA B 1 57 ? 19.355 21.930 9.468 1.00 20.92 57 ALA B CA 1
ATOM 2816 C C . ALA B 1 57 ? 18.621 23.136 8.910 1.00 19.71 57 ALA B C 1
ATOM 2817 O O . ALA B 1 57 ? 18.764 24.259 9.386 1.00 21.94 57 ALA B O 1
ATOM 2819 N N . ALA B 1 58 ? 17.747 22.892 7.924 1.00 20.00 58 ALA B N 1
ATOM 2820 C CA . ALA B 1 58 ? 16.824 23.870 7.440 1.00 21.39 58 ALA B CA 1
ATOM 2821 C C . ALA B 1 58 ? 15.608 23.043 7.032 1.00 19.16 58 ALA B C 1
ATOM 2822 O O . ALA B 1 58 ? 15.632 22.411 5.984 1.00 19.62 58 ALA B O 1
ATOM 2824 N N . ARG B 1 59 ? 14.623 22.996 7.920 1.00 19.46 59 ARG B N 1
ATOM 2825 C CA . ARG B 1 59 ? 13.348 22.310 7.693 1.00 17.92 59 ARG B CA 1
ATOM 2826 C C . ARG B 1 59 ? 12.427 23.261 6.965 1.00 19.23 59 ARG B C 1
ATOM 2827 O O . ARG B 1 59 ? 11.892 24.178 7.572 1.00 18.20 59 ARG B O 1
ATOM 2835 N N . ILE B 1 60 ? 12.230 23.031 5.663 1.00 20.75 60 ILE B N 1
ATOM 2836 C CA . ILE B 1 60 ? 11.484 23.986 4.805 1.00 19.05 60 ILE B CA 1
ATOM 2837 C C . ILE B 1 60 ? 10.050 23.455 4.584 1.00 18.47 60 ILE B C 1
ATOM 2838 O O . ILE B 1 60 ? 9.870 22.428 3.937 1.00 18.83 60 ILE B O 1
ATOM 2843 N N . VAL B 1 61 ? 9.078 24.120 5.188 1.00 17.92 61 VAL B N 1
ATOM 2844 C CA . VAL B 1 61 ? 7.698 23.674 5.170 1.00 19.48 61 VAL B CA 1
ATOM 2845 C C . VAL B 1 61 ? 7.076 24.182 3.893 1.00 18.85 61 VAL B C 1
ATOM 2846 O O . VAL B 1 61 ? 6.970 25.401 3.703 1.00 19.32 61 VAL B O 1
ATOM 2850 N N . THR B 1 62 ? 6.642 23.243 3.043 1.00 20.86 62 THR B N 1
ATOM 2851 C CA . THR B 1 62 ? 6.250 23.573 1.701 1.00 20.73 62 THR B CA 1
ATOM 2852 C C . THR B 1 62 ? 4.743 23.485 1.491 1.00 23.94 62 THR B C 1
ATOM 2853 O O . THR B 1 62 ? 4.245 24.023 0.523 1.00 24.61 62 THR B O 1
ATOM 2857 N N . SER B 1 63 ? 4.028 22.820 2.384 1.00 21.69 63 SER B N 1
ATOM 2858 C CA A SER B 1 63 ? 2.575 22.670 2.227 0.50 22.40 63 SER B CA 1
ATOM 2859 C CA B SER B 1 63 ? 2.578 22.665 2.226 0.50 22.38 63 SER B CA 1
ATOM 2860 C C . SER B 1 63 ? 1.909 22.266 3.532 1.00 24.02 63 SER B C 1
ATOM 2861 O O . SER B 1 63 ? 2.561 21.742 4.456 1.00 22.74 63 SER B O 1
ATOM 2866 N N . GLY B 1 64 ? 0.607 22.531 3.613 1.00 23.52 64 GLY B N 1
ATOM 2867 C CA . GLY B 1 64 ? -0.209 22.117 4.719 1.00 25.94 64 GLY B CA 1
ATOM 2868 C C . GLY B 1 64 ? -0.420 23.144 5.797 1.00 23.02 64 GLY B C 1
ATOM 2869 O O . GLY B 1 64 ? -1.211 22.923 6.681 1.00 24.61 64 GLY B O 1
ATOM 2870 N N . LEU B 1 65 ? 0.236 24.301 5.720 1.00 23.63 65 LEU B N 1
ATOM 2871 C CA . LEU B 1 65 ? 0.049 25.338 6.728 1.00 26.10 65 LEU B CA 1
ATOM 2872 C C . LEU B 1 65 ? -1.349 25.972 6.628 1.00 26.29 65 LEU B C 1
ATOM 2873 O O . LEU B 1 65 ? -1.960 25.990 5.550 1.00 26.64 65 LEU B O 1
ATOM 2878 N N . PRO B 1 66 ? -1.880 26.442 7.762 1.00 26.49 66 PRO B N 1
ATOM 2879 C CA . PRO B 1 66 ? -3.086 27.253 7.733 1.00 27.41 66 PRO B CA 1
ATOM 2880 C C . PRO B 1 66 ? -2.810 28.523 6.966 1.00 25.97 66 PRO B C 1
ATOM 2881 O O . PRO B 1 66 ? -1.656 28.936 6.836 1.00 25.83 66 PRO B O 1
ATOM 2885 N N . HIS B 1 67 ? -3.861 29.110 6.404 1.00 24.21 67 HIS B N 1
ATOM 2886 C CA . HIS B 1 67 ? -3.732 30.362 5.717 1.00 24.19 67 HIS B CA 1
ATOM 2887 C C . HIS B 1 67 ? -3.620 31.505 6.731 1.00 25.57 67 HIS B C 1
ATOM 2888 O O . HIS B 1 67 ? -4.318 31.520 7.741 1.00 28.93 67 HIS B O 1
ATOM 2895 N N . ILE B 1 68 ? -2.686 32.385 6.432 1.00 26.73 68 ILE B N 1
ATOM 2896 C CA . ILE B 1 68 ? -2.120 33.417 7.333 1.00 33.28 68 ILE B CA 1
ATOM 2897 C C . ILE B 1 68 ? -2.367 34.764 6.623 1.00 28.99 68 ILE B C 1
ATOM 2898 O O . ILE B 1 68 ? -2.019 34.881 5.445 1.00 27.80 68 ILE B O 1
ATOM 2903 N N . PRO B 1 69 ? -2.919 35.784 7.310 1.00 28.61 69 PRO B N 1
ATOM 2904 C CA . PRO B 1 69 ? -2.932 37.126 6.696 1.00 28.55 69 PRO B CA 1
ATOM 2905 C C . PRO B 1 69 ? -1.564 37.812 6.668 1.00 30.11 69 PRO B C 1
ATOM 2906 O O . PRO B 1 69 ? -0.572 37.261 7.161 1.00 32.97 69 PRO B O 1
ATOM 2910 N N . GLY B 1 70 ? -1.530 39.016 6.107 1.00 31.05 70 GLY B N 1
ATOM 2911 C CA . GLY B 1 70 ? -0.349 39.882 6.122 1.00 28.58 70 GLY B CA 1
ATOM 2912 C C . GLY B 1 70 ? -0.124 40.528 4.775 1.00 30.01 70 GLY B C 1
ATOM 2913 O O . GLY B 1 70 ? -0.275 39.873 3.736 1.00 28.56 70 GLY B O 1
ATOM 2914 N N . SER B 1 71 ? 0.231 41.811 4.775 1.00 30.84 71 SER B N 1
ATOM 2915 C CA . SER B 1 71 ? 0.459 42.543 3.528 1.00 33.08 71 SER B CA 1
ATOM 2916 C C . SER B 1 71 ? 1.929 42.587 3.155 1.00 34.01 71 SER B C 1
ATOM 2917 O O . SER B 1 71 ? 2.285 43.147 2.122 1.00 33.56 71 SER B O 1
ATOM 2920 N N . ASN B 1 72 ? 2.778 41.991 4.001 1.00 29.38 72 ASN B N 1
ATOM 2921 C CA . ASN B 1 72 ? 4.207 41.777 3.728 1.00 30.15 72 ASN B CA 1
ATOM 2922 C C . ASN B 1 72 ? 4.750 40.637 4.629 1.00 26.66 72 ASN B C 1
ATOM 2923 O O . ASN B 1 72 ? 4.049 40.179 5.534 1.00 25.09 72 ASN B O 1
ATOM 2928 N N . MET B 1 73 ? 6.001 40.201 4.412 1.00 27.38 73 MET B N 1
ATOM 2929 C CA . MET B 1 73 ? 6.523 39.033 5.136 1.00 26.21 73 MET B CA 1
ATOM 2930 C C . MET B 1 73 ? 6.789 39.313 6.616 1.00 25.81 73 MET B C 1
ATOM 2931 O O . MET B 1 73 ? 6.654 38.413 7.441 1.00 23.71 73 MET B O 1
ATOM 2936 N N . ALA B 1 74 ? 7.130 40.559 6.953 1.00 25.36 74 ALA B N 1
ATOM 2937 C CA . ALA B 1 74 ? 7.275 40.953 8.349 1.00 25.20 74 ALA B CA 1
ATOM 2938 C C . ALA B 1 74 ? 5.952 40.818 9.094 1.00 26.88 74 ALA B C 1
ATOM 2939 O O . ALA B 1 74 ? 5.913 40.363 10.226 1.00 24.10 74 ALA B O 1
ATOM 2941 N N . GLU B 1 75 ? 4.840 41.183 8.450 1.00 24.17 75 GLU B N 1
ATOM 2942 C CA . GLU B 1 75 ? 3.538 40.991 9.094 1.00 26.26 75 GLU B CA 1
ATOM 2943 C C . GLU B 1 75 ? 3.150 39.530 9.187 1.00 23.60 75 GLU B C 1
ATOM 2944 O O . GLU B 1 75 ? 2.434 39.127 10.099 1.00 24.12 75 GLU B O 1
ATOM 2950 N N . LYS B 1 76 ? 3.572 38.727 8.227 1.00 22.40 76 LYS B N 1
ATOM 2951 C CA . LYS B 1 76 ? 3.268 37.305 8.341 1.00 28.15 76 LYS B CA 1
ATOM 2952 C C . LYS B 1 76 ? 4.001 36.676 9.512 1.00 24.60 76 LYS B C 1
ATOM 2953 O O . LYS B 1 76 ? 3.427 35.861 10.225 1.00 23.49 76 LYS B O 1
ATOM 2959 N N . LYS B 1 77 ? 5.276 37.041 9.667 1.00 25.93 77 LYS B N 1
ATOM 2960 C CA . LYS B 1 77 ? 6.078 36.597 10.803 1.00 26.45 77 LYS B CA 1
ATOM 2961 C C . LYS B 1 77 ? 5.447 37.009 12.120 1.00 25.15 77 LYS B C 1
ATOM 2962 O O . LYS B 1 77 ? 5.340 36.198 13.030 1.00 24.53 77 LYS B O 1
ATOM 2968 N N . ALA B 1 78 ? 5.033 38.270 12.211 1.00 24.86 78 ALA B N 1
ATOM 2969 C CA . ALA B 1 78 ? 4.330 38.776 13.386 1.00 24.36 78 ALA B CA 1
ATOM 2970 C C . ALA B 1 78 ? 3.029 38.019 13.645 1.00 24.69 78 ALA B C 1
ATOM 2971 O O . ALA B 1 78 ? 2.713 37.677 14.791 1.00 23.85 78 ALA B O 1
ATOM 2973 N N . TYR B 1 79 ? 2.285 37.675 12.590 1.00 25.71 79 TYR B N 1
ATOM 2974 C CA . TYR B 1 79 ? 1.054 36.925 12.812 1.00 25.15 79 TYR B CA 1
ATOM 2975 C C . TYR B 1 79 ? 1.303 35.531 13.396 1.00 24.25 79 TYR B C 1
ATOM 2976 O O . TYR B 1 79 ? 0.565 35.072 14.299 1.00 23.94 79 TYR B O 1
ATOM 2985 N N . LEU B 1 80 ? 2.323 34.848 12.872 1.00 21.89 80 LEU B N 1
ATOM 2986 C CA . LEU B 1 80 ? 2.668 33.521 13.350 1.00 20.27 80 LEU B CA 1
ATOM 2987 C C . LEU B 1 80 ? 3.127 33.564 14.803 1.00 23.58 80 LEU B C 1
ATOM 2988 O O . LEU B 1 80 ? 2.693 32.766 15.651 1.00 22.25 80 LEU B O 1
ATOM 2993 N N . GLN B 1 81 ? 4.026 34.503 15.052 1.00 24.54 81 GLN B N 1
ATOM 2994 C CA . GLN B 1 81 ? 4.642 34.710 16.362 1.00 26.92 81 GLN B CA 1
ATOM 2995 C C . GLN B 1 81 ? 3.592 35.016 17.407 1.00 27.75 81 GLN B C 1
ATOM 2996 O O . GLN B 1 81 ? 3.619 34.460 18.519 1.00 27.63 81 GLN B O 1
ATOM 3002 N N . GLU B 1 82 ? 2.673 35.906 17.049 1.00 25.69 82 GLU B N 1
ATOM 3003 C CA . GLU B 1 82 ? 1.626 36.352 17.974 1.00 27.76 82 GLU B CA 1
ATOM 3004 C C . GLU B 1 82 ? 0.453 35.394 18.153 1.00 28.06 82 GLU B C 1
ATOM 3005 O O . GLU B 1 82 ? -0.067 35.273 19.258 1.00 28.29 82 GLU B O 1
ATOM 3011 N N . ASN B 1 83 ? 0.022 34.719 17.076 1.00 24.32 83 ASN B N 1
ATOM 3012 C CA . ASN B 1 83 ? -1.200 33.927 17.078 1.00 22.99 83 ASN B CA 1
ATOM 3013 C C . ASN B 1 83 ? -1.100 32.423 16.812 1.00 24.89 83 ASN B C 1
ATOM 3014 O O . ASN B 1 83 ? -2.031 31.668 17.141 1.00 25.78 83 ASN B O 1
ATOM 3019 N N . MET B 1 84 ? -0.002 31.970 16.208 1.00 24.27 84 MET B N 1
ATOM 3020 C CA . MET B 1 84 ? 0.091 30.554 15.834 1.00 23.46 84 MET B CA 1
ATOM 3021 C C . MET B 1 84 ? 1.476 29.996 16.146 1.00 20.78 84 MET B C 1
ATOM 3022 O O . MET B 1 84 ? 2.028 29.221 15.368 1.00 20.71 84 MET B O 1
ATOM 3027 N N . ASP B 1 85 ? 2.005 30.338 17.322 1.00 21.91 85 ASP B N 1
ATOM 3028 C CA . ASP B 1 85 ? 3.339 29.915 17.674 1.00 21.38 85 ASP B CA 1
ATOM 3029 C C . ASP B 1 85 ? 3.417 28.421 17.884 1.00 20.45 85 ASP B C 1
ATOM 3030 O O . ASP B 1 85 ? 4.519 27.841 17.818 1.00 19.11 85 ASP B O 1
ATOM 3035 N N . TYR B 1 86 ? 2.272 27.764 18.063 1.00 20.05 86 TYR B N 1
ATOM 3036 C CA . TYR B 1 86 ? 2.255 26.322 18.204 1.00 22.25 86 TYR B CA 1
ATOM 3037 C C . TYR B 1 86 ? 2.796 25.595 16.955 1.00 18.95 86 TYR B C 1
ATOM 3038 O O . TYR B 1 86 ? 3.273 24.501 17.082 1.00 21.10 86 TYR B O 1
ATOM 3047 N N . LEU B 1 87 ? 2.768 26.237 15.794 1.00 18.28 87 LEU B N 1
ATOM 3048 C CA . LEU B 1 87 ? 3.276 25.638 14.544 1.00 20.11 87 LEU B CA 1
ATOM 3049 C C . LEU B 1 87 ? 4.781 25.476 14.656 1.00 19.80 87 LEU B C 1
ATOM 3050 O O . LEU B 1 87 ? 5.308 24.359 14.530 1.00 21.70 87 LEU B O 1
ATOM 3055 N N . ARG B 1 88 ? 5.446 26.594 14.922 1.00 17.62 88 ARG B N 1
ATOM 3056 C CA . ARG B 1 88 ? 6.891 26.592 15.181 1.00 18.66 88 ARG B CA 1
ATOM 3057 C C . ARG B 1 88 ? 7.275 25.531 16.211 1.00 17.23 88 ARG B C 1
ATOM 3058 O O . ARG B 1 88 ? 8.244 24.769 15.992 1.00 16.84 88 ARG B O 1
ATOM 3066 N N . ARG B 1 89 ? 6.572 25.506 17.330 1.00 17.85 89 ARG B N 1
ATOM 3067 C CA . ARG B 1 89 ? 6.964 24.628 18.459 1.00 19.16 89 ARG B CA 1
ATOM 3068 C C . ARG B 1 89 ? 6.856 23.169 18.041 1.00 19.17 89 ARG B C 1
ATOM 3069 O O . ARG B 1 89 ? 7.765 22.425 18.244 1.00 21.01 89 ARG B O 1
ATOM 3077 N N . GLY B 1 90 ? 5.772 22.795 17.366 1.00 17.80 90 GLY B N 1
ATOM 3078 C CA . GLY B 1 90 ? 5.608 21.439 16.925 1.00 19.60 90 GLY B CA 1
ATOM 3079 C C . GLY B 1 90 ? 6.584 20.989 15.859 1.00 18.34 90 GLY B C 1
ATOM 3080 O O . GLY B 1 90 ? 6.992 19.829 15.829 1.00 18.66 90 GLY B O 1
ATOM 3081 N N . ILE B 1 91 ? 6.971 21.905 14.969 1.00 19.21 91 ILE B N 1
ATOM 3082 C CA . ILE B 1 91 ? 7.805 21.577 13.832 1.00 17.58 91 ILE B CA 1
ATOM 3083 C C . ILE B 1 91 ? 9.299 21.590 14.222 1.00 19.17 91 ILE B C 1
ATOM 3084 O O . ILE B 1 91 ? 10.102 20.812 13.679 1.00 20.79 91 ILE B O 1
ATOM 3089 N N . MET B 1 92 ? 9.647 22.480 15.133 1.00 19.72 92 MET B N 1
ATOM 3090 C CA . MET B 1 92 ? 11.072 22.709 15.497 1.00 19.08 92 MET B CA 1
ATOM 3091 C C . MET B 1 92 ? 11.546 21.819 16.641 1.00 23.09 92 MET B C 1
ATOM 3092 O O . MET B 1 92 ? 12.687 21.355 16.603 1.00 18.70 92 MET B O 1
ATOM 3097 N N . LEU B 1 93 ? 10.710 21.658 17.650 1.00 20.88 93 LEU B N 1
ATOM 3098 C CA . LEU B 1 93 ? 11.125 20.982 18.898 1.00 21.18 93 LEU B CA 1
ATOM 3099 C C . LEU B 1 93 ? 10.962 19.467 18.861 1.00 20.99 93 LEU B C 1
ATOM 3100 O O . LEU B 1 93 ? 10.193 18.891 18.069 1.00 18.00 93 LEU B O 1
ATOM 3105 N N . GLU B 1 94 ? 11.666 18.772 19.748 1.00 18.15 94 GLU B N 1
ATOM 3106 C CA . GLU B 1 94 ? 11.324 17.388 20.015 1.00 19.12 94 GLU B CA 1
ATOM 3107 C C . GLU B 1 94 ? 9.811 17.205 20.211 1.00 18.93 94 GLU B C 1
ATOM 3108 O O . GLU B 1 94 ? 9.163 18.088 20.779 1.00 18.63 94 GLU B O 1
ATOM 3114 N N . PRO B 1 95 ? 9.266 16.048 19.782 1.00 19.21 95 PRO B N 1
ATOM 3115 C CA . PRO B 1 95 ? 9.978 14.906 19.222 1.00 19.08 95 PRO B CA 1
ATOM 3116 C C . PRO B 1 95 ? 10.218 14.983 17.708 1.00 18.42 95 PRO B C 1
ATOM 3117 O O . PRO B 1 95 ? 11.028 14.230 17.187 1.00 18.47 95 PRO B O 1
ATOM 3121 N N . ARG B 1 96 ? 9.504 15.867 16.985 1.00 17.95 96 ARG B N 1
ATOM 3122 C CA . ARG B 1 96 ? 9.727 15.973 15.530 1.00 19.22 96 ARG B CA 1
ATOM 3123 C C . ARG B 1 96 ? 11.017 16.669 15.100 1.00 19.25 96 ARG B C 1
ATOM 3124 O O . ARG B 1 96 ? 11.522 16.420 14.004 1.00 20.34 96 ARG B O 1
ATOM 3132 N N . GLY B 1 97 ? 11.525 17.559 15.963 1.00 19.89 97 GLY B N 1
ATOM 3133 C CA . GLY B 1 97 ? 12.785 18.254 15.768 1.00 18.72 97 GLY B CA 1
ATOM 3134 C C . GLY B 1 97 ? 13.677 18.026 16.977 1.00 17.04 97 GLY B C 1
ATOM 3135 O O . GLY B 1 97 ? 13.737 16.905 17.526 1.00 18.09 97 GLY B O 1
ATOM 3136 N N . HIS B 1 98 ? 14.334 19.090 17.392 1.00 18.33 98 HIS B N 1
ATOM 3137 C CA . HIS B 1 98 ? 15.293 18.999 18.505 1.00 17.39 98 HIS B CA 1
ATOM 3138 C C . HIS B 1 98 ? 15.832 20.372 18.850 1.00 19.57 98 HIS B C 1
ATOM 3139 O O . HIS B 1 98 ? 15.596 21.366 18.180 1.00 20.21 98 HIS B O 1
ATOM 3146 N N . ASP B 1 99 ? 16.639 20.429 19.906 1.00 20.93 99 ASP B N 1
ATOM 3147 C CA . ASP B 1 99 ? 17.063 21.715 20.422 1.00 21.20 99 ASP B CA 1
ATOM 3148 C C . ASP B 1 99 ? 17.949 22.545 19.491 1.00 23.27 99 ASP B C 1
ATOM 3149 O O . ASP B 1 99 ? 18.210 23.718 19.793 1.00 26.24 99 ASP B O 1
ATOM 3154 N N . ASP B 1 100 ? 18.400 21.987 18.369 1.00 19.50 100 ASP B N 1
ATOM 3155 C CA . ASP B 1 100 ? 19.237 22.734 17.459 1.00 20.62 100 ASP B CA 1
ATOM 3156 C C . ASP B 1 100 ? 18.687 22.736 16.035 1.00 19.67 100 ASP B C 1
ATOM 3157 O O . ASP B 1 100 ? 19.386 23.070 15.087 1.00 22.11 100 ASP B O 1
ATOM 3162 N N . MET B 1 101 ? 17.385 22.443 15.922 1.00 20.51 101 MET B N 1
ATOM 3163 C CA . MET B 1 101 ? 16.656 22.515 14.650 1.00 21.44 101 MET B CA 1
ATOM 3164 C C . MET B 1 101 ? 16.399 23.957 14.219 1.00 20.01 101 MET B C 1
ATOM 3165 O O . MET B 1 101 ? 16.292 24.869 15.067 1.00 19.59 101 MET B O 1
ATOM 3170 N N . PHE B 1 102 ? 16.233 24.147 12.902 1.00 19.28 102 PHE B N 1
ATOM 3171 C CA . PHE B 1 102 ? 16.017 25.444 12.315 1.00 18.90 102 PHE B CA 1
ATOM 3172 C C . PHE B 1 102 ? 15.140 25.172 11.095 1.00 19.73 102 PHE B C 1
ATOM 3173 O O . PHE B 1 102 ? 15.263 24.108 10.496 1.00 19.91 102 PHE B O 1
ATOM 3181 N N . GLY B 1 103 ? 14.335 26.142 10.718 1.00 20.09 103 GLY B N 1
ATOM 3182 C CA . GLY B 1 103 ? 13.569 26.029 9.462 1.00 19.22 103 GLY B CA 1
ATOM 3183 C C . GLY B 1 103 ? 12.825 27.247 9.011 1.00 19.44 103 GLY B C 1
ATOM 3184 O O . GLY B 1 103 ? 13.067 28.368 9.442 1.00 20.15 103 GLY B O 1
ATOM 3185 N N . ALA B 1 104 ? 11.829 27.022 8.151 1.00 17.95 104 ALA B N 1
ATOM 3186 C CA . ALA B 1 104 ? 11.237 28.132 7.517 1.00 17.37 104 ALA B CA 1
ATOM 3187 C C . ALA B 1 104 ? 9.924 27.683 6.931 1.00 16.77 104 ALA B C 1
ATOM 3188 O O . ALA B 1 104 ? 9.785 26.511 6.626 1.00 18.77 104 ALA B O 1
ATOM 3190 N N . PHE B 1 105 ? 9.003 28.628 6.888 1.00 16.55 105 PHE B N 1
ATOM 3191 C CA . PHE B 1 105 ? 7.728 28.498 6.151 1.00 18.98 105 PHE B CA 1
ATOM 3192 C C . PHE B 1 105 ? 7.814 29.216 4.809 1.00 19.84 105 PHE B C 1
ATOM 3193 O O . PHE B 1 105 ? 8.193 30.387 4.736 1.00 19.94 105 PHE B O 1
ATOM 3201 N N . LEU B 1 106 ? 7.385 28.541 3.733 1.00 19.00 106 LEU B N 1
ATOM 3202 C CA . LEU B 1 106 ? 7.236 29.200 2.429 1.00 20.37 106 LEU B CA 1
ATOM 3203 C C . LEU B 1 106 ? 5.826 29.777 2.236 1.00 21.50 106 LEU B C 1
ATOM 3204 O O . LEU B 1 106 ? 4.837 29.223 2.727 1.00 21.05 106 LEU B O 1
ATOM 3209 N N . PHE B 1 107 ? 5.774 30.903 1.536 1.00 20.00 107 PHE B N 1
ATOM 3210 C CA . PHE B 1 107 ? 4.536 31.620 1.248 1.00 21.08 107 PHE B CA 1
ATOM 3211 C C . PHE B 1 107 ? 4.637 32.177 -0.173 1.00 20.18 107 PHE B C 1
ATOM 3212 O O . PHE B 1 107 ? 5.701 32.205 -0.787 1.00 21.74 107 PHE B O 1
ATOM 3220 N N . ASP B 1 108 ? 3.506 32.633 -0.708 1.00 21.83 108 ASP B N 1
ATOM 3221 C CA . ASP B 1 108 ? 3.583 33.413 -1.933 1.00 22.81 108 ASP B CA 1
ATOM 3222 C C . ASP B 1 108 ? 4.465 34.677 -1.715 1.00 24.08 108 ASP B C 1
ATOM 3223 O O . ASP B 1 108 ? 4.412 35.321 -0.630 1.00 23.21 108 ASP B O 1
ATOM 3228 N N . PRO B 1 109 ? 5.239 35.070 -2.744 1.00 23.88 109 PRO B N 1
ATOM 3229 C CA . PRO B 1 109 ? 5.988 36.321 -2.644 1.00 25.79 109 PRO B CA 1
ATOM 3230 C C . PRO B 1 109 ? 5.020 37.503 -2.642 1.00 29.69 109 PRO B C 1
ATOM 3231 O O . PRO B 1 109 ? 3.943 37.400 -3.216 1.00 26.52 109 PRO B O 1
ATOM 3235 N N . ILE B 1 110 ? 5.377 38.573 -1.943 1.00 29.24 110 ILE B N 1
ATOM 3236 C CA . ILE B 1 110 ? 4.602 39.811 -1.961 1.00 32.80 110 ILE B CA 1
ATOM 3237 C C . ILE B 1 110 ? 5.407 40.958 -2.562 1.00 35.93 110 ILE B C 1
ATOM 3238 O O . ILE B 1 110 ? 4.911 41.669 -3.422 1.00 36.63 110 ILE B O 1
ATOM 3243 N N . GLU B 1 111 ? 6.643 41.140 -2.113 1.00 35.55 111 GLU B N 1
ATOM 3244 C CA . GLU B 1 111 ? 7.506 42.190 -2.657 1.00 41.93 111 GLU B CA 1
ATOM 3245 C C . GLU B 1 111 ? 7.758 41.956 -4.143 1.00 42.77 111 GLU B C 1
ATOM 3246 O O . GLU B 1 111 ? 7.918 40.824 -4.596 1.00 36.73 111 GLU B O 1
ATOM 3252 N N . GLU B 1 112 ? 7.780 43.042 -4.916 1.00 46.68 112 GLU B N 1
ATOM 3253 C CA . GLU B 1 112 ? 7.925 42.933 -6.365 1.00 48.26 112 GLU B CA 1
ATOM 3254 C C . GLU B 1 112 ? 9.250 42.268 -6.716 1.00 43.88 112 GLU B C 1
ATOM 3255 O O . GLU B 1 112 ? 10.279 42.617 -6.159 1.00 41.78 112 GLU B O 1
ATOM 3261 N N . GLY B 1 113 ? 9.211 41.292 -7.619 1.00 44.49 113 GLY B N 1
ATOM 3262 C CA . GLY B 1 113 ? 10.425 40.643 -8.129 1.00 45.08 113 GLY B CA 1
ATOM 3263 C C . GLY B 1 113 ? 10.837 39.354 -7.424 1.00 41.31 113 GLY B C 1
ATOM 3264 O O . GLY B 1 113 ? 11.814 38.717 -7.821 1.00 38.12 113 GLY B O 1
ATOM 3265 N N . ALA B 1 114 ? 10.096 38.965 -6.388 1.00 38.32 114 ALA B N 1
ATOM 3266 C CA . ALA B 1 114 ? 10.462 37.780 -5.583 1.00 33.98 114 ALA B CA 1
ATOM 3267 C C . ALA B 1 114 ? 9.780 36.547 -6.109 1.00 31.51 114 ALA B C 1
ATOM 3268 O O . ALA B 1 114 ? 8.691 36.634 -6.641 1.00 32.66 114 ALA B O 1
ATOM 3270 N N . ASP B 1 115 ? 10.418 35.392 -5.952 1.00 28.37 115 ASP B N 1
ATOM 3271 C CA . ASP B 1 115 ? 9.857 34.112 -6.335 1.00 30.01 115 ASP B CA 1
ATOM 3272 C C . ASP B 1 115 ? 9.082 33.438 -5.192 1.00 26.90 115 ASP B C 1
ATOM 3273 O O . ASP B 1 115 ? 8.082 32.764 -5.435 1.00 28.94 115 ASP B O 1
ATOM 3278 N N . LEU B 1 116 ? 9.566 33.631 -3.961 1.00 25.39 116 LEU B N 1
ATOM 3279 C CA . LEU B 1 116 ? 9.032 32.954 -2.776 1.00 25.49 116 LEU B CA 1
ATOM 3280 C C . LEU B 1 116 ? 9.036 33.903 -1.593 1.00 26.84 116 LEU B C 1
ATOM 3281 O O . LEU B 1 116 ? 10.029 34.600 -1.383 1.00 24.17 116 LEU B O 1
ATOM 3286 N N . GLY B 1 117 ? 7.952 33.907 -0.820 1.00 24.85 117 GLY B N 1
ATOM 3287 C CA . GLY B 1 117 ? 7.947 34.479 0.523 1.00 24.22 117 GLY B CA 1
ATOM 3288 C C . GLY B 1 117 ? 8.510 33.438 1.499 1.00 22.40 117 GLY B C 1
ATOM 3289 O O . GLY B 1 117 ? 8.334 32.236 1.312 1.00 22.99 117 GLY B O 1
ATOM 3290 N N . ILE B 1 118 ? 9.203 33.897 2.537 1.00 24.12 118 ILE B N 1
ATOM 3291 C CA . ILE B 1 118 ? 9.804 32.989 3.511 1.00 21.17 118 ILE B CA 1
ATOM 3292 C C . ILE B 1 118 ? 9.813 33.649 4.896 1.00 20.34 118 ILE B C 1
ATOM 3293 O O . ILE B 1 118 ? 10.072 34.849 5.037 1.00 19.77 118 ILE B O 1
ATOM 3298 N N . VAL B 1 119 ? 9.453 32.866 5.912 1.00 20.05 119 VAL B N 1
ATOM 3299 C CA . VAL B 1 119 ? 9.590 33.275 7.296 1.00 22.24 119 VAL B CA 1
ATOM 3300 C C . VAL B 1 119 ? 10.401 32.195 7.973 1.00 20.62 119 VAL B C 1
ATOM 3301 O O . VAL B 1 119 ? 10.104 30.991 7.868 1.00 18.97 119 VAL B O 1
ATOM 3305 N N . PHE B 1 120 ? 11.458 32.627 8.656 1.00 18.96 120 PHE B N 1
ATOM 3306 C CA . PHE B 1 120 ? 12.355 31.730 9.359 1.00 20.67 120 PHE B CA 1
ATOM 3307 C C . PHE B 1 120 ? 11.978 31.546 10.845 1.00 21.60 120 PHE B C 1
ATOM 3308 O O . PHE B 1 120 ? 11.372 32.415 11.472 1.00 21.69 120 PHE B O 1
ATOM 3316 N N . MET B 1 121 ? 12.379 30.405 11.385 1.00 19.62 121 MET B N 1
ATOM 3317 C CA . MET B 1 121 ? 12.051 30.004 12.738 1.00 19.91 121 MET B CA 1
ATOM 3318 C C . MET B 1 121 ? 13.140 29.154 13.317 1.00 20.09 121 MET B C 1
ATOM 3319 O O . MET B 1 121 ? 13.947 28.502 12.613 1.00 19.24 121 MET B O 1
ATOM 3324 N N . ASP B 1 122 ? 13.152 29.144 14.633 1.00 22.00 122 ASP B N 1
ATOM 3325 C CA . ASP B 1 122 ? 14.134 28.350 15.355 1.00 20.81 122 ASP B CA 1
ATOM 3326 C C . ASP B 1 122 ? 13.532 27.877 16.697 1.00 19.75 122 ASP B C 1
ATOM 3327 O O . ASP B 1 122 ? 12.354 27.986 16.938 1.00 18.38 122 ASP B O 1
ATOM 3332 N N . THR B 1 123 ? 14.343 27.280 17.581 1.00 17.44 123 THR B N 1
ATOM 3333 C CA . THR B 1 123 ? 13.840 26.747 18.828 1.00 18.86 123 THR B CA 1
ATOM 3334 C C . THR B 1 123 ? 13.356 27.818 19.826 1.00 19.31 123 THR B C 1
ATOM 3335 O O . THR B 1 123 ? 12.662 27.460 20.770 1.00 21.23 123 THR B O 1
ATOM 3339 N N . GLY B 1 124 ? 13.722 29.073 19.621 1.00 19.60 124 GLY B N 1
ATOM 3340 C CA . GLY B 1 124 ? 13.292 30.194 20.475 1.00 23.99 124 GLY B CA 1
ATOM 3341 C C . GLY B 1 124 ? 12.259 31.118 19.855 1.00 23.89 124 GLY B C 1
ATOM 3342 O O . GLY B 1 124 ? 11.342 31.604 20.528 1.00 27.18 124 GLY B O 1
ATOM 3343 N N . GLY B 1 125 ? 12.448 31.450 18.603 1.00 22.32 125 GLY B N 1
ATOM 3344 C CA . GLY B 1 125 ? 11.547 32.389 17.938 1.00 25.61 125 GLY B CA 1
ATOM 3345 C C . GLY B 1 125 ? 11.784 32.466 16.445 1.00 23.09 125 GLY B C 1
ATOM 3346 O O . GLY B 1 125 ? 11.924 31.441 15.809 1.00 20.32 125 GLY B O 1
ATOM 3347 N N . TYR B 1 126 ? 11.841 33.692 15.905 1.00 26.26 126 TYR B N 1
ATOM 3348 C CA . TYR B 1 126 ? 11.821 33.929 14.463 1.00 24.10 126 TYR B CA 1
ATOM 3349 C C . TYR B 1 126 ? 12.854 34.967 14.040 1.00 26.62 126 TYR B C 1
ATOM 3350 O O . TYR B 1 126 ? 12.741 36.157 14.411 1.00 29.94 126 TYR B O 1
ATOM 3359 N N . LEU B 1 127 ? 13.869 34.551 13.290 1.00 23.80 127 LEU B N 1
ATOM 3360 C CA . LEU B 1 127 ? 14.829 35.524 12.783 1.00 23.87 127 LEU B CA 1
ATOM 3361 C C . LEU B 1 127 ? 14.348 36.200 11.530 1.00 25.38 127 LEU B C 1
ATOM 3362 O O . LEU B 1 127 ? 13.662 35.587 10.674 1.00 25.98 127 LEU B O 1
ATOM 3367 N N . ASN B 1 128 ? 14.678 37.480 11.414 1.00 24.25 128 ASN B N 1
ATOM 3368 C CA . ASN B 1 128 ? 14.306 38.226 10.234 1.00 23.31 128 ASN B CA 1
ATOM 3369 C C . ASN B 1 128 ? 15.014 37.743 8.961 1.00 24.33 128 ASN B C 1
ATOM 3370 O O . ASN B 1 128 ? 14.492 37.929 7.867 1.00 26.75 128 ASN B O 1
ATOM 3375 N N . MET B 1 129 ? 16.215 37.164 9.094 1.00 21.67 129 MET B N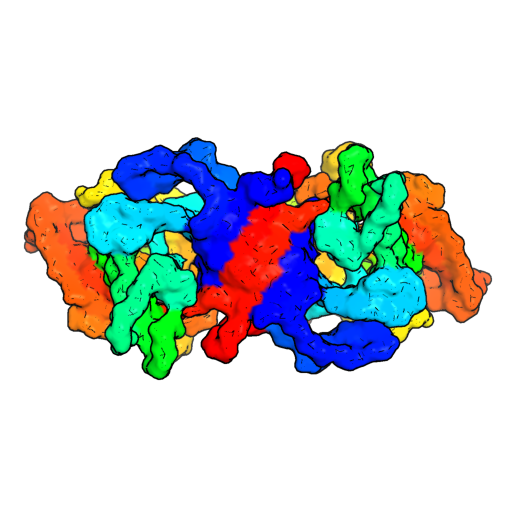 1
ATOM 3376 C CA . MET B 1 129 ? 16.896 36.556 7.958 1.00 23.65 129 MET B CA 1
ATOM 3377 C C . MET B 1 129 ? 17.776 35.425 8.432 1.00 22.26 129 MET B C 1
ATOM 3378 O O . MET B 1 129 ? 18.096 35.350 9.607 1.00 22.08 129 MET B O 1
ATOM 3383 N N . CYS B 1 130 ? 18.112 34.543 7.496 1.00 22.10 130 CYS B N 1
ATOM 3384 C CA . CYS B 1 130 ? 18.965 33.422 7.735 1.00 22.94 130 CYS B CA 1
ATOM 3385 C C . CYS B 1 130 ? 19.638 33.053 6.440 1.00 23.47 130 CYS B C 1
ATOM 3386 O O . CYS B 1 130 ? 18.971 32.744 5.431 1.00 24.10 130 CYS B O 1
ATOM 3389 N N . GLY B 1 131 ? 20.964 33.120 6.451 1.00 22.01 131 GLY B N 1
ATOM 3390 C CA . GLY B 1 131 ? 21.763 32.840 5.298 1.00 21.79 131 GLY B CA 1
ATOM 3391 C C . GLY B 1 131 ? 21.810 31.370 4.974 1.00 22.08 131 GLY B C 1
ATOM 3392 O O . GLY B 1 131 ? 21.658 30.989 3.805 1.00 25.19 131 GLY B O 1
ATOM 3393 N N . HIS B 1 132 ? 22.012 30.524 5.977 1.00 21.65 132 HIS B N 1
ATOM 3394 C CA . HIS B 1 132 ? 22.142 29.115 5.674 1.00 20.38 132 HIS B CA 1
ATOM 3395 C C . HIS B 1 132 ? 20.781 28.630 5.178 1.00 20.98 132 HIS B C 1
ATOM 3396 O O . HIS B 1 132 ? 20.740 27.837 4.251 1.00 21.34 132 HIS B O 1
ATOM 3403 N N . ASN B 1 133 ? 19.692 29.104 5.778 1.00 22.06 133 ASN B N 1
ATOM 3404 C CA . ASN B 1 133 ? 18.338 28.660 5.338 1.00 23.85 133 ASN B CA 1
ATOM 3405 C C . ASN B 1 133 ? 18.009 29.257 3.973 1.00 23.17 133 ASN B C 1
ATOM 3406 O O . ASN B 1 133 ? 17.270 28.659 3.155 1.00 21.87 133 ASN B O 1
ATOM 3411 N N . SER B 1 134 ? 18.578 30.420 3.664 1.00 22.95 134 SER B N 1
ATOM 3412 C CA . SER B 1 134 ? 18.380 30.990 2.336 1.00 21.10 134 SER B CA 1
ATOM 3413 C C . SER B 1 134 ? 19.109 30.187 1.282 1.00 23.01 134 SER B C 1
ATOM 3414 O O . SER B 1 134 ? 18.547 29.871 0.223 1.00 24.36 134 SER B O 1
ATOM 3417 N N . ILE B 1 135 ? 20.361 29.814 1.578 1.00 22.25 135 ILE B N 1
ATOM 3418 C CA . ILE B 1 135 ? 21.123 28.944 0.691 1.00 22.28 135 ILE B CA 1
ATOM 3419 C C . ILE B 1 135 ? 20.368 27.619 0.478 1.00 23.96 135 ILE B C 1
ATOM 3420 O O . ILE B 1 135 ? 20.220 27.142 -0.667 1.00 24.18 135 ILE B O 1
ATOM 3425 N N . ALA B 1 136 ? 19.858 27.041 1.562 1.00 21.74 136 ALA B N 1
ATOM 3426 C CA . ALA B 1 136 ? 19.071 25.818 1.487 1.00 21.53 136 ALA B CA 1
ATOM 3427 C C . ALA B 1 136 ? 17.784 25.970 0.634 1.00 22.97 136 ALA B C 1
ATOM 3428 O O . ALA B 1 136 ? 17.454 25.101 -0.164 1.00 23.31 136 ALA B O 1
ATOM 3430 N N . ALA B 1 137 ? 17.090 27.086 0.794 1.00 23.08 137 ALA B N 1
ATOM 3431 C CA . ALA B 1 137 ? 15.822 27.324 0.065 1.00 23.41 137 ALA B CA 1
ATOM 3432 C C . ALA B 1 137 ? 16.042 27.527 -1.450 1.00 24.89 137 ALA B C 1
ATOM 3433 O O . ALA B 1 137 ? 15.273 26.991 -2.323 1.00 24.70 137 ALA B O 1
ATOM 3435 N N . VAL B 1 138 ? 17.100 28.269 -1.776 1.00 25.93 138 VAL B N 1
ATOM 3436 C CA . VAL B 1 138 ? 17.500 28.479 -3.175 1.00 28.03 138 VAL B CA 1
ATOM 3437 C C . VAL B 1 138 ? 17.786 27.103 -3.798 1.00 27.26 138 VAL B C 1
ATOM 3438 O O . VAL B 1 138 ? 17.300 26.779 -4.889 1.00 24.91 138 VAL B O 1
ATOM 3442 N N . THR B 1 139 ? 18.546 26.279 -3.070 1.00 23.62 139 THR B N 1
ATOM 3443 C CA . THR B 1 139 ? 18.908 24.944 -3.512 1.00 25.12 139 THR B CA 1
ATOM 3444 C C . THR B 1 139 ? 17.684 24.028 -3.710 1.00 26.70 139 THR B C 1
ATOM 3445 O O . THR B 1 139 ? 17.511 23.373 -4.774 1.00 25.92 139 THR B O 1
ATOM 3449 N N . ALA B 1 140 ? 16.828 23.998 -2.697 1.00 25.58 140 ALA B N 1
ATOM 3450 C CA . ALA B 1 140 ? 15.654 23.146 -2.698 1.00 25.67 140 ALA B CA 1
ATOM 3451 C C . ALA B 1 140 ? 14.713 23.577 -3.813 1.00 24.95 140 ALA B C 1
ATOM 3452 O O . ALA B 1 140 ? 14.168 22.724 -4.492 1.00 29.69 140 ALA B O 1
ATOM 3454 N N . ALA B 1 141 ? 14.577 24.892 -4.023 1.00 25.35 141 ALA B N 1
ATOM 3455 C CA . ALA B 1 141 ? 13.663 25.413 -5.048 1.00 29.53 141 ALA B CA 1
ATOM 3456 C C . ALA B 1 141 ? 14.025 24.905 -6.448 1.00 29.73 141 ALA B C 1
ATOM 3457 O O . ALA B 1 141 ? 13.130 24.525 -7.240 1.00 33.33 141 ALA B O 1
ATOM 3459 N N . VAL B 1 142 ? 15.320 24.904 -6.748 1.00 30.93 142 VAL B N 1
ATOM 3460 C CA . VAL B 1 142 ? 15.813 24.428 -8.042 1.00 32.07 142 VAL B CA 1
ATOM 3461 C C . VAL B 1 142 ? 15.782 22.903 -8.125 1.00 34.35 142 VAL B C 1
ATOM 3462 O O . VAL B 1 142 ? 15.316 22.344 -9.114 1.00 30.90 142 VAL B O 1
ATOM 3466 N N . GLU B 1 143 ? 16.260 22.212 -7.090 1.00 31.68 143 GLU B N 1
ATOM 3467 C CA . GLU B 1 143 ? 16.338 20.753 -7.160 1.00 32.28 143 GLU B CA 1
ATOM 3468 C C . GLU B 1 143 ? 14.984 20.040 -7.156 1.00 31.28 143 GLU B C 1
ATOM 3469 O O . GLU B 1 143 ? 14.867 18.938 -7.694 1.00 34.46 143 GLU B O 1
ATOM 3475 N N . THR B 1 144 ? 13.954 20.658 -6.595 1.00 30.07 144 THR B N 1
ATOM 3476 C CA . THR B 1 144 ? 12.642 20.014 -6.525 1.00 30.32 144 THR B CA 1
ATOM 3477 C C . THR B 1 144 ? 11.618 20.650 -7.462 1.00 30.74 144 THR B C 1
ATOM 3478 O O . THR B 1 144 ? 10.481 20.240 -7.469 1.00 35.84 144 THR B O 1
ATOM 3482 N N . GLY B 1 145 ? 12.017 21.677 -8.197 1.00 33.05 145 GLY B N 1
ATOM 3483 C CA . GLY B 1 145 ? 11.192 22.236 -9.271 1.00 36.62 145 GLY B CA 1
ATOM 3484 C C . GLY B 1 145 ? 10.125 23.204 -8.808 1.00 38.81 145 GLY B C 1
ATOM 3485 O O . GLY B 1 145 ? 9.090 23.368 -9.464 1.00 44.23 145 GLY B O 1
ATOM 3486 N N . ILE B 1 146 ? 10.365 23.850 -7.676 1.00 38.12 146 ILE B N 1
ATOM 3487 C CA . ILE B 1 146 ? 9.485 24.902 -7.194 1.00 40.42 146 ILE B CA 1
ATOM 3488 C C . ILE B 1 146 ? 9.622 26.074 -8.163 1.00 42.92 146 ILE B C 1
ATOM 3489 O O . ILE B 1 146 ? 8.639 26.749 -8.477 1.00 48.84 146 ILE B O 1
ATOM 3494 N N . VAL B 1 147 ? 10.850 26.308 -8.623 1.00 45.30 147 VAL B N 1
ATOM 3495 C CA . VAL B 1 147 ? 11.134 27.310 -9.646 1.00 50.42 147 VAL B CA 1
ATOM 3496 C C . VAL B 1 147 ? 11.690 26.630 -10.887 1.00 52.48 147 VAL B C 1
ATOM 3497 O O . VAL B 1 147 ? 12.534 25.729 -10.797 1.00 56.24 147 VAL B O 1
ATOM 3501 N N . SER B 1 148 ? 11.222 27.079 -12.045 1.00 55.09 148 SER B N 1
ATOM 3502 C CA . SER B 1 148 ? 11.684 26.547 -13.330 1.00 55.09 148 SER B CA 1
ATOM 3503 C C . SER B 1 148 ? 13.121 26.969 -13.623 1.00 50.01 148 SER B C 1
ATOM 3504 O O . SER B 1 148 ? 13.565 28.037 -13.210 1.00 47.85 148 SER B O 1
ATOM 3507 N N . VAL B 1 149 ? 13.835 26.105 -14.330 1.00 51.26 149 VAL B N 1
ATOM 3508 C CA . VAL B 1 149 ? 15.163 26.403 -14.843 1.00 56.32 149 VAL B CA 1
ATOM 3509 C C . VAL B 1 149 ? 15.055 26.693 -16.342 1.00 56.94 149 VAL B C 1
ATOM 3510 O O . VAL B 1 149 ? 14.571 25.858 -17.090 1.00 58.03 149 VAL B O 1
ATOM 3514 N N . PRO B 1 150 ? 15.510 27.875 -16.788 1.00 63.31 150 PRO B N 1
ATOM 3515 C CA . PRO B 1 150 ? 15.602 28.101 -18.232 1.00 66.01 150 PRO B CA 1
ATOM 3516 C C . PRO B 1 150 ? 16.444 27.038 -18.948 1.00 68.56 150 PRO B C 1
ATOM 3517 O O . PRO B 1 150 ? 17.335 26.433 -18.346 1.00 64.89 150 PRO B O 1
ATOM 3521 N N . ALA B 1 151 ? 16.148 26.798 -20.222 1.00 75.80 151 ALA B N 1
ATOM 3522 C CA . ALA B 1 151 ? 16.914 25.836 -21.014 1.00 72.21 151 ALA B CA 1
ATOM 3523 C C . ALA B 1 151 ? 18.346 26.342 -21.188 1.00 66.37 151 ALA B C 1
ATOM 3524 O O . ALA B 1 151 ? 18.576 27.550 -21.288 1.00 68.74 151 ALA B O 1
ATOM 3526 N N . LYS B 1 152 ? 19.305 25.420 -21.176 1.00 64.66 152 LYS B N 1
ATOM 3527 C CA . LYS B 1 152 ? 20.730 25.768 -21.261 1.00 64.98 152 LYS B CA 1
ATOM 3528 C C . LYS B 1 152 ? 21.249 26.590 -20.064 1.00 63.90 152 LYS B C 1
ATOM 3529 O O . LYS B 1 152 ? 22.391 27.056 -20.086 1.00 61.96 152 LYS B O 1
ATOM 3531 N N . ALA B 1 153 ? 20.430 26.759 -19.024 1.00 61.12 153 ALA B N 1
ATOM 3532 C CA . ALA B 1 153 ? 20.821 27.572 -17.875 1.00 54.75 153 ALA B CA 1
ATOM 3533 C C . ALA B 1 153 ? 21.892 26.860 -17.063 1.00 49.21 153 ALA B C 1
ATOM 3534 O O . ALA B 1 153 ? 21.830 25.650 -16.848 1.00 50.15 153 ALA B O 1
ATOM 3536 N N . THR B 1 154 ? 22.890 27.629 -16.658 1.00 49.59 154 THR B N 1
ATOM 3537 C CA . THR B 1 154 ? 23.935 27.180 -15.746 1.00 47.56 154 THR B CA 1
ATOM 3538 C C . THR B 1 154 ? 23.814 27.864 -14.376 1.00 43.40 154 THR B C 1
ATOM 3539 O O . THR B 1 154 ? 24.403 27.400 -13.399 1.00 39.33 154 THR B O 1
ATOM 3543 N N . ASN B 1 155 ? 23.092 28.984 -14.327 1.00 43.14 155 ASN B N 1
ATOM 3544 C CA . ASN B 1 155 ? 22.773 29.687 -13.078 1.00 43.21 155 ASN B CA 1
ATOM 3545 C C . ASN B 1 155 ? 21.300 30.003 -13.057 1.00 46.98 155 ASN B C 1
ATOM 3546 O O . ASN B 1 155 ? 20.771 30.473 -14.064 1.00 45.60 155 ASN B O 1
ATOM 3551 N N . VAL B 1 156 ? 20.638 29.764 -11.920 1.00 35.42 156 VAL B N 1
ATOM 3552 C CA . VAL B 1 156 ? 19.205 29.992 -11.805 1.00 35.04 156 VAL B CA 1
ATOM 3553 C C . VAL B 1 156 ? 18.945 30.939 -10.635 1.00 35.47 156 VAL B C 1
ATOM 3554 O O . VAL B 1 156 ? 19.260 30.593 -9.491 1.00 35.70 156 VAL B O 1
ATOM 3558 N N . PRO B 1 157 ? 18.378 32.130 -10.906 1.00 35.43 157 PRO B N 1
ATOM 3559 C CA . PRO B 1 157 ? 18.037 33.077 -9.839 1.00 32.95 157 PRO B CA 1
ATOM 3560 C C . PRO B 1 157 ? 16.832 32.570 -9.064 1.00 34.84 157 PRO B C 1
ATOM 3561 O O . PRO B 1 157 ? 15.919 31.981 -9.643 1.00 33.41 157 PRO B O 1
ATOM 3565 N N . VAL B 1 158 ? 16.871 32.747 -7.758 1.00 30.79 158 VAL B N 1
ATOM 3566 C CA . VAL B 1 158 ? 15.747 32.459 -6.892 1.00 27.49 158 VAL B CA 1
ATOM 3567 C C . VAL B 1 158 ? 15.717 33.617 -5.918 1.00 25.98 158 VAL B C 1
ATOM 3568 O O . VAL B 1 158 ? 16.646 33.788 -5.134 1.00 27.27 158 VAL B O 1
ATOM 3572 N N . VAL B 1 159 ? 14.667 34.421 -5.977 1.00 25.51 159 VAL B N 1
ATOM 3573 C CA . VAL B 1 159 ? 14.581 35.646 -5.187 1.00 26.97 159 VAL B CA 1
ATOM 3574 C C . VAL B 1 159 ? 13.616 35.445 -4.023 1.00 28.65 159 VAL B C 1
ATOM 3575 O O . VAL B 1 159 ? 12.468 35.039 -4.231 1.00 28.94 159 VAL B O 1
ATOM 3579 N N . LEU B 1 160 ? 14.106 35.703 -2.812 1.00 26.49 160 LEU B N 1
ATOM 3580 C CA . LEU B 1 160 ? 13.353 35.478 -1.571 1.00 25.15 160 LEU B CA 1
ATOM 3581 C C . LEU B 1 160 ? 12.876 36.791 -0.997 1.00 25.60 160 LEU B C 1
ATOM 3582 O O . LEU B 1 160 ? 13.648 37.737 -0.840 1.00 28.27 160 LEU B O 1
ATOM 3587 N N . ASP B 1 161 ? 11.595 36.828 -0.668 1.00 24.77 161 ASP B N 1
ATOM 3588 C CA . ASP B 1 161 ? 10.945 37.938 0.012 1.00 23.41 161 ASP B CA 1
ATOM 3589 C C . ASP B 1 161 ? 10.935 37.566 1.476 1.00 24.12 161 ASP B C 1
ATOM 3590 O O . ASP B 1 161 ? 10.181 36.684 1.879 1.00 23.60 161 ASP B O 1
ATOM 3595 N N . THR B 1 162 ? 11.844 38.177 2.254 1.00 25.12 162 THR B N 1
ATOM 3596 C CA . THR B 1 162 ? 12.025 37.858 3.668 1.00 22.81 162 THR B CA 1
ATOM 3597 C C . THR B 1 162 ? 11.600 39.015 4.559 1.00 23.34 162 THR B C 1
ATOM 3598 O O . THR B 1 162 ? 11.483 40.158 4.092 1.00 24.56 162 THR B O 1
ATOM 3602 N N . PRO B 1 163 ? 11.381 38.755 5.858 1.00 24.06 163 PRO B N 1
ATOM 3603 C CA . PRO B 1 163 ? 11.055 39.863 6.780 1.00 24.62 163 PRO B CA 1
ATOM 3604 C C . PRO B 1 163 ? 12.077 40.999 6.828 1.00 24.85 163 PRO B C 1
ATOM 3605 O O . PRO B 1 163 ? 11.721 42.103 7.192 1.00 27.03 163 PRO B O 1
ATOM 3609 N N . ALA B 1 164 ? 13.322 40.727 6.434 1.00 24.32 164 ALA B N 1
ATOM 3610 C CA . ALA B 1 164 ? 14.367 41.762 6.372 1.00 26.02 164 ALA B CA 1
ATOM 3611 C C . ALA B 1 164 ? 14.530 42.431 5.018 1.00 29.06 164 ALA B C 1
ATOM 3612 O O . ALA B 1 164 ? 15.330 43.352 4.887 1.00 29.54 164 ALA B O 1
ATOM 3614 N N . GLY B 1 165 ? 13.765 41.989 4.018 1.00 29.38 165 GLY B N 1
ATOM 3615 C CA . GLY B 1 165 ? 13.839 42.522 2.667 1.00 29.14 165 GLY B CA 1
ATOM 3616 C C . GLY B 1 165 ? 14.135 41.449 1.637 1.00 27.12 165 GLY B C 1
ATOM 3617 O O . GLY B 1 165 ? 14.113 40.237 1.924 1.00 25.35 165 GLY B O 1
ATOM 3618 N N . LEU B 1 166 ? 14.463 41.909 0.445 1.00 27.80 166 LEU B N 1
ATOM 3619 C CA . LEU B 1 166 ? 14.661 41.059 -0.705 1.00 31.20 166 LEU B CA 1
ATOM 3620 C C . LEU B 1 166 ? 16.041 40.438 -0.698 1.00 29.30 166 LEU B C 1
ATOM 3621 O O . LEU B 1 166 ? 17.040 41.143 -0.510 1.00 30.16 166 LEU B O 1
ATOM 3626 N N . VAL B 1 167 ? 16.091 39.121 -0.873 1.00 27.47 167 VAL B N 1
ATOM 3627 C CA . VAL B 1 167 ? 17.346 38.379 -0.881 1.00 27.81 167 VAL B CA 1
ATOM 3628 C C . VAL B 1 167 ? 17.447 37.670 -2.232 1.00 30.25 167 VAL B C 1
ATOM 3629 O O . VAL B 1 167 ? 16.682 36.745 -2.544 1.00 26.95 167 VAL B O 1
ATOM 3633 N N . ARG B 1 168 ? 18.375 38.151 -3.045 1.00 27.78 168 ARG B N 1
ATOM 3634 C CA . ARG B 1 168 ? 18.587 37.646 -4.390 1.00 30.44 168 ARG B CA 1
ATOM 3635 C C . ARG B 1 168 ? 19.559 36.462 -4.392 1.00 29.99 168 ARG B C 1
ATOM 3636 O O . ARG B 1 168 ? 20.771 36.611 -4.205 1.00 31.28 168 ARG B O 1
ATOM 3644 N N . GLY B 1 169 ? 19.008 35.277 -4.599 1.00 28.50 169 GLY B N 1
ATOM 3645 C CA . GLY B 1 169 ? 19.797 34.074 -4.639 1.00 27.44 169 GLY B CA 1
ATOM 3646 C C . GLY B 1 169 ? 20.085 33.582 -6.035 1.00 28.65 169 GLY B C 1
ATOM 3647 O O . GLY B 1 169 ? 19.357 33.895 -6.989 1.00 30.20 169 GLY B O 1
ATOM 3648 N N . THR B 1 170 ? 21.148 32.785 -6.140 1.00 28.32 170 THR B N 1
ATOM 3649 C CA . THR B 1 170 ? 21.502 32.113 -7.379 1.00 30.11 170 THR B CA 1
ATOM 3650 C C . THR B 1 170 ? 21.922 30.695 -7.078 1.00 29.71 170 THR B C 1
ATOM 3651 O O . THR B 1 170 ? 22.825 30.473 -6.301 1.00 32.65 170 THR B O 1
ATOM 3655 N N . ALA B 1 171 ? 21.276 29.739 -7.727 1.00 30.77 171 ALA B N 1
ATOM 3656 C CA . ALA B 1 171 ? 21.705 28.349 -7.689 1.00 31.38 171 ALA B CA 1
ATOM 3657 C C . ALA B 1 171 ? 22.712 28.158 -8.809 1.00 34.55 171 ALA B C 1
ATOM 3658 O O . ALA B 1 171 ? 22.400 28.461 -9.968 1.00 35.03 171 ALA B O 1
ATOM 3660 N N . HIS B 1 172 ? 23.912 27.688 -8.470 1.00 32.59 172 HIS B N 1
ATOM 3661 C CA . HIS B 1 172 ? 24.948 27.441 -9.477 1.00 35.74 172 HIS B CA 1
ATOM 3662 C C . HIS B 1 172 ? 24.914 25.972 -9.840 1.00 40.17 172 HIS B C 1
ATOM 3663 O O . HIS B 1 172 ? 25.187 25.098 -9.007 1.00 39.56 172 HIS B O 1
ATOM 3670 N N . LEU B 1 173 ? 24.568 25.698 -11.090 1.00 40.45 173 LEU B N 1
ATOM 3671 C CA . LEU B 1 173 ? 24.233 24.341 -11.478 1.00 44.44 173 LEU B CA 1
ATOM 3672 C C . LEU B 1 173 ? 25.474 23.531 -11.796 1.00 49.67 173 LEU B C 1
ATOM 3673 O O . LEU B 1 173 ? 26.521 24.070 -12.179 1.00 48.30 173 LEU B O 1
ATOM 3678 N N . GLN B 1 174 ? 25.353 22.228 -11.600 1.00 50.09 174 GLN B N 1
ATOM 3679 C CA . GLN B 1 174 ? 26.399 21.311 -11.984 1.00 57.36 174 GLN B CA 1
ATOM 3680 C C . GLN B 1 174 ? 26.302 21.167 -13.503 1.00 58.19 174 GLN B C 1
ATOM 3681 O O . GLN B 1 174 ? 25.251 20.791 -14.026 1.00 57.46 174 GLN B O 1
ATOM 3687 N N . SER B 1 175 ? 27.381 21.505 -14.204 1.00 63.52 175 SER B N 1
ATOM 3688 C CA . SER B 1 175 ? 27.432 21.367 -15.662 1.00 66.79 175 SER B CA 1
ATOM 3689 C C . SER B 1 175 ? 26.974 19.975 -16.082 1.00 62.95 175 SER B C 1
ATOM 3690 O O . SER B 1 175 ? 27.362 18.975 -15.471 1.00 67.86 175 SER B O 1
ATOM 3693 N N . GLY B 1 176 ? 26.136 19.916 -17.110 1.00 67.73 176 GLY B N 1
ATOM 3694 C CA . GLY B 1 176 ? 25.589 18.647 -17.580 1.00 67.39 176 GLY B CA 1
ATOM 3695 C C . GLY B 1 176 ? 24.389 18.143 -16.793 1.00 66.87 176 GLY B C 1
ATOM 3696 O O . GLY B 1 176 ? 23.930 17.014 -17.009 1.00 63.11 176 GLY B O 1
ATOM 3697 N N . THR B 1 177 ? 23.870 18.965 -15.882 1.00 61.90 177 THR B N 1
ATOM 3698 C CA . THR B 1 177 ? 22.617 18.641 -15.207 1.00 61.86 177 THR B CA 1
ATOM 3699 C C . THR B 1 177 ? 21.583 19.714 -15.485 1.00 61.26 177 THR B C 1
ATOM 3700 O O . THR B 1 177 ? 21.919 20.888 -15.706 1.00 54.56 177 THR B O 1
ATOM 3704 N N . GLU B 1 178 ? 20.322 19.295 -15.479 1.00 63.76 178 GLU B N 1
ATOM 3705 C CA . GLU B 1 178 ? 19.203 20.208 -15.666 1.00 65.98 178 GLU B CA 1
ATOM 3706 C C . GLU B 1 178 ? 18.955 20.989 -14.378 1.00 63.39 178 GLU B C 1
ATOM 3707 O O . GLU B 1 178 ? 18.727 22.199 -14.420 1.00 65.38 178 GLU B O 1
ATOM 3709 N N . SER B 1 179 ? 19.014 20.304 -13.235 1.00 58.38 179 SER B N 1
ATOM 3710 C CA . SER B 1 179 ? 18.648 20.934 -11.956 1.00 58.22 179 SER B CA 1
ATOM 3711 C C . SER B 1 179 ? 19.417 20.443 -10.716 1.00 54.47 179 SER B C 1
ATOM 3712 O O . SER B 1 179 ? 18.910 20.538 -9.589 1.00 53.54 179 SER B O 1
ATOM 3715 N N . GLU B 1 180 ? 20.637 19.941 -10.912 1.00 51.20 180 GLU B N 1
ATOM 3716 C CA . GLU B 1 180 ? 21.491 19.556 -9.788 1.00 52.15 180 GLU B CA 1
ATOM 3717 C C . GLU B 1 180 ? 22.274 20.810 -9.416 1.00 45.93 180 GLU B C 1
ATOM 3718 O O . GLU B 1 180 ? 22.898 21.427 -10.280 1.00 40.58 180 GLU B O 1
ATOM 3724 N N . VAL B 1 181 ? 22.238 21.180 -8.138 1.00 41.71 181 VAL B N 1
ATOM 3725 C CA . VAL B 1 181 ? 22.906 22.383 -7.669 1.00 34.15 181 VAL B CA 1
ATOM 3726 C C . VAL B 1 181 ? 24.278 22.043 -7.061 1.00 34.03 181 VAL B C 1
ATOM 3727 O O . VAL B 1 181 ? 24.405 21.150 -6.221 1.00 32.31 181 VAL B O 1
ATOM 3731 N N . SER B 1 182 ? 25.294 22.748 -7.531 1.00 32.81 182 SER B N 1
ATOM 3732 C CA . SER B 1 182 ? 26.646 22.601 -7.029 1.00 34.95 182 SER B CA 1
ATOM 3733 C C . SER B 1 182 ? 26.816 23.400 -5.738 1.00 31.31 182 SER B C 1
ATOM 3734 O O . SER B 1 182 ? 27.430 22.950 -4.782 1.00 32.19 182 SER B O 1
ATOM 3737 N N . ASN B 1 183 ? 26.313 24.612 -5.742 1.00 30.41 183 ASN B N 1
ATOM 3738 C CA . ASN B 1 183 ? 26.273 25.448 -4.540 1.00 28.72 183 ASN B CA 1
ATOM 3739 C C . ASN B 1 183 ? 25.351 26.611 -4.849 1.00 30.57 183 ASN B C 1
ATOM 3740 O O . ASN B 1 183 ? 24.779 26.681 -5.968 1.00 27.30 183 ASN B O 1
ATOM 3745 N N . ALA B 1 184 ? 25.125 27.482 -3.865 1.00 27.69 184 ALA B N 1
ATOM 3746 C CA . ALA B 1 184 ? 24.228 28.600 -4.045 1.00 28.45 184 ALA B CA 1
ATOM 3747 C C . ALA B 1 184 ? 24.783 29.789 -3.319 1.00 28.52 184 ALA B C 1
ATOM 3748 O O . ALA B 1 184 ? 25.390 29.639 -2.272 1.00 28.18 184 ALA B O 1
ATOM 3750 N N . SER B 1 185 ? 24.599 30.949 -3.937 1.00 28.07 185 SER B N 1
ATOM 3751 C CA . SER B 1 185 ? 24.937 32.233 -3.390 1.00 28.29 185 SER B CA 1
ATOM 3752 C C . SER B 1 185 ? 23.687 33.002 -3.067 1.00 26.68 185 SER B C 1
ATOM 3753 O O . SER B 1 185 ? 22.681 32.871 -3.750 1.00 29.94 185 SER B O 1
ATOM 3756 N N . ILE B 1 186 ? 23.790 33.861 -2.072 1.00 27.06 186 ILE B N 1
ATOM 3757 C CA . ILE B 1 186 ? 22.769 34.815 -1.793 1.00 29.18 186 ILE B CA 1
ATOM 3758 C C . ILE B 1 186 ? 23.391 36.212 -1.643 1.00 29.01 186 ILE B C 1
ATOM 3759 O O . ILE B 1 186 ? 24.418 36.384 -0.984 1.00 28.74 186 ILE B O 1
ATOM 3764 N N . ILE B 1 187 ? 22.769 37.178 -2.296 1.00 26.74 187 ILE B N 1
ATOM 3765 C CA . ILE B 1 187 ? 23.045 38.592 -2.088 1.00 28.39 187 ILE B CA 1
ATOM 3766 C C . ILE B 1 187 ? 22.109 39.036 -0.966 1.00 27.53 187 ILE B C 1
ATOM 3767 O O . ILE B 1 187 ? 20.878 39.072 -1.119 1.00 28.65 187 ILE B O 1
ATOM 3772 N N . ASN B 1 188 ? 22.702 39.377 0.162 1.00 25.86 188 ASN B N 1
ATOM 3773 C CA . ASN B 1 188 ? 21.979 39.693 1.374 1.00 26.87 188 ASN B CA 1
ATOM 3774 C C . ASN B 1 188 ? 21.393 41.080 1.310 1.00 29.34 188 ASN B C 1
ATOM 3775 O O . ASN B 1 188 ? 21.749 41.894 0.432 1.00 28.91 188 ASN B O 1
ATOM 3780 N N . VAL B 1 189 ? 20.463 41.345 2.225 1.00 28.50 189 VAL B N 1
ATOM 3781 C CA . VAL B 1 189 ? 19.970 42.702 2.428 1.00 29.68 189 VAL B CA 1
ATOM 3782 C C . VAL B 1 189 ? 21.159 43.534 2.926 1.00 29.17 189 VAL B C 1
ATOM 3783 O O . VAL B 1 189 ? 22.135 42.981 3.422 1.00 28.94 189 VAL B O 1
ATOM 3787 N N . PRO B 1 190 ? 21.079 44.868 2.803 1.00 33.31 190 PRO B N 1
ATOM 3788 C CA . PRO B 1 190 ? 22.211 45.690 3.222 1.00 31.47 190 PRO B CA 1
ATOM 3789 C C . PRO B 1 190 ? 22.616 45.450 4.664 1.00 29.46 190 PRO B C 1
ATOM 3790 O O . PRO B 1 190 ? 21.772 45.344 5.572 1.00 28.23 190 PRO B O 1
ATOM 3794 N N . SER B 1 191 ? 23.924 45.373 4.861 1.00 26.48 191 SER B N 1
ATOM 3795 C CA . SER B 1 191 ? 24.507 45.143 6.150 1.00 25.59 191 SER B CA 1
ATOM 3796 C C . SER B 1 191 ? 25.313 46.358 6.610 1.00 30.71 191 SER B C 1
ATOM 3797 O O . SER B 1 191 ? 25.734 47.169 5.786 1.00 32.37 191 SER B O 1
ATOM 3800 N N . PHE B 1 192 ? 25.593 46.430 7.906 1.00 28.48 192 PHE B N 1
ATOM 3801 C CA . PHE B 1 192 ? 26.311 47.602 8.465 1.00 31.73 192 PHE B CA 1
ATOM 3802 C C . PHE B 1 192 ? 26.800 47.422 9.894 1.00 32.28 192 PHE B C 1
ATOM 3803 O O . PHE B 1 192 ? 26.151 46.811 10.740 1.00 27.10 192 PHE B O 1
ATOM 3811 N N . LEU B 1 193 ? 27.978 47.957 10.183 1.00 28.66 193 LEU B N 1
ATOM 3812 C CA . LEU B 1 193 ? 28.353 48.163 11.548 1.00 29.13 193 LEU B CA 1
ATOM 3813 C C . LEU B 1 193 ? 27.372 49.204 12.108 1.00 30.51 193 LEU B C 1
ATOM 3814 O O . LEU B 1 193 ? 26.982 50.162 11.414 1.00 30.57 193 LEU B O 1
ATOM 3819 N N . TYR B 1 194 ? 26.922 48.959 13.330 1.00 28.26 194 TYR B N 1
ATOM 3820 C CA . TYR B 1 194 ? 25.897 49.782 13.978 1.00 28.56 194 TYR B CA 1
ATOM 3821 C C . TYR B 1 194 ? 26.521 50.598 15.110 1.00 29.15 194 TYR B C 1
ATOM 3822 O O . TYR B 1 194 ? 26.304 51.816 15.215 1.00 30.61 194 TYR B O 1
ATOM 3831 N N . GLN B 1 195 ? 27.239 49.906 15.980 1.00 31.11 195 GLN B N 1
ATOM 3832 C CA . GLN B 1 195 ? 27.869 50.536 17.113 1.00 34.12 195 GLN B CA 1
ATOM 3833 C C . GLN B 1 195 ? 29.126 49.750 17.448 1.00 33.49 195 GLN B C 1
ATOM 3834 O O . GLN B 1 195 ? 29.114 48.521 17.481 1.00 33.42 195 GLN B O 1
ATOM 3840 N N . GLN B 1 196 ? 30.208 50.482 17.709 1.00 32.56 196 GLN B N 1
ATOM 3841 C CA . GLN B 1 196 ? 31.531 49.918 17.927 1.00 36.57 196 GLN B CA 1
ATOM 3842 C C . GLN B 1 196 ? 31.977 50.006 19.372 1.00 38.15 196 GLN B C 1
ATOM 3843 O O . GLN B 1 196 ? 31.608 50.939 20.087 1.00 40.89 196 GLN B O 1
ATOM 3849 N N . ASP B 1 197 ? 32.776 49.030 19.792 1.00 37.15 197 ASP B N 1
ATOM 3850 C CA . ASP B 1 197 ? 33.416 49.017 21.111 1.00 43.37 197 ASP B CA 1
ATOM 3851 C C . ASP B 1 197 ? 32.436 49.162 22.273 1.00 45.31 197 ASP B C 1
ATOM 3852 O O . ASP B 1 197 ? 32.669 49.923 23.219 1.00 41.04 197 ASP B O 1
ATOM 3857 N N . VAL B 1 198 ? 31.329 48.419 22.198 1.00 39.17 198 VAL B N 1
ATOM 3858 C CA . VAL B 1 198 ? 30.337 48.436 23.251 1.00 37.06 198 VAL B CA 1
ATOM 3859 C C . VAL B 1 198 ? 30.824 47.580 24.404 1.00 36.74 198 VAL B C 1
ATOM 3860 O O . VAL B 1 198 ? 31.142 46.404 24.232 1.00 36.45 198 VAL B O 1
ATOM 3864 N N . VAL B 1 199 ? 30.880 48.169 25.591 1.00 39.46 199 VAL B N 1
ATOM 3865 C CA . VAL B 1 199 ? 31.356 47.451 26.769 1.00 41.57 199 VAL B CA 1
ATOM 3866 C C . VAL B 1 199 ? 30.160 46.956 27.553 1.00 45.95 199 VAL B C 1
ATOM 3867 O O . VAL B 1 199 ? 29.291 47.740 27.938 1.00 47.30 199 VAL B O 1
ATOM 3871 N N . VAL B 1 200 ? 30.105 45.650 27.767 1.00 45.53 200 VAL B N 1
ATOM 3872 C CA . VAL B 1 200 ? 29.101 45.082 28.656 1.00 53.22 200 VAL B CA 1
ATOM 3873 C C . VAL B 1 200 ? 29.752 44.220 29.711 1.00 50.56 200 VAL B C 1
ATOM 3874 O O . VAL B 1 200 ? 30.785 43.584 29.471 1.00 48.41 200 VAL B O 1
ATOM 3878 N N . VAL B 1 201 ? 29.096 44.181 30.863 1.00 46.10 201 VAL B N 1
ATOM 3879 C CA . VAL B 1 201 ? 29.571 43.430 31.997 1.00 49.16 201 VAL B CA 1
ATOM 3880 C C . VAL B 1 201 ? 28.676 42.215 32.138 1.00 43.86 201 VAL B C 1
ATOM 3881 O O . VAL B 1 201 ? 27.472 42.345 32.350 1.00 40.67 201 VAL B O 1
ATOM 3885 N N . LEU B 1 202 ? 29.269 41.040 31.976 1.00 45.85 202 LEU B N 1
ATOM 3886 C CA . LEU B 1 202 ? 28.576 39.780 32.181 1.00 49.76 202 LEU B CA 1
ATOM 3887 C C . LEU B 1 202 ? 28.943 39.242 33.564 1.00 54.29 202 LEU B C 1
ATOM 3888 O O . LEU B 1 202 ? 29.941 39.671 34.149 1.00 53.10 202 LEU B O 1
ATOM 3893 N N . PRO B 1 203 ? 28.136 38.302 34.091 1.00 56.33 203 PRO B N 1
ATOM 3894 C CA . PRO B 1 203 ? 28.511 37.594 35.325 1.00 61.47 203 PRO B CA 1
ATOM 3895 C C . PRO B 1 203 ? 29.833 36.816 35.197 1.00 62.87 203 PRO B C 1
ATOM 3896 O O . PRO B 1 203 ? 30.272 36.519 34.083 1.00 60.92 203 PRO B O 1
ATOM 3900 N N . LYS B 1 204 ? 30.451 36.475 36.327 1.00 65.26 204 LYS B N 1
ATOM 3901 C CA . LYS B 1 204 ? 31.663 35.650 36.322 1.00 68.70 204 LYS B CA 1
ATOM 3902 C C . LYS B 1 204 ? 31.371 34.273 35.729 1.00 66.57 204 LYS B C 1
ATOM 3903 O O . LYS B 1 204 ? 30.253 33.770 35.857 1.00 65.72 204 LYS B O 1
ATOM 3909 N N . PRO B 1 205 ? 32.380 33.641 35.101 1.00 65.16 205 PRO B N 1
ATOM 3910 C CA . PRO B 1 205 ? 33.781 34.054 34.976 1.00 66.66 205 PRO B CA 1
ATOM 3911 C C . PRO B 1 205 ? 34.073 34.914 33.738 1.00 62.41 205 PRO B C 1
ATOM 3912 O O . PRO B 1 205 ? 35.226 35.000 33.310 1.00 56.06 205 PRO B O 1
ATOM 3916 N N . TYR B 1 206 ? 33.043 35.554 33.184 1.00 57.87 206 TYR B N 1
ATOM 3917 C CA . TYR B 1 206 ? 33.174 36.310 31.937 1.00 54.17 206 TYR B CA 1
ATOM 3918 C C . TYR B 1 206 ? 33.519 37.782 32.199 1.00 51.58 206 TYR B C 1
ATOM 3919 O O . TYR B 1 206 ? 34.461 38.315 31.618 1.00 53.42 206 TYR B O 1
ATOM 3928 N N . GLY B 1 207 ? 32.770 38.431 33.083 1.00 54.33 207 GLY B N 1
ATOM 3929 C CA . GLY B 1 207 ? 33.052 39.819 33.443 1.00 52.80 207 GLY B CA 1
ATOM 3930 C C . GLY B 1 207 ? 32.883 40.783 32.279 1.00 54.14 207 GLY B C 1
ATOM 3931 O O . GLY B 1 207 ? 31.965 40.653 31.468 1.00 54.19 207 GLY B O 1
ATOM 3932 N N . GLU B 1 208 ? 33.785 41.746 32.184 1.00 50.48 208 GLU B N 1
ATOM 3933 C CA . GLU B 1 208 ? 33.665 42.805 31.201 1.00 52.88 208 GLU B CA 1
ATOM 3934 C C . GLU B 1 208 ? 34.168 42.360 29.829 1.00 50.81 208 GLU B C 1
ATOM 3935 O O . GLU B 1 208 ? 35.283 41.846 29.708 1.00 44.71 208 GLU B O 1
ATOM 3941 N N . VAL B 1 209 ? 33.352 42.576 28.805 1.00 45.03 209 VAL B N 1
ATOM 3942 C CA . VAL B 1 209 ? 33.751 42.315 27.414 1.00 47.47 209 VAL B CA 1
ATOM 3943 C C . VAL B 1 209 ? 33.389 43.493 26.503 1.00 41.27 209 VAL B C 1
ATOM 3944 O O . VAL B 1 209 ? 32.474 44.267 26.818 1.00 44.34 209 VAL B O 1
ATOM 3948 N N . ARG B 1 210 ? 34.119 43.628 25.396 1.00 40.52 210 ARG B N 1
ATOM 3949 C CA . ARG B 1 210 ? 33.858 44.653 24.370 1.00 42.51 210 ARG B CA 1
ATOM 3950 C C . ARG B 1 210 ? 33.423 44.010 23.054 1.00 40.16 210 ARG B C 1
ATOM 3951 O O . ARG B 1 210 ? 34.069 43.091 22.559 1.00 37.89 210 ARG B O 1
ATOM 3959 N N . VAL B 1 211 ? 32.339 44.520 22.478 1.00 37.59 211 VAL B N 1
ATOM 3960 C CA . VAL B 1 211 ? 31.788 43.934 21.260 1.00 32.82 211 VAL B CA 1
ATOM 3961 C C . VAL B 1 211 ? 31.491 45.007 20.237 1.00 32.80 211 VAL B C 1
ATOM 3962 O O . VAL B 1 211 ? 31.463 46.200 20.547 1.00 33.39 211 VAL B O 1
ATOM 3966 N N . ASP B 1 212 ? 31.249 44.570 19.010 1.00 29.72 212 ASP B N 1
ATOM 3967 C CA . ASP B 1 212 ? 30.661 45.427 18.025 1.00 28.57 212 ASP B CA 1
ATOM 3968 C C . ASP B 1 212 ? 29.274 44.913 17.819 1.00 30.82 212 ASP B C 1
ATOM 3969 O O . ASP B 1 212 ? 29.058 43.702 17.911 1.00 28.72 212 ASP B O 1
ATOM 3974 N N . ILE B 1 213 ? 28.355 45.840 17.555 1.00 29.70 213 ILE B N 1
ATOM 3975 C CA . ILE B 1 213 ? 27.010 45.505 17.115 1.00 30.85 213 ILE B CA 1
ATOM 3976 C C . ILE B 1 213 ? 26.945 45.791 15.628 1.00 30.44 213 ILE B C 1
ATOM 3977 O O . ILE B 1 213 ? 27.263 46.900 15.190 1.00 29.03 213 ILE B O 1
ATOM 3982 N N . ALA B 1 214 ? 26.548 44.785 14.838 1.00 28.60 214 ALA B N 1
ATOM 3983 C CA . ALA B 1 214 ? 26.390 44.967 13.407 1.00 25.28 214 ALA B CA 1
ATOM 3984 C C . ALA B 1 214 ? 25.135 44.283 12.876 1.00 24.65 214 ALA B C 1
ATOM 3985 O O . ALA B 1 214 ? 24.701 43.256 13.404 1.00 27.22 214 ALA B O 1
ATOM 3987 N N . PHE B 1 215 ? 24.578 44.830 11.816 1.00 25.66 215 PHE B N 1
ATOM 3988 C CA . PHE B 1 215 ? 23.428 44.203 11.183 1.00 26.69 215 PHE B CA 1
ATOM 3989 C C . PHE B 1 215 ? 23.881 43.431 9.965 1.00 25.62 215 PHE B C 1
ATOM 3990 O O . PHE B 1 215 ? 24.582 43.977 9.102 1.00 25.69 215 PHE B O 1
ATOM 3998 N N . GLY B 1 216 ? 23.463 42.167 9.894 1.00 25.90 216 GLY B N 1
ATOM 3999 C CA . GLY B 1 216 ? 23.667 41.346 8.721 1.00 25.58 216 GLY B CA 1
ATOM 4000 C C . GLY B 1 216 ? 22.387 40.665 8.231 1.00 26.86 216 GLY B C 1
ATOM 4001 O O . GLY B 1 216 ? 22.467 39.642 7.566 1.00 26.55 216 GLY B O 1
ATOM 4002 N N . GLY B 1 217 ? 21.226 41.246 8.535 1.00 27.17 217 GLY B N 1
ATOM 4003 C CA . GLY B 1 217 ? 19.937 40.588 8.312 1.00 25.98 217 GLY B CA 1
ATOM 4004 C C . GLY B 1 217 ? 19.251 40.325 9.645 1.00 26.69 217 GLY B C 1
ATOM 4005 O O . GLY B 1 217 ? 18.014 40.356 9.740 1.00 25.42 217 GLY B O 1
ATOM 4006 N N . ASN B 1 218 ? 20.074 40.031 10.645 1.00 23.27 218 ASN B N 1
ATOM 4007 C CA . ASN B 1 218 ? 19.752 40.129 12.079 1.00 26.44 218 ASN B CA 1
ATOM 4008 C C . ASN B 1 218 ? 20.801 41.031 12.691 1.00 26.15 218 ASN B C 1
ATOM 4009 O O . ASN B 1 218 ? 21.893 41.166 12.117 1.00 26.33 218 ASN B O 1
ATOM 4014 N N . PHE B 1 219 ? 20.480 41.665 13.821 1.00 25.54 219 PHE B N 1
ATOM 4015 C CA . PHE B 1 219 ? 21.522 42.342 14.623 1.00 26.35 219 PHE B CA 1
ATOM 4016 C C . PHE B 1 219 ? 22.311 41.321 15.371 1.00 25.53 219 PHE B C 1
ATOM 4017 O O . PHE B 1 219 ? 21.720 40.430 16.001 1.00 25.27 219 PHE B O 1
ATOM 4025 N N . PHE B 1 220 ? 23.651 41.463 15.325 1.00 23.90 220 PHE B N 1
ATOM 4026 C CA . PHE B 1 220 ? 24.608 40.594 15.995 1.00 23.99 220 PHE B CA 1
ATOM 4027 C C . PHE B 1 220 ? 25.405 41.427 16.970 1.00 24.21 220 PHE B C 1
ATOM 4028 O O . PHE B 1 220 ? 25.726 42.575 16.663 1.00 29.14 220 PHE B O 1
ATOM 4036 N N . ALA B 1 221 ? 25.712 40.825 18.110 1.00 26.83 221 ALA B N 1
ATOM 4037 C CA . ALA B 1 221 ? 26.847 41.223 18.936 1.00 27.11 221 ALA B CA 1
ATOM 4038 C C . ALA B 1 221 ? 27.994 40.331 18.552 1.00 26.08 221 ALA B C 1
ATOM 4039 O O . ALA B 1 221 ? 27.904 39.126 18.667 1.00 26.05 221 ALA B O 1
ATOM 4041 N N . ILE B 1 222 ? 29.062 40.932 18.040 1.00 26.03 222 ILE B N 1
ATOM 4042 C CA . ILE B 1 222 ? 30.215 40.202 17.564 1.00 26.58 222 ILE B CA 1
ATOM 4043 C C . ILE B 1 222 ? 31.317 40.387 18.615 1.00 27.66 222 ILE B C 1
ATOM 4044 O O . ILE B 1 222 ? 31.670 41.518 18.933 1.00 29.46 222 ILE B O 1
ATOM 4049 N N . VAL B 1 223 ? 31.840 39.282 19.117 1.00 32.24 223 VAL B N 1
ATOM 4050 C CA . VAL B 1 223 ? 32.839 39.261 20.191 1.00 32.63 223 VAL B CA 1
ATOM 4051 C C . VAL B 1 223 ? 33.909 38.192 19.933 1.00 36.35 223 VAL B C 1
ATOM 4052 O O . VAL B 1 223 ? 33.582 37.081 19.471 1.00 30.57 223 VAL B O 1
ATOM 4056 N N . PRO B 1 224 ? 35.201 38.501 20.241 1.00 33.53 224 PRO B N 1
ATOM 4057 C CA . PRO B 1 224 ? 36.225 37.443 20.185 1.00 32.95 224 PRO B CA 1
ATOM 4058 C C . PRO B 1 224 ? 36.109 36.456 21.345 1.00 32.85 224 PRO B C 1
ATOM 4059 O O . PRO B 1 224 ? 35.837 36.841 22.481 1.00 34.49 224 PRO B O 1
ATOM 4063 N N . ALA B 1 225 ? 36.299 35.180 21.044 1.00 31.61 225 ALA B N 1
ATOM 4064 C CA . ALA B 1 225 ? 36.227 34.134 22.023 1.00 33.54 225 ALA B CA 1
ATOM 4065 C C . ALA B 1 225 ? 37.223 34.435 23.166 1.00 39.09 225 ALA B C 1
ATOM 4066 O O . ALA B 1 225 ? 36.942 34.169 24.340 1.00 37.17 225 ALA B O 1
ATOM 4068 N N . GLU B 1 226 ? 38.361 35.012 22.794 1.00 37.99 226 GLU B N 1
ATOM 4069 C CA . GLU B 1 226 ? 39.433 35.289 23.755 1.00 49.26 226 GLU B CA 1
ATOM 4070 C C . GLU B 1 226 ? 38.936 36.146 24.934 1.00 47.23 226 GLU B C 1
ATOM 4071 O O . GLU B 1 226 ? 39.297 35.892 26.076 1.00 49.22 226 GLU B O 1
ATOM 4077 N N . GLN B 1 227 ? 38.081 37.128 24.651 1.00 48.66 227 GLN B N 1
ATOM 4078 C CA . GLN B 1 227 ? 37.475 37.961 25.695 1.00 50.28 227 GLN B CA 1
ATOM 4079 C C . GLN B 1 227 ? 36.582 37.181 26.658 1.00 49.26 227 GLN B C 1
ATOM 4080 O O . GLN B 1 227 ? 36.283 37.655 27.757 1.00 45.36 227 GLN B O 1
ATOM 4086 N N . LEU B 1 228 ? 36.123 36.009 26.229 1.00 46.18 228 LEU B N 1
ATOM 4087 C CA . LEU B 1 228 ? 35.300 35.155 27.061 1.00 43.54 228 LEU B CA 1
ATOM 4088 C C . LEU B 1 228 ? 36.143 34.140 27.816 1.00 44.14 228 LEU B C 1
ATOM 4089 O O . LEU B 1 228 ? 35.635 33.476 28.718 1.00 46.19 228 LEU B O 1
ATOM 4094 N N . GLY B 1 229 ? 37.411 34.004 27.428 1.00 45.64 229 GLY B N 1
ATOM 4095 C CA . GLY B 1 229 ? 38.313 33.024 28.021 1.00 48.05 229 GLY B CA 1
ATOM 4096 C C . GLY B 1 229 ? 37.976 31.592 27.647 1.00 52.02 229 GLY B C 1
ATOM 4097 O O . GLY B 1 229 ? 38.281 30.666 28.400 1.00 52.33 229 GLY B O 1
ATOM 4098 N N . ILE B 1 230 ? 37.338 31.425 26.485 1.00 54.64 230 ILE B N 1
ATOM 4099 C CA . ILE B 1 230 ? 36.913 30.121 25.960 1.00 50.46 230 ILE B CA 1
ATOM 4100 C C . ILE B 1 230 ? 37.479 29.974 24.553 1.00 49.11 230 ILE B C 1
ATOM 4101 O O . ILE B 1 230 ? 37.302 30.871 23.729 1.00 48.47 230 ILE B O 1
ATOM 4106 N N . ASP B 1 231 ? 38.130 28.847 24.261 1.00 51.59 231 ASP B N 1
ATOM 4107 C CA . ASP B 1 231 ? 38.490 28.520 22.876 1.00 50.79 231 ASP B CA 1
ATOM 4108 C C . ASP B 1 231 ? 37.251 28.052 22.139 1.00 45.96 231 ASP B C 1
ATOM 4109 O O . ASP B 1 231 ? 36.376 27.422 22.726 1.00 41.39 231 ASP B O 1
ATOM 4114 N N . ILE B 1 232 ? 37.170 28.365 20.853 1.00 43.70 232 ILE B N 1
ATOM 4115 C CA . ILE B 1 232 ? 36.113 27.801 20.023 1.00 43.27 232 ILE B CA 1
ATOM 4116 C C . ILE B 1 232 ? 36.519 26.361 19.703 1.00 46.55 232 ILE B C 1
ATOM 4117 O O . ILE B 1 232 ? 37.485 26.114 18.981 1.00 49.41 232 ILE B O 1
ATOM 4122 N N . SER B 1 233 ? 35.798 25.428 20.307 1.00 44.24 233 SER B N 1
ATOM 4123 C CA . SER B 1 233 ? 36.046 24.011 20.142 1.00 43.26 233 SER B CA 1
ATOM 4124 C C . SER B 1 233 ? 34.778 23.293 20.538 1.00 40.92 233 SER B C 1
ATOM 4125 O O . SER B 1 233 ? 33.991 23.804 21.345 1.00 35.84 233 SER B O 1
ATOM 4128 N N . VAL B 1 234 ? 34.611 22.088 20.010 1.00 38.94 234 VAL B N 1
ATOM 4129 C CA . VAL B 1 234 ? 33.432 21.298 20.285 1.00 40.07 234 VAL B CA 1
ATOM 4130 C C . VAL B 1 234 ? 33.277 21.045 21.795 1.00 41.34 234 VAL B C 1
ATOM 4131 O O . VAL B 1 234 ? 32.167 21.087 22.339 1.00 39.79 234 VAL B O 1
ATOM 4135 N N . GLN B 1 235 ? 34.405 20.836 22.469 1.00 39.74 235 GLN B N 1
ATOM 4136 C CA . GLN B 1 235 ? 34.457 20.639 23.918 1.00 43.43 235 GLN B CA 1
ATOM 4137 C C . GLN B 1 235 ? 33.817 21.784 24.732 1.00 41.22 235 GLN B C 1
ATOM 4138 O O . GLN B 1 235 ? 33.198 21.542 25.777 1.00 35.63 235 GLN B O 1
ATOM 4144 N N . ASN B 1 236 ? 33.997 23.025 24.269 1.00 35.20 236 ASN B N 1
ATOM 4145 C CA . ASN B 1 236 ? 33.485 24.221 24.967 1.00 37.53 236 ASN B CA 1
ATOM 4146 C C . ASN B 1 236 ? 32.077 24.681 24.568 1.00 37.59 236 ASN B C 1
ATOM 4147 O O . ASN B 1 236 ? 31.586 25.736 25.017 1.00 36.39 236 ASN B O 1
ATOM 4152 N N . LEU B 1 237 ? 31.414 23.878 23.761 1.00 42.14 237 LEU B N 1
ATOM 4153 C CA . LEU B 1 237 ? 30.169 24.308 23.159 1.00 43.24 237 LEU B CA 1
ATOM 4154 C C . LEU B 1 237 ? 29.092 24.723 24.186 1.00 41.27 237 LEU B C 1
ATOM 4155 O O . LEU B 1 237 ? 28.406 25.744 24.003 1.00 36.27 237 LEU B O 1
ATOM 4160 N N . SER B 1 238 ? 28.940 23.958 25.261 1.00 39.39 238 SER B N 1
ATOM 4161 C CA . SER B 1 238 ? 27.951 24.331 26.287 1.00 39.71 238 SER B CA 1
ATOM 4162 C C . SER B 1 238 ? 28.263 25.692 26.916 1.00 36.87 238 SER B C 1
ATOM 4163 O O . SER B 1 238 ? 27.360 26.497 27.145 1.00 35.93 238 SER B O 1
ATOM 4166 N N . ARG B 1 239 ? 29.532 25.947 27.204 1.00 35.87 239 ARG B N 1
ATOM 4167 C CA . ARG B 1 239 ? 29.938 27.240 27.754 1.00 40.89 239 ARG B CA 1
ATOM 4168 C C . ARG B 1 239 ? 29.694 28.369 26.747 1.00 36.51 239 ARG B C 1
ATOM 4169 O O . ARG B 1 239 ? 29.213 29.451 27.095 1.00 32.12 239 ARG B O 1
ATOM 4177 N N . LEU B 1 240 ? 30.041 28.100 25.492 1.00 33.12 240 LEU B N 1
ATOM 4178 C CA . LEU B 1 240 ? 29.784 29.041 24.415 1.00 33.24 240 LEU B CA 1
ATOM 4179 C C . LEU B 1 240 ? 28.288 29.396 24.325 1.00 30.23 240 LEU B C 1
ATOM 4180 O O . LEU B 1 240 ? 27.933 30.596 24.152 1.00 29.54 240 LEU B O 1
ATOM 4185 N N . GLN B 1 241 ? 27.424 28.398 24.507 1.00 31.31 241 GLN B N 1
ATOM 4186 C CA . GLN B 1 241 ? 25.978 28.630 24.499 1.00 34.50 241 GLN B CA 1
ATOM 4187 C C . GLN B 1 241 ? 25.560 29.540 25.668 1.00 34.33 241 GLN B C 1
ATOM 4188 O O . GLN B 1 241 ? 24.774 30.466 25.490 1.00 32.69 241 GLN B O 1
ATOM 4194 N N . GLU B 1 242 ? 26.102 29.266 26.852 1.00 36.85 242 GLU B N 1
ATOM 4195 C CA . GLU B 1 242 ? 25.772 30.044 28.058 1.00 35.05 242 GLU B CA 1
ATOM 4196 C C . GLU B 1 242 ? 26.278 31.476 27.941 1.00 34.85 242 GLU B C 1
ATOM 4197 O O . GLU B 1 242 ? 25.539 32.407 28.234 1.00 36.93 242 GLU B O 1
ATOM 4203 N N . ALA B 1 243 ? 27.512 31.657 27.473 1.00 32.06 243 ALA B N 1
ATOM 4204 C CA . ALA B 1 243 ? 28.057 32.994 27.280 1.00 32.73 243 ALA B CA 1
ATOM 4205 C C . ALA B 1 243 ? 27.267 33.769 26.243 1.00 32.70 243 ALA B C 1
ATOM 4206 O O . ALA B 1 243 ? 26.985 34.950 26.417 1.00 30.39 243 ALA B O 1
ATOM 4208 N N . GLY B 1 244 ? 26.914 33.096 25.149 1.00 32.67 244 GLY B N 1
ATOM 4209 C CA . GLY B 1 244 ? 26.119 33.724 24.125 1.00 29.41 244 GLY B CA 1
ATOM 4210 C C . GLY B 1 244 ? 24.771 34.204 24.625 1.00 29.57 244 GLY B C 1
ATOM 4211 O O . GLY B 1 244 ? 24.311 35.275 24.230 1.00 28.93 244 GLY B O 1
ATOM 4212 N N . GLU B 1 245 ? 24.121 33.391 25.453 1.00 30.24 245 GLU B N 1
ATOM 4213 C CA . GLU B 1 245 ? 22.821 33.745 26.016 1.00 31.76 245 GLU B CA 1
ATOM 4214 C C . GLU B 1 245 ? 22.978 34.933 26.974 1.00 32.42 245 GLU B C 1
ATOM 4215 O O . GLU B 1 245 ? 22.203 35.883 26.912 1.00 32.26 245 GLU B O 1
ATOM 4221 N N . LEU B 1 246 ? 23.987 34.862 27.841 1.00 31.95 246 LEU B N 1
ATOM 4222 C CA . LEU B 1 246 ? 24.198 35.938 28.825 1.00 33.42 246 LEU B CA 1
ATOM 4223 C C . LEU B 1 246 ? 24.550 37.234 28.142 1.00 31.40 246 LEU B C 1
ATOM 4224 O O . LEU B 1 246 ? 24.043 38.293 28.512 1.00 31.86 246 LEU B O 1
ATOM 4229 N N . LEU B 1 247 ? 25.377 37.153 27.102 1.00 30.43 247 LEU B N 1
ATOM 4230 C CA . LEU B 1 247 ? 25.772 38.336 26.369 1.00 28.47 247 LEU B CA 1
ATOM 4231 C C . LEU B 1 247 ? 24.604 38.934 25.604 1.00 28.15 247 LEU B C 1
ATOM 4232 O O . LEU B 1 247 ? 24.394 40.147 25.664 1.00 30.83 247 LEU B O 1
ATOM 4237 N N . ARG B 1 248 ? 23.826 38.098 24.922 1.00 26.95 248 ARG B N 1
ATOM 4238 C CA . ARG B 1 248 ? 22.634 38.588 24.232 1.00 25.38 248 ARG B CA 1
ATOM 4239 C C . ARG B 1 248 ? 21.663 39.319 25.202 1.00 24.77 248 ARG B C 1
ATOM 4240 O O . ARG B 1 248 ? 21.140 40.406 24.894 1.00 25.92 248 ARG B O 1
ATOM 4248 N N . THR B 1 249 ? 21.394 38.704 26.337 1.00 28.56 249 THR B N 1
ATOM 4249 C CA . THR B 1 249 ? 20.428 39.276 27.280 1.00 29.55 249 THR B CA 1
ATOM 4250 C C . THR B 1 249 ? 20.977 40.599 27.848 1.00 30.86 249 THR B C 1
ATOM 4251 O O . THR B 1 249 ? 20.253 41.601 27.920 1.00 30.75 249 THR B O 1
ATOM 4255 N N . GLU B 1 250 ? 22.260 40.619 28.194 1.00 32.92 250 GLU B N 1
ATOM 4256 C CA . GLU B 1 250 ? 22.845 41.819 28.803 1.00 33.75 250 GLU B CA 1
ATOM 4257 C C . GLU B 1 250 ? 22.874 42.982 27.797 1.00 34.29 250 GLU B C 1
ATOM 4258 O O . GLU B 1 250 ? 22.512 44.108 28.125 1.00 32.68 250 GLU B O 1
ATOM 4264 N N . ILE B 1 251 ? 23.296 42.689 26.567 1.00 31.61 251 ILE B N 1
ATOM 4265 C CA . ILE B 1 251 ? 23.297 43.648 25.482 1.00 34.39 251 ILE B CA 1
ATOM 4266 C C . ILE B 1 251 ? 21.915 44.262 25.259 1.00 31.52 251 ILE B C 1
ATOM 4267 O O . ILE B 1 251 ? 21.790 45.482 25.074 1.00 32.77 251 ILE B O 1
ATOM 4272 N N . ASN B 1 252 ? 20.869 43.434 25.249 1.00 29.33 252 ASN B N 1
ATOM 4273 C CA . ASN B 1 252 ? 19.536 43.987 25.016 1.00 27.18 252 ASN B CA 1
ATOM 4274 C C . ASN B 1 252 ? 19.030 44.804 26.224 1.00 27.51 252 ASN B C 1
ATOM 4275 O O . ASN B 1 252 ? 18.209 45.715 26.056 1.00 30.03 252 ASN B O 1
ATOM 4280 N N . ARG B 1 253 ? 19.517 44.479 27.406 1.00 29.55 253 ARG B N 1
ATOM 4281 C CA . ARG B 1 253 ? 19.185 45.293 28.588 1.00 34.51 253 ARG B CA 1
ATOM 4282 C C . ARG B 1 253 ? 19.811 46.698 28.484 1.00 39.54 253 ARG B C 1
ATOM 4283 O O . ARG B 1 253 ? 19.148 47.693 28.803 1.00 40.06 253 ARG B O 1
ATOM 4291 N N . SER B 1 254 ? 21.067 46.786 28.029 1.00 37.07 254 SER B N 1
ATOM 4292 C CA . SER B 1 254 ? 21.841 48.044 28.141 1.00 40.97 254 SER B CA 1
ATOM 4293 C C . SER B 1 254 ? 21.995 48.854 26.843 1.00 40.79 254 SER B C 1
ATOM 4294 O O . SER B 1 254 ? 22.239 50.059 26.888 1.00 35.84 254 SER B O 1
ATOM 4297 N N . VAL B 1 255 ? 21.799 48.223 25.689 1.00 41.62 255 VAL B N 1
ATOM 4298 C CA . VAL B 1 255 ? 21.775 48.944 24.427 1.00 39.79 255 VAL B CA 1
ATOM 4299 C C . VAL B 1 255 ? 20.477 48.719 23.685 1.00 45.55 255 VAL B C 1
ATOM 4300 O O . VAL B 1 255 ? 20.115 47.580 23.421 1.00 50.81 255 VAL B O 1
ATOM 4304 N N . LYS B 1 256 ? 19.792 49.800 23.330 1.00 38.70 256 LYS B N 1
ATOM 4305 C CA . LYS B 1 256 ? 18.553 49.700 22.555 1.00 47.61 256 LYS B CA 1
ATOM 4306 C C . LYS B 1 256 ? 18.849 49.961 21.080 1.00 46.62 256 LYS B C 1
ATOM 4307 O O . LYS B 1 256 ? 19.182 51.085 20.699 1.00 57.24 256 LYS B O 1
ATOM 4313 N N . VAL B 1 257 ? 18.742 48.911 20.265 1.00 38.88 257 VAL B N 1
ATOM 4314 C CA . VAL B 1 257 ? 19.067 48.990 18.850 1.00 35.23 257 VAL B CA 1
ATOM 4315 C C . VAL B 1 257 ? 17.792 49.147 18.036 1.00 36.47 257 VAL B C 1
ATOM 4316 O O . VAL B 1 257 ? 16.708 48.699 18.446 1.00 37.19 257 VAL B O 1
ATOM 4320 N N . GLN B 1 258 ? 17.927 49.754 16.871 1.00 32.41 258 GLN B N 1
ATOM 4321 C CA . GLN B 1 258 ? 16.792 49.967 15.996 1.00 36.97 258 GLN B CA 1
ATOM 4322 C C . GLN B 1 258 ? 17.319 50.076 14.575 1.00 36.00 258 GLN B C 1
ATOM 4323 O O . GLN B 1 258 ? 18.188 50.901 14.277 1.00 34.51 258 GLN B O 1
ATOM 4329 N N . HIS B 1 259 ? 16.854 49.182 13.717 1.00 30.63 259 HIS B N 1
ATOM 4330 C CA . HIS B 1 259 ? 17.195 49.244 12.322 1.00 33.08 259 HIS B CA 1
ATOM 4331 C C . HIS B 1 259 ? 16.535 50.516 11.796 1.00 36.59 259 HIS B C 1
ATOM 4332 O O . HIS B 1 259 ? 15.312 50.672 11.914 1.00 34.70 259 HIS B O 1
ATOM 4339 N N . PRO B 1 260 ? 17.332 51.433 11.221 1.00 35.11 260 PRO B N 1
ATOM 4340 C CA . PRO B 1 260 ? 16.764 52.729 10.845 1.00 39.23 260 PRO B CA 1
ATOM 4341 C C . PRO B 1 260 ? 15.784 52.726 9.658 1.00 41.66 260 PRO B C 1
ATOM 4342 O O . PRO B 1 260 ? 15.070 53.703 9.481 1.00 44.74 260 PRO B O 1
ATOM 4346 N N . GLN B 1 261 ? 15.743 51.661 8.857 1.00 41.66 261 GLN B N 1
ATOM 4347 C CA . GLN B 1 261 ? 14.737 51.517 7.779 1.00 43.39 261 GLN B CA 1
ATOM 4348 C C . GLN B 1 261 ? 13.628 50.485 8.048 1.00 43.41 261 GLN B C 1
ATOM 4349 O O . GLN B 1 261 ? 12.628 50.450 7.326 1.00 43.30 261 GLN B O 1
ATOM 4355 N N . LEU B 1 262 ? 13.806 49.637 9.060 1.00 40.87 262 LEU B N 1
ATOM 4356 C CA . LEU B 1 262 ? 12.883 48.539 9.334 1.00 41.00 262 LEU B CA 1
ATOM 4357 C C . LEU B 1 262 ? 12.515 48.599 10.802 1.00 42.93 262 LEU B C 1
ATOM 4358 O O . LEU B 1 262 ? 13.254 48.066 11.657 1.00 32.99 262 LEU B O 1
ATOM 4363 N N . PRO B 1 263 ? 11.389 49.283 11.106 1.00 43.26 263 PRO B N 1
ATOM 4364 C CA . PRO B 1 263 ? 10.914 49.501 12.475 1.00 47.64 263 PRO B CA 1
ATOM 4365 C C . PRO B 1 263 ? 10.854 48.239 13.328 1.00 41.86 263 PRO B C 1
ATOM 4366 O O . PRO B 1 263 ? 11.192 48.296 14.507 1.00 39.38 263 PRO B O 1
ATOM 4370 N N . HIS B 1 264 ? 10.446 47.114 12.735 1.00 38.21 264 HIS B N 1
ATOM 4371 C CA . HIS B 1 264 ? 10.195 45.877 13.495 1.00 39.97 264 HIS B CA 1
ATOM 4372 C C . HIS B 1 264 ? 11.471 45.213 14.061 1.00 36.58 264 HIS B C 1
ATOM 4373 O O . HIS B 1 264 ? 11.396 44.382 14.975 1.00 36.05 264 HIS B O 1
ATOM 4380 N N . ILE B 1 265 ? 12.638 45.601 13.550 1.00 34.44 265 ILE B N 1
ATOM 4381 C CA . ILE B 1 265 ? 13.912 45.026 14.013 1.00 32.09 265 ILE B CA 1
ATOM 4382 C C . ILE B 1 265 ? 14.579 45.928 15.061 1.00 33.25 265 ILE B C 1
ATOM 4383 O O . ILE B 1 265 ? 15.254 46.896 14.714 1.00 36.18 265 ILE B O 1
ATOM 4388 N N . ASN B 1 266 ? 14.389 45.581 16.331 1.00 34.20 266 ASN B N 1
ATOM 4389 C CA . ASN B 1 266 ? 14.780 46.425 17.466 1.00 36.62 266 ASN B CA 1
ATOM 4390 C C . ASN B 1 266 ? 15.386 45.633 18.631 1.00 35.39 266 ASN B C 1
ATOM 4391 O O . ASN B 1 266 ? 15.381 46.072 19.788 1.00 32.71 266 ASN B O 1
ATOM 4396 N N . THR B 1 267 ? 15.935 44.463 18.326 1.00 33.32 267 THR B N 1
ATOM 4397 C CA . THR B 1 267 ? 16.626 43.672 19.319 1.00 31.82 267 THR B CA 1
ATOM 4398 C C . THR B 1 267 ? 17.861 43.049 18.672 1.00 29.34 267 THR B C 1
ATOM 4399 O O . THR B 1 267 ? 17.915 42.869 17.476 1.00 28.62 267 THR B O 1
ATOM 4403 N N . VAL B 1 268 ? 18.842 42.722 19.493 1.00 27.59 268 VAL B N 1
ATOM 4404 C CA . VAL B 1 268 ? 19.947 41.876 19.066 1.00 28.16 268 VAL B CA 1
ATOM 4405 C C . VAL B 1 268 ? 19.556 40.423 19.300 1.00 24.92 268 VAL B C 1
ATOM 4406 O O . VAL B 1 268 ? 19.287 39.990 20.430 1.00 27.73 268 VAL B O 1
ATOM 4410 N N . ASP B 1 269 ? 19.517 39.649 18.226 1.00 23.64 269 ASP B N 1
ATOM 4411 C CA . ASP B 1 269 ? 19.016 38.303 18.309 1.00 25.24 269 ASP B CA 1
ATOM 4412 C C . ASP B 1 269 ? 20.106 37.243 18.266 1.00 26.08 269 ASP B C 1
ATOM 4413 O O . ASP B 1 269 ? 19.837 36.084 18.588 1.00 28.60 269 ASP B O 1
ATOM 4418 N N . CYS B 1 270 ? 21.326 37.614 17.868 1.00 25.61 270 CYS B N 1
ATOM 4419 C CA . CYS B 1 270 ? 22.397 36.628 17.650 1.00 23.73 270 CYS B CA 1
ATOM 4420 C C . CYS B 1 270 ? 23.684 37.142 18.232 1.00 23.96 270 CYS B C 1
ATOM 4421 O O . CYS B 1 270 ? 23.924 38.366 18.190 1.00 23.89 270 CYS B O 1
ATOM 4424 N N . VAL B 1 271 ? 24.479 36.225 18.770 1.00 25.55 271 VAL B N 1
ATOM 4425 C CA . VAL B 1 271 ? 25.837 36.523 19.247 1.00 25.61 271 VAL B CA 1
ATOM 4426 C C . VAL B 1 271 ? 26.823 35.690 18.447 1.00 24.32 271 VAL B C 1
ATOM 4427 O O . VAL B 1 271 ? 26.728 34.459 18.401 1.00 24.57 271 VAL B O 1
ATOM 4431 N N . GLU B 1 272 ? 27.770 36.384 17.825 1.00 21.91 272 GLU B N 1
ATOM 4432 C CA . GLU B 1 272 ? 28.779 35.762 16.982 1.00 23.11 272 GLU B CA 1
ATOM 4433 C C . GLU B 1 272 ? 30.124 35.809 17.724 1.00 25.02 272 GLU B C 1
ATOM 4434 O O . GLU B 1 272 ? 30.610 36.887 18.027 1.00 28.97 272 GLU B O 1
ATOM 4440 N N . ILE B 1 273 ? 30.640 34.636 18.054 1.00 25.42 273 ILE B N 1
ATOM 4441 C CA . ILE B 1 273 ? 31.864 34.465 18.827 1.00 28.53 273 ILE B CA 1
ATOM 4442 C C . ILE B 1 273 ? 32.900 33.979 17.834 1.00 29.55 273 ILE B C 1
ATOM 4443 O O . ILE B 1 273 ? 32.695 32.956 17.168 1.00 26.06 273 ILE B O 1
ATOM 4448 N N . TYR B 1 274 ? 33.993 34.722 17.684 1.00 31.77 274 TYR B N 1
ATOM 4449 C CA . TYR B 1 274 ? 34.981 34.375 16.655 1.00 32.53 274 TYR B CA 1
ATOM 4450 C C . TYR B 1 274 ? 36.390 34.232 17.211 1.00 32.27 274 TYR B C 1
ATOM 4451 O O . TYR B 1 274 ? 36.690 34.639 18.333 1.00 34.79 274 TYR B O 1
ATOM 4460 N N . GLY B 1 275 ? 37.249 33.654 16.388 1.00 30.07 275 GLY B N 1
ATOM 4461 C CA . GLY B 1 275 ? 38.609 33.341 16.796 1.00 33.89 275 GLY B CA 1
ATOM 4462 C C . GLY B 1 275 ? 39.395 32.887 15.588 1.00 33.87 275 GLY B C 1
ATOM 4463 O O . GLY B 1 275 ? 38.890 32.924 14.445 1.00 33.65 275 GLY B O 1
ATOM 4464 N N . PRO B 1 276 ? 40.642 32.464 15.816 1.00 36.97 276 PRO B N 1
ATOM 4465 C CA . PRO B 1 276 ? 41.502 32.067 14.706 1.00 33.64 276 PRO B CA 1
ATOM 4466 C C . PRO B 1 276 ? 41.011 30.842 13.957 1.00 34.10 276 PRO B C 1
ATOM 4467 O O . PRO B 1 276 ? 40.404 29.959 14.561 1.00 35.04 276 PRO B O 1
ATOM 4471 N N . PRO B 1 277 ? 41.323 30.749 12.658 1.00 34.38 277 PRO B N 1
ATOM 4472 C CA . PRO B 1 277 ? 40.868 29.601 11.891 1.00 36.70 277 PRO B CA 1
ATOM 4473 C C . PRO B 1 277 ? 41.644 28.336 12.232 1.00 40.83 277 PRO B C 1
ATOM 4474 O O . PRO B 1 277 ? 42.730 28.414 12.807 1.00 40.06 277 PRO B O 1
ATOM 4478 N N . THR B 1 278 ? 41.051 27.184 11.934 1.00 40.94 278 THR B N 1
ATOM 4479 C CA . THR B 1 278 ? 41.737 25.891 12.020 1.00 42.79 278 THR B CA 1
ATOM 4480 C C . THR B 1 278 ? 42.101 25.456 10.617 1.00 43.73 278 THR B C 1
ATOM 4481 O O . THR B 1 278 ? 43.147 24.860 10.394 1.00 47.21 278 THR B O 1
ATOM 4485 N N . ASN B 1 279 ? 41.226 25.747 9.667 1.00 38.32 279 ASN B N 1
ATOM 4486 C CA . ASN B 1 279 ? 41.468 25.438 8.287 1.00 41.07 279 ASN B CA 1
ATOM 4487 C C . ASN B 1 279 ? 42.267 26.583 7.694 1.00 47.34 279 ASN B C 1
ATOM 4488 O O . ASN B 1 279 ? 41.837 27.736 7.777 1.00 42.39 279 ASN B O 1
ATOM 4493 N N . PRO B 1 280 ? 43.436 26.276 7.095 1.00 50.00 280 PRO B N 1
ATOM 4494 C CA . PRO B 1 280 ? 44.294 27.337 6.541 1.00 52.10 280 PRO B CA 1
ATOM 4495 C C . PRO B 1 280 ? 43.641 28.172 5.437 1.00 44.39 280 PRO B C 1
ATOM 4496 O O . PRO B 1 280 ? 44.084 29.281 5.193 1.00 44.12 280 PRO B O 1
ATOM 4500 N N . GLU B 1 281 ? 42.598 27.643 4.798 1.00 46.82 281 GLU B N 1
ATOM 4501 C CA . GLU B 1 281 ? 41.842 28.383 3.782 1.00 45.34 281 GLU B CA 1
ATOM 4502 C C . GLU B 1 281 ? 40.933 29.471 4.383 1.00 36.25 281 GLU B C 1
ATOM 4503 O O . GLU B 1 281 ? 40.488 30.363 3.675 1.00 36.59 281 GLU B O 1
ATOM 4509 N N . ALA B 1 282 ? 40.660 29.407 5.681 1.00 33.65 282 ALA B N 1
ATOM 4510 C CA . ALA B 1 282 ? 39.713 30.339 6.298 1.00 31.10 282 ALA B CA 1
ATOM 4511 C C . ALA B 1 282 ? 40.412 31.562 6.905 1.00 33.25 282 ALA B C 1
ATOM 4512 O O . ALA B 1 282 ? 41.514 31.433 7.428 1.00 32.70 282 ALA B O 1
ATOM 4514 N N . ASN B 1 283 ? 39.759 32.718 6.857 1.00 31.60 283 ASN B N 1
ATOM 4515 C CA . ASN B 1 283 ? 40.226 33.921 7.578 1.00 33.89 283 ASN B CA 1
ATOM 4516 C C . ASN B 1 283 ? 40.057 33.797 9.093 1.00 34.93 283 ASN B C 1
ATOM 4517 O O . ASN B 1 283 ? 40.957 34.138 9.867 1.00 30.53 283 ASN B O 1
ATOM 4522 N N . TYR B 1 284 ? 38.875 33.333 9.520 1.00 29.74 284 TYR B N 1
ATOM 4523 C CA . TYR B 1 284 ? 38.543 33.169 10.928 1.00 31.87 284 TYR B CA 1
ATOM 4524 C C . TYR B 1 284 ? 37.581 31.976 11.071 1.00 29.61 284 TYR B C 1
ATOM 4525 O O . TYR B 1 284 ? 37.134 31.426 10.076 1.00 30.53 284 TYR B O 1
ATOM 4534 N N . LYS B 1 285 ? 37.299 31.630 12.320 1.00 30.45 285 LYS B N 1
ATOM 4535 C CA . LYS B 1 285 ? 36.336 30.614 12.734 1.00 31.09 285 LYS B CA 1
ATOM 4536 C C . LYS B 1 285 ? 35.323 31.272 13.668 1.00 30.57 285 LYS B C 1
ATOM 4537 O O . LYS B 1 285 ? 35.629 32.263 14.349 1.00 29.87 285 LYS B O 1
ATOM 4543 N N . ASN B 1 286 ? 34.089 30.779 13.676 1.00 29.90 286 ASN B N 1
ATOM 4544 C CA . ASN B 1 286 ? 33.117 31.385 14.566 1.00 28.08 286 ASN B CA 1
ATOM 4545 C C . ASN B 1 286 ? 32.037 30.405 14.938 1.00 25.67 286 ASN B C 1
ATOM 4546 O O . ASN B 1 286 ? 31.909 29.391 14.283 1.00 25.89 286 ASN B O 1
ATOM 4551 N N . VAL B 1 287 ? 31.337 30.688 16.031 1.00 26.60 287 VAL B N 1
ATOM 4552 C CA . VAL B 1 287 ? 30.075 30.021 16.372 1.00 26.87 287 VAL B CA 1
ATOM 4553 C C . VAL B 1 287 ? 29.036 31.104 16.710 1.00 24.06 287 VAL B C 1
ATOM 4554 O O . VAL B 1 287 ? 29.308 32.056 17.402 1.00 25.53 287 VAL B O 1
ATOM 4558 N N . VAL B 1 288 ? 27.846 30.997 16.144 1.00 23.99 288 VAL B N 1
ATOM 4559 C CA . VAL B 1 288 ? 26.784 31.925 16.456 1.00 23.02 288 VAL B CA 1
ATOM 4560 C C . VAL B 1 288 ? 25.792 31.251 17.409 1.00 23.58 288 VAL B C 1
ATOM 4561 O O . VAL B 1 288 ? 25.361 30.103 17.184 1.00 24.14 288 VAL B O 1
ATOM 4565 N N . ILE B 1 289 ? 25.439 31.980 18.464 1.00 24.12 289 ILE B N 1
ATOM 4566 C CA . ILE B 1 289 ? 24.477 31.524 19.472 1.00 24.77 289 ILE B CA 1
ATOM 4567 C C . ILE B 1 289 ? 23.196 32.340 19.342 1.00 20.93 289 ILE B C 1
ATOM 4568 O O . ILE B 1 289 ? 23.232 33.574 19.326 1.00 22.72 289 ILE B O 1
ATOM 4573 N N . PHE B 1 290 ? 22.071 31.654 19.187 1.00 23.93 290 PHE B N 1
ATOM 4574 C CA . PHE B 1 290 ? 20.793 32.325 18.916 1.00 22.01 290 PHE B CA 1
ATOM 4575 C C . PHE B 1 290 ? 19.653 31.425 19.389 1.00 25.51 290 PHE B C 1
ATOM 4576 O O . PHE B 1 290 ? 19.899 30.382 19.997 1.00 23.52 290 PHE B O 1
ATOM 4584 N N . GLY B 1 291 ? 18.408 31.799 19.075 1.00 27.00 291 GLY B N 1
ATOM 4585 C CA . GLY B 1 291 ? 17.264 30.975 19.456 1.00 29.95 291 GLY B CA 1
ATOM 4586 C C . GLY B 1 291 ? 17.218 30.744 20.952 1.00 28.01 291 GLY B C 1
ATOM 4587 O O . GLY B 1 291 ? 17.485 31.659 21.729 1.00 25.68 291 GLY B O 1
ATOM 4588 N N . ASN B 1 292 ? 16.869 29.525 21.369 1.00 29.33 292 ASN B N 1
ATOM 4589 C CA . ASN B 1 292 ? 16.973 29.171 22.769 1.00 27.53 292 ASN B CA 1
ATOM 4590 C C . ASN B 1 292 ? 18.399 28.668 23.064 1.00 27.49 292 ASN B C 1
ATOM 4591 O O . ASN B 1 292 ? 18.624 27.487 23.331 1.00 27.05 292 ASN B O 1
ATOM 4596 N N . ARG B 1 293 ? 19.345 29.609 23.004 1.00 28.03 293 ARG B N 1
ATOM 4597 C CA . ARG B 1 293 ? 20.800 29.346 22.999 1.00 30.40 293 ARG B CA 1
ATOM 4598 C C . ARG B 1 293 ? 21.253 28.081 22.224 1.00 26.97 293 ARG B C 1
ATOM 4599 O O . ARG B 1 293 ? 22.065 27.272 22.677 1.00 31.31 293 ARG B O 1
ATOM 4607 N N . GLN B 1 294 ? 20.694 27.939 21.025 1.00 26.17 294 GLN B N 1
ATOM 4608 C CA . GLN B 1 294 ? 21.165 26.949 20.099 1.00 22.82 294 GLN B CA 1
ATOM 4609 C C . GLN B 1 294 ? 22.371 27.510 19.397 1.00 24.62 294 GLN B C 1
ATOM 4610 O O . GLN B 1 294 ? 22.665 28.723 19.476 1.00 25.22 294 GLN B O 1
ATOM 4616 N N . ALA B 1 295 ? 23.113 26.631 18.746 1.00 26.38 295 ALA B N 1
ATOM 4617 C CA . ALA B 1 295 ? 24.349 27.049 18.075 1.00 28.57 295 ALA B CA 1
ATOM 4618 C C . ALA B 1 295 ? 24.277 26.666 16.620 1.00 27.29 295 ALA B C 1
ATOM 4619 O O . ALA B 1 295 ? 23.791 25.576 16.278 1.00 25.30 295 ALA B O 1
ATOM 4621 N N . ASP B 1 296 ? 24.753 27.567 15.769 1.00 22.80 296 ASP B N 1
ATOM 4622 C CA . ASP B 1 296 ? 24.802 27.303 14.342 1.00 24.56 296 ASP B CA 1
ATOM 4623 C C . ASP B 1 296 ? 25.975 26.379 14.091 1.00 24.63 296 ASP B C 1
ATOM 4624 O O . ASP B 1 296 ? 27.111 26.632 14.556 1.00 24.87 296 ASP B O 1
ATOM 4629 N N . ARG B 1 297 ? 25.688 25.279 13.405 1.00 23.31 297 ARG B N 1
ATOM 4630 C CA . ARG B 1 297 ? 26.749 24.360 12.948 1.00 23.04 297 ARG B CA 1
ATOM 4631 C C . ARG B 1 297 ? 27.440 24.867 11.678 1.00 24.22 297 ARG B C 1
ATOM 4632 O O . ARG B 1 297 ? 28.536 24.410 11.332 1.00 23.92 297 ARG B O 1
ATOM 4640 N N . SER B 1 298 ? 26.759 25.758 10.950 1.00 22.16 298 SER B N 1
ATOM 4641 C CA . SER B 1 298 ? 27.293 26.418 9.773 1.00 20.69 298 SER B CA 1
ATOM 4642 C C . SER B 1 298 ? 28.068 27.666 10.218 1.00 22.93 298 SER B C 1
ATOM 4643 O O . SER B 1 298 ? 27.948 28.102 11.364 1.00 25.12 298 SER B O 1
ATOM 4646 N N . PRO B 1 299 ? 28.837 28.277 9.295 1.00 22.91 299 PRO B N 1
ATOM 4647 C CA . PRO B 1 299 ? 29.497 29.533 9.638 1.00 21.93 299 PRO B CA 1
ATOM 4648 C C . PRO B 1 299 ? 28.540 30.695 9.832 1.00 22.01 299 PRO B C 1
ATOM 4649 O O . PRO B 1 299 ? 28.971 31.737 10.257 1.00 25.11 299 PRO B O 1
ATOM 4653 N N . CYS B 1 300 ? 27.268 30.543 9.410 1.00 23.40 300 CYS B N 1
ATOM 4654 C CA . CYS B 1 300 ? 26.219 31.575 9.577 1.00 24.23 300 CYS B CA 1
ATOM 4655 C C . CYS B 1 300 ? 26.329 32.698 8.574 1.00 26.17 300 CYS B C 1
ATOM 4656 O O . CYS B 1 300 ? 27.241 33.520 8.621 1.00 27.26 300 CYS B O 1
ATOM 4659 N N . GLY B 1 301 ? 25.393 32.732 7.634 1.00 21.09 301 GLY B N 1
ATOM 4660 C CA . GLY B 1 301 ? 25.499 33.677 6.519 1.00 22.07 301 GLY B CA 1
ATOM 4661 C C . GLY B 1 301 ? 25.262 35.114 6.913 1.00 23.08 301 GLY B C 1
ATOM 4662 O O . GLY B 1 301 ? 25.977 36.014 6.465 1.00 24.86 301 GLY B O 1
ATOM 4663 N N . THR B 1 302 ? 24.255 35.369 7.747 1.00 21.20 302 THR B N 1
ATOM 4664 C CA . THR B 1 302 ? 24.018 36.736 8.231 1.00 20.41 302 THR B CA 1
ATOM 4665 C C . THR B 1 302 ? 25.133 37.214 9.143 1.00 23.61 302 THR B C 1
ATOM 4666 O O . THR B 1 302 ? 25.503 38.386 9.100 1.00 23.85 302 THR B O 1
ATOM 4670 N N . GLY B 1 303 ? 25.666 36.290 9.922 1.00 21.08 303 GLY B N 1
ATOM 4671 C CA . GLY B 1 303 ? 26.805 36.572 10.844 1.00 22.02 303 GLY B CA 1
ATOM 4672 C C . GLY B 1 303 ? 28.079 36.890 10.038 1.00 25.03 303 GLY B C 1
ATOM 4673 O O . GLY B 1 303 ? 28.865 37.763 10.416 1.00 24.86 303 GLY B O 1
ATOM 4674 N N . THR B 1 304 ? 28.274 36.173 8.937 1.00 22.35 304 THR B N 1
ATOM 4675 C CA . THR B 1 304 ? 29.382 36.462 7.997 1.00 24.16 304 THR B CA 1
ATOM 4676 C C . THR B 1 304 ? 29.189 37.826 7.358 1.00 27.12 304 THR B C 1
ATOM 4677 O O . THR B 1 304 ? 30.136 38.618 7.239 1.00 28.47 304 THR B O 1
ATOM 4681 N N . SER B 1 305 ? 27.965 38.124 6.933 1.00 25.24 305 SER B N 1
ATOM 4682 C CA . SER B 1 305 ? 27.659 39.446 6.397 1.00 26.26 305 SER B CA 1
ATOM 4683 C C . SER B 1 305 ? 27.948 40.562 7.393 1.00 28.40 305 SER B C 1
ATOM 4684 O O . SER B 1 305 ? 28.506 41.599 7.027 1.00 26.37 305 SER B O 1
ATOM 4687 N N . ALA B 1 306 ? 27.592 40.343 8.657 1.00 27.07 306 ALA B N 1
ATOM 4688 C CA . ALA B 1 306 ? 27.817 41.335 9.703 1.00 25.38 306 ALA B CA 1
ATOM 4689 C C . ALA B 1 306 ? 29.314 41.478 9.992 1.00 28.44 306 ALA B C 1
ATOM 4690 O O . ALA B 1 306 ? 29.823 42.604 10.183 1.00 27.43 306 ALA B O 1
ATOM 4692 N N . LYS B 1 307 ? 30.015 40.352 9.993 1.00 26.25 307 LYS B N 1
ATOM 4693 C CA . LYS B 1 307 ? 31.478 40.359 10.200 1.00 25.97 307 LYS B CA 1
ATOM 4694 C C . LYS B 1 307 ? 32.166 41.109 9.040 1.00 26.45 307 LYS B C 1
ATOM 4695 O O . LYS B 1 307 ? 33.074 41.925 9.272 1.00 28.99 307 LYS B O 1
ATOM 4701 N N . MET B 1 308 ? 31.754 40.824 7.806 1.00 26.67 308 MET B N 1
ATOM 4702 C CA . MET B 1 308 ? 32.314 41.522 6.630 1.00 27.17 308 MET B CA 1
ATOM 4703 C C . MET B 1 308 ? 32.011 43.026 6.631 1.00 30.43 308 MET B C 1
ATOM 4704 O O . MET B 1 308 ? 32.895 43.827 6.331 1.00 27.52 308 MET B O 1
ATOM 4709 N N . ALA B 1 309 ? 30.775 43.412 6.960 1.00 27.44 309 ALA B N 1
ATOM 4710 C CA . ALA B 1 309 ? 30.442 44.833 7.139 1.00 29.83 309 ALA B CA 1
ATOM 4711 C C . ALA B 1 309 ? 31.338 45.537 8.169 1.00 29.05 309 ALA B C 1
ATOM 4712 O O . ALA B 1 309 ? 31.742 46.698 7.972 1.00 30.64 309 ALA B O 1
ATOM 4714 N N . THR B 1 310 ? 31.626 44.842 9.260 1.00 26.42 310 THR B N 1
ATOM 4715 C CA . THR B 1 310 ? 32.435 45.381 10.356 1.00 30.31 310 THR B CA 1
ATOM 4716 C C . THR B 1 310 ? 33.896 45.526 9.887 1.00 29.55 310 THR B C 1
ATOM 4717 O O . THR B 1 310 ? 34.499 46.608 9.999 1.00 32.40 310 THR B O 1
ATOM 4721 N N . LEU B 1 311 ? 34.443 44.469 9.306 1.00 26.70 311 LEU B N 1
ATOM 4722 C CA . LEU B 1 311 ? 35.809 44.515 8.761 1.00 29.27 311 LEU B CA 1
ATOM 4723 C C . LEU B 1 311 ? 35.950 45.611 7.697 1.00 32.40 311 LEU B C 1
ATOM 4724 O O . LEU B 1 311 ? 36.934 46.357 7.665 1.00 32.25 311 LEU B O 1
ATOM 4729 N N . TYR B 1 312 ? 34.953 45.731 6.831 1.00 29.72 312 TYR B N 1
ATOM 4730 C CA . TYR B 1 312 ? 34.975 46.734 5.794 1.00 31.49 312 TYR B CA 1
ATOM 4731 C C . TYR B 1 312 ? 35.016 48.151 6.363 1.00 36.34 312 TYR B C 1
ATOM 4732 O O . TYR B 1 312 ? 35.824 48.995 5.921 1.00 32.79 312 TYR B O 1
ATOM 4741 N N . ALA B 1 313 ? 34.147 48.407 7.343 1.00 30.64 313 ALA B N 1
ATOM 4742 C CA . ALA B 1 313 ? 34.049 49.721 7.972 1.00 34.25 313 ALA B CA 1
ATOM 4743 C C . ALA B 1 313 ? 35.41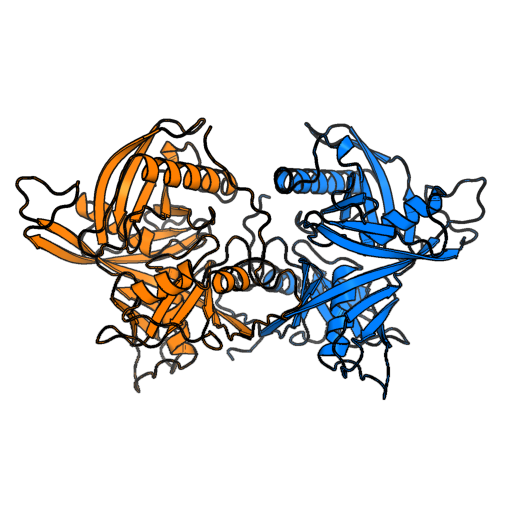5 50.113 8.544 1.00 33.93 313 ALA B C 1
ATOM 4744 O O . ALA B 1 313 ? 35.773 51.285 8.547 1.00 38.61 313 ALA B O 1
ATOM 4746 N N . LYS B 1 314 ? 36.160 49.118 9.001 1.00 32.73 314 LYS B N 1
ATOM 4747 C CA . LYS B 1 314 ? 37.462 49.321 9.604 1.00 34.60 314 LYS B CA 1
ATOM 4748 C C . LYS B 1 314 ? 38.608 49.265 8.589 1.00 37.77 314 LYS B C 1
ATOM 4749 O O . LYS B 1 314 ? 39.770 49.280 8.973 1.00 38.34 314 LYS B O 1
ATOM 4755 N N . GLY B 1 315 ? 38.290 49.190 7.300 1.00 33.98 315 GLY B N 1
ATOM 4756 C CA . GLY B 1 315 ? 39.315 49.172 6.255 1.00 40.03 315 GLY B CA 1
ATOM 4757 C C . GLY B 1 315 ? 40.060 47.858 6.096 1.00 41.68 315 GLY B C 1
ATOM 4758 O O . GLY B 1 315 ? 41.111 47.830 5.445 1.00 38.98 315 GLY B O 1
ATOM 4759 N N . GLN B 1 316 ? 39.522 46.774 6.673 1.00 33.83 316 GLN B N 1
ATOM 4760 C CA . GLN B 1 316 ? 40.229 45.487 6.773 1.00 34.59 316 GLN B CA 1
ATOM 4761 C C . GLN B 1 316 ? 39.823 44.485 5.685 1.00 31.94 316 GLN B C 1
ATOM 4762 O O . GLN B 1 316 ? 40.322 43.363 5.623 1.00 34.29 316 GLN B O 1
ATOM 4768 N N . LEU B 1 317 ? 38.927 44.903 4.815 1.00 29.67 317 LEU B N 1
ATOM 4769 C CA . LEU B 1 317 ? 38.445 44.039 3.768 1.00 31.80 317 LEU B CA 1
ATOM 4770 C C . LEU B 1 317 ? 38.044 44.946 2.636 1.00 28.46 317 LEU B C 1
ATOM 4771 O O . LEU B 1 317 ? 37.389 45.950 2.854 1.00 29.07 317 LEU B O 1
ATOM 4776 N N . ARG B 1 318 ? 38.514 44.622 1.433 1.00 28.53 318 ARG B N 1
ATOM 4777 C CA . ARG B 1 318 ? 38.211 45.386 0.239 1.00 29.49 318 ARG B CA 1
ATOM 4778 C C . ARG B 1 318 ? 36.992 44.829 -0.415 1.00 28.33 318 ARG B C 1
ATOM 4779 O O . ARG B 1 318 ? 36.738 43.610 -0.335 1.00 29.78 318 ARG B O 1
ATOM 4787 N N . ILE B 1 319 ? 36.283 45.687 -1.134 1.00 28.13 319 ILE B N 1
ATOM 4788 C CA . ILE B 1 319 ? 35.226 45.251 -2.032 1.00 32.45 319 ILE B CA 1
ATOM 4789 C C . ILE B 1 319 ? 35.778 44.212 -3.008 1.00 34.32 319 ILE B C 1
ATOM 4790 O O . ILE B 1 319 ? 36.865 44.370 -3.554 1.00 29.22 319 ILE B O 1
ATOM 4795 N N . GLY B 1 320 ? 35.047 43.118 -3.183 1.00 27.15 320 GLY B N 1
ATOM 4796 C CA . GLY B 1 320 ? 35.445 42.057 -4.081 1.00 27.93 320 GLY B CA 1
ATOM 4797 C C . GLY B 1 320 ? 36.447 41.055 -3.573 1.00 23.12 320 GLY B C 1
ATOM 4798 O O . GLY B 1 320 ? 36.672 40.045 -4.222 1.00 29.42 320 GLY B O 1
ATOM 4799 N N . GLU B 1 321 ? 37.035 41.302 -2.403 1.00 25.87 321 GLU B N 1
ATOM 4800 C CA . GLU B 1 321 ? 37.985 40.393 -1.816 1.00 27.33 321 GLU B CA 1
ATOM 4801 C C . GLU B 1 321 ? 37.221 39.188 -1.220 1.00 30.83 321 GLU B C 1
ATOM 4802 O O . GLU B 1 321 ? 36.203 39.364 -0.563 1.00 30.58 321 GLU B O 1
ATOM 4808 N N . THR B 1 322 ? 37.722 37.981 -1.434 1.00 28.27 322 THR B N 1
ATOM 4809 C CA . THR B 1 322 ? 37.051 36.800 -0.886 1.00 30.53 322 THR B CA 1
ATOM 4810 C C . THR B 1 322 ? 37.390 36.642 0.595 1.00 27.98 322 THR B C 1
ATOM 4811 O O . THR B 1 322 ? 38.550 36.686 1.002 1.00 32.07 322 THR B O 1
ATOM 4815 N N . PHE B 1 323 ? 36.335 36.512 1.414 1.00 29.30 323 PHE B N 1
ATOM 4816 C CA . PHE B 1 323 ? 36.452 36.280 2.843 1.00 25.20 323 PHE B CA 1
ATOM 4817 C C . PHE B 1 323 ? 35.909 34.873 3.117 1.00 26.21 323 PHE B C 1
ATOM 4818 O O . PHE B 1 323 ? 34.849 34.531 2.585 1.00 27.86 323 PHE B O 1
ATOM 4826 N N . VAL B 1 324 ? 36.624 34.077 3.911 1.00 24.55 324 VAL B N 1
ATOM 4827 C CA . VAL B 1 324 ? 36.249 32.686 4.143 1.00 27.09 324 VAL B CA 1
ATOM 4828 C C . VAL B 1 324 ? 36.053 32.471 5.631 1.00 28.54 324 VAL B C 1
ATOM 4829 O O . VAL B 1 324 ? 36.967 32.689 6.410 1.00 26.30 324 VAL B O 1
ATOM 4833 N N . TYR B 1 325 ? 34.857 32.042 6.036 1.00 25.74 325 TYR B N 1
ATOM 4834 C CA . TYR B 1 325 ? 34.558 31.898 7.444 1.00 24.90 325 TYR B CA 1
ATOM 4835 C C . TYR B 1 325 ? 34.319 30.407 7.728 1.00 25.61 325 TYR B C 1
ATOM 4836 O O . TYR B 1 325 ? 33.533 29.753 7.013 1.00 24.57 325 TYR B O 1
ATOM 4845 N N . GLU B 1 326 ? 34.960 29.917 8.776 1.00 22.75 326 GLU B N 1
ATOM 4846 C CA . GLU B 1 326 ? 34.879 28.532 9.213 1.00 26.45 326 GLU B CA 1
ATOM 4847 C C . GLU B 1 326 ? 33.961 28.374 10.430 1.00 26.22 326 GLU B C 1
ATOM 4848 O O . GLU B 1 326 ? 33.913 29.235 11.321 1.00 27.86 326 GLU B O 1
ATOM 4854 N N . SER B 1 327 ? 33.253 27.248 10.481 1.00 26.68 327 SER B N 1
ATOM 4855 C CA . SER B 1 327 ? 32.371 26.938 11.611 1.00 26.87 327 SER B CA 1
ATOM 4856 C C . SER B 1 327 ? 33.005 26.018 12.652 1.00 29.54 327 SER B C 1
ATOM 4857 O O . SER B 1 327 ? 34.113 25.512 12.488 1.00 28.10 327 SER B O 1
ATOM 4860 N N . ILE B 1 328 ? 32.274 25.763 13.726 1.00 28.30 328 ILE B N 1
ATOM 4861 C CA . ILE B 1 328 ? 32.758 24.834 14.740 1.00 31.59 328 ILE B CA 1
ATOM 4862 C C . ILE B 1 328 ? 32.961 23.418 14.168 1.00 31.96 328 ILE B C 1
ATOM 4863 O O . ILE B 1 328 ? 33.723 22.632 14.707 1.00 33.17 328 ILE B O 1
ATOM 4868 N N . LEU B 1 329 ? 32.278 23.109 13.065 1.00 29.36 329 LEU B N 1
ATOM 4869 C CA . LEU B 1 329 ? 32.344 21.782 12.424 1.00 30.63 329 LEU B CA 1
ATOM 4870 C C . LEU B 1 329 ? 33.475 21.681 11.384 1.00 32.02 329 LEU B C 1
ATOM 4871 O O . LEU B 1 329 ? 33.756 20.606 10.849 1.00 32.04 329 LEU B O 1
ATOM 4876 N N . GLY B 1 330 ? 34.125 22.796 11.088 1.00 28.05 330 GLY B N 1
ATOM 4877 C CA . GLY B 1 330 ? 35.083 22.853 9.997 1.00 27.55 330 GLY B CA 1
ATOM 4878 C C . GLY B 1 330 ? 34.466 23.257 8.678 1.00 26.22 330 GLY B C 1
ATOM 4879 O O . GLY B 1 330 ? 35.185 23.375 7.696 1.00 28.11 330 GLY B O 1
ATOM 4880 N N . SER B 1 331 ? 33.147 23.495 8.644 1.00 28.16 331 SER B N 1
ATOM 4881 C CA . SER B 1 331 ? 32.486 23.925 7.402 1.00 26.71 331 SER B CA 1
ATOM 4882 C C . SER B 1 331 ? 32.917 25.342 6.996 1.00 25.04 331 SER B C 1
ATOM 4883 O O . SER B 1 331 ? 33.154 26.176 7.846 1.00 24.52 331 SER B O 1
ATOM 4886 N N . LEU B 1 332 ? 32.939 25.611 5.696 1.00 24.16 332 LEU B N 1
ATOM 4887 C CA . LEU B 1 332 ? 33.299 26.921 5.163 1.00 24.02 332 LEU B CA 1
ATOM 4888 C C . LEU B 1 332 ? 32.175 27.606 4.425 1.00 22.36 332 LEU B C 1
ATOM 4889 O O . LEU B 1 332 ? 31.429 26.959 3.670 1.00 23.77 332 LEU B O 1
ATOM 4894 N N . PHE B 1 333 ? 32.059 28.917 4.614 1.00 22.11 333 PHE B N 1
ATOM 4895 C CA . PHE B 1 333 ? 31.311 29.773 3.692 1.00 22.24 333 PHE B CA 1
ATOM 4896 C C . PHE B 1 333 ? 32.284 30.774 3.076 1.00 23.54 333 PHE B C 1
ATOM 4897 O O . PHE B 1 333 ? 33.234 31.186 3.737 1.00 25.47 333 PHE B O 1
ATOM 4905 N N . GLN B 1 334 ? 31.986 31.177 1.848 1.00 24.45 334 GLN B N 1
ATOM 4906 C CA . GLN B 1 334 ? 32.737 32.236 1.181 1.00 28.94 334 GLN B CA 1
ATOM 4907 C C . GLN B 1 334 ? 31.855 33.447 1.054 1.00 30.76 334 GLN B C 1
ATOM 4908 O O . GLN B 1 334 ? 30.678 33.347 0.668 1.00 29.34 334 GLN B O 1
ATOM 4914 N N . GLY B 1 335 ? 32.420 34.612 1.327 1.00 29.01 335 GLY B N 1
ATOM 4915 C CA . GLY B 1 335 ? 31.661 35.845 1.086 1.00 27.41 335 GLY B CA 1
ATOM 4916 C C . GLY B 1 335 ? 32.510 36.903 0.406 1.00 32.50 335 GLY B C 1
ATOM 4917 O O . GLY B 1 335 ? 33.733 36.846 0.467 1.00 28.64 335 GLY B O 1
ATOM 4918 N N . ARG B 1 336 ? 31.839 37.849 -0.221 1.00 29.59 336 ARG B N 1
ATOM 4919 C CA . ARG B 1 336 ? 32.466 39.033 -0.811 1.00 32.02 336 ARG B CA 1
ATOM 4920 C C . ARG B 1 336 ? 31.547 40.210 -0.606 1.00 32.32 336 ARG B C 1
ATOM 4921 O O . ARG B 1 336 ? 30.326 40.108 -0.799 1.00 30.90 336 ARG B O 1
ATOM 4929 N N . VAL B 1 337 ? 32.118 41.336 -0.227 1.00 30.24 337 VAL B N 1
ATOM 4930 C CA . VAL B 1 337 ? 31.384 42.600 -0.286 1.00 30.49 337 VAL B CA 1
ATOM 4931 C C . VAL B 1 337 ? 31.320 43.067 -1.728 1.00 33.47 337 VAL B C 1
ATOM 4932 O O . VAL B 1 337 ? 32.373 43.225 -2.358 1.00 32.03 337 VAL B O 1
ATOM 4936 N N . LEU B 1 338 ? 30.102 43.268 -2.245 1.00 27.61 338 LEU B N 1
ATOM 4937 C CA . LEU B 1 338 ? 29.862 43.600 -3.649 1.00 32.48 338 LEU B CA 1
ATOM 4938 C C . LEU B 1 338 ? 29.822 45.105 -3.908 1.00 34.09 338 LEU B C 1
ATOM 4939 O O . LEU B 1 338 ? 29.996 45.552 -5.037 1.00 34.69 338 LEU B O 1
ATOM 4944 N N . GLY B 1 339 ? 29.559 45.876 -2.872 1.00 31.94 339 GLY B N 1
ATOM 4945 C CA . GLY B 1 339 ? 29.380 47.298 -3.027 1.00 36.82 339 GLY B CA 1
ATOM 4946 C C . GLY B 1 339 ? 29.085 47.954 -1.707 1.00 36.88 339 GLY B C 1
ATOM 4947 O O . GLY B 1 339 ? 28.820 47.283 -0.704 1.00 31.70 339 GLY B O 1
ATOM 4948 N N . GLU B 1 340 ? 29.109 49.281 -1.725 1.00 33.82 340 GLU B N 1
ATOM 4949 C CA . GLU B 1 340 ? 28.838 50.101 -0.551 1.00 34.99 340 GLU B CA 1
ATOM 4950 C C . GLU B 1 340 ? 27.958 51.238 -0.998 1.00 38.50 340 GLU B C 1
ATOM 4951 O O . GLU B 1 340 ? 27.865 51.532 -2.195 1.00 42.65 340 GLU B O 1
ATOM 4957 N N . GLU B 1 341 ? 27.359 51.905 -0.027 1.00 42.36 341 GLU B N 1
ATOM 4958 C CA . GLU B 1 341 ? 26.461 53.008 -0.300 1.00 43.52 341 GLU B CA 1
ATOM 4959 C C . GLU B 1 341 ? 26.327 53.821 0.987 1.00 46.48 341 GLU B C 1
ATOM 4960 O O . GLU B 1 341 ? 26.370 53.265 2.092 1.00 39.34 341 GLU B O 1
ATOM 4966 N N . ARG B 1 342 ? 26.222 55.139 0.849 1.00 44.98 342 ARG B N 1
ATOM 4967 C CA . ARG B 1 342 ? 25.973 56.012 1.991 1.00 48.04 342 ARG B CA 1
ATOM 4968 C C . ARG B 1 342 ? 24.510 56.375 1.901 1.00 48.68 342 ARG B C 1
ATOM 4969 O O . ARG B 1 342 ? 23.987 56.541 0.804 1.00 55.06 342 ARG B O 1
ATOM 4977 N N . ILE B 1 343 ? 23.835 56.469 3.040 1.00 49.01 343 ILE B N 1
ATOM 4978 C CA . ILE B 1 343 ? 22.422 56.838 3.051 1.00 51.86 343 ILE B CA 1
ATOM 4979 C C . ILE B 1 343 ? 22.295 58.225 3.690 1.00 56.68 343 ILE B C 1
ATOM 4980 O O . ILE B 1 343 ? 22.351 58.356 4.915 1.00 49.71 343 ILE B O 1
ATOM 4985 N N . PRO B 1 344 ? 22.139 59.275 2.855 1.00 61.53 344 PRO B N 1
ATOM 4986 C CA . PRO B 1 344 ? 22.176 60.635 3.400 1.00 61.45 344 PRO B CA 1
ATOM 4987 C C . PRO B 1 344 ? 21.023 60.893 4.360 1.00 54.87 344 PRO B C 1
ATOM 4988 O O . PRO B 1 344 ? 19.902 60.453 4.107 1.00 53.10 344 PRO B O 1
ATOM 4992 N N . GLY B 1 345 ? 21.318 61.569 5.465 1.00 59.17 345 GLY B N 1
ATOM 4993 C CA . GLY B 1 345 ? 20.304 61.938 6.454 1.00 63.89 345 GLY B CA 1
ATOM 4994 C C . GLY B 1 345 ? 19.847 60.820 7.373 1.00 61.17 345 GLY B C 1
ATOM 4995 O O . GLY B 1 345 ? 18.844 60.970 8.074 1.00 57.96 345 GLY B O 1
ATOM 4996 N N . VAL B 1 346 ? 20.577 59.703 7.372 1.00 56.36 346 VAL B N 1
ATOM 4997 C CA . VAL B 1 346 ? 20.267 58.541 8.220 1.00 48.88 346 VAL B CA 1
ATOM 4998 C C . VAL B 1 346 ? 21.536 58.121 8.957 1.00 53.14 346 VAL B C 1
ATOM 4999 O O . VAL B 1 346 ? 22.575 57.864 8.332 1.00 49.31 346 VAL B O 1
ATOM 5003 N N . LYS B 1 347 ? 21.461 58.062 10.283 1.00 44.06 347 LYS B N 1
ATOM 5004 C CA . LYS B 1 347 ? 22.626 57.774 11.081 1.00 47.42 347 LYS B CA 1
ATOM 5005 C C . LYS B 1 347 ? 22.348 56.585 11.978 1.00 45.71 347 LYS B C 1
ATOM 5006 O O . LYS B 1 347 ? 21.204 56.330 12.357 1.00 42.76 347 LYS B O 1
ATOM 5012 N N . VAL B 1 348 ? 23.408 55.846 12.271 1.00 40.61 348 VAL B N 1
ATOM 5013 C CA . VAL B 1 348 ? 23.422 54.868 13.361 1.00 40.66 348 VAL B CA 1
ATOM 5014 C C . VAL B 1 348 ? 24.533 55.344 14.300 1.00 41.44 348 VAL B C 1
ATOM 5015 O O . VAL B 1 348 ? 25.286 56.255 13.949 1.00 43.99 348 VAL B O 1
ATOM 5019 N N . PRO B 1 349 ? 24.641 54.749 15.492 1.00 38.07 349 PRO B N 1
ATOM 5020 C CA . PRO B 1 349 ? 25.621 55.244 16.455 1.00 39.02 349 PRO B CA 1
ATOM 5021 C C . PRO B 1 349 ? 27.031 55.432 15.927 1.00 41.74 349 PRO B C 1
ATOM 5022 O O . PRO B 1 349 ? 27.706 56.392 16.299 1.00 36.99 349 PRO B O 1
ATOM 5026 N N . VAL B 1 350 ? 27.485 54.537 15.059 1.00 40.66 350 VAL B N 1
ATOM 5027 C CA . VAL B 1 350 ? 28.842 54.640 14.536 1.00 38.66 350 VAL B CA 1
ATOM 5028 C C . VAL B 1 350 ? 28.980 55.811 13.537 1.00 38.97 350 VAL B C 1
ATOM 5029 O O . VAL B 1 350 ? 30.089 56.244 13.243 1.00 41.18 350 VAL B O 1
ATOM 5033 N N . THR B 1 351 ? 27.869 56.331 13.024 1.00 39.05 351 THR B N 1
ATOM 5034 C CA . THR B 1 351 ? 27.920 57.345 11.964 1.00 44.62 351 THR B CA 1
ATOM 5035 C C . THR B 1 351 ? 28.396 58.710 12.524 1.00 53.14 351 THR B C 1
ATOM 5036 O O . THR B 1 351 ? 27.809 59.223 13.475 1.00 50.60 351 THR B O 1
ATOM 5040 N N . LYS B 1 352 ? 29.451 59.281 11.932 1.00 61.65 352 LYS B N 1
ATOM 5041 C CA . LYS B 1 352 ? 30.037 60.556 12.413 1.00 69.16 352 LYS B CA 1
ATOM 5042 C C . LYS B 1 352 ? 29.147 61.791 12.199 1.00 74.47 352 LYS B C 1
ATOM 5043 O O . LYS B 1 352 ? 28.383 61.866 11.227 1.00 70.90 352 LYS B O 1
ATOM 5049 N N . ASP B 1 353 ? 29.273 62.763 13.109 1.00 84.40 353 ASP B N 1
ATOM 5050 C CA . ASP B 1 353 ? 28.565 64.051 13.004 1.00 89.95 353 ASP B CA 1
ATOM 5051 C C . ASP B 1 353 ? 28.815 64.709 11.647 1.00 91.91 353 ASP B C 1
ATOM 5052 O O . ASP B 1 353 ? 27.894 65.259 11.033 1.00 89.79 353 ASP B O 1
ATOM 5057 N N . ALA B 1 354 ? 30.071 64.658 11.202 1.00 92.53 354 ALA B N 1
ATOM 5058 C CA . ALA B 1 354 ? 30.468 65.174 9.891 1.00 89.77 354 ALA B CA 1
ATOM 5059 C C . ALA B 1 354 ? 29.844 64.363 8.750 1.00 87.17 354 ALA B C 1
ATOM 5060 O O . ALA B 1 354 ? 29.505 64.922 7.709 1.00 89.13 354 ALA B O 1
ATOM 5062 N N . GLU B 1 355 ? 29.699 63.052 8.946 1.00 82.63 355 GLU B N 1
ATOM 5063 C CA . GLU B 1 355 ? 29.086 62.182 7.935 1.00 80.81 355 GLU B CA 1
ATOM 5064 C C . GLU B 1 355 ? 27.577 62.452 7.803 1.00 77.56 355 GLU B C 1
ATOM 5065 O O . GLU B 1 355 ? 26.815 62.284 8.761 1.00 63.54 355 GLU B O 1
ATOM 5071 N N . GLU B 1 356 ? 27.173 62.895 6.609 1.00 79.12 356 GLU B N 1
ATOM 5072 C CA . GLU B 1 356 ? 25.757 63.129 6.267 1.00 77.91 356 GLU B CA 1
ATOM 5073 C C . GLU B 1 356 ? 24.864 61.887 6.375 1.00 74.09 356 GLU B C 1
ATOM 5074 O O . GLU B 1 356 ? 23.639 62.019 6.536 1.00 66.17 356 GLU B O 1
ATOM 5080 N N . GLY B 1 357 ? 25.477 60.698 6.282 1.00 65.35 357 GLY B N 1
ATOM 5081 C CA . GLY B 1 357 ? 24.735 59.443 6.173 1.00 58.57 357 GLY B CA 1
ATOM 5082 C C . GLY B 1 357 ? 25.493 58.171 6.523 1.00 51.06 357 GLY B C 1
ATOM 5083 O O . GLY B 1 357 ? 26.722 58.092 6.412 1.00 40.68 357 GLY B O 1
ATOM 5084 N N . MET B 1 358 ? 24.742 57.159 6.949 1.00 44.17 358 MET B N 1
ATOM 5085 C CA . MET B 1 358 ? 25.342 55.891 7.339 1.00 40.60 358 MET B CA 1
ATOM 5086 C C . MET B 1 358 ? 25.861 55.119 6.129 1.00 33.91 358 MET B C 1
ATOM 5087 O O . MET B 1 358 ? 25.305 55.185 5.018 1.00 35.85 358 MET B O 1
ATOM 5092 N N . LEU B 1 359 ? 26.911 54.357 6.391 1.00 34.61 359 LEU B N 1
ATOM 5093 C CA . LEU B 1 359 ? 27.509 53.428 5.437 1.00 34.33 359 LEU B CA 1
ATOM 5094 C C . LEU B 1 359 ? 26.822 52.072 5.559 1.00 33.05 359 LEU B C 1
ATOM 5095 O O . LEU B 1 359 ? 26.739 51.550 6.661 1.00 32.58 359 LEU B O 1
ATOM 5100 N N . VAL B 1 360 ? 26.350 51.534 4.435 1.00 30.62 360 VAL B N 1
ATOM 5101 C CA . VAL B 1 360 ? 25.890 50.148 4.356 1.00 32.88 360 VAL B CA 1
ATOM 5102 C C . VAL B 1 360 ? 26.708 49.448 3.291 1.00 35.57 360 VAL B C 1
ATOM 5103 O O . VAL B 1 360 ? 27.288 50.112 2.426 1.00 34.24 360 VAL B O 1
ATOM 5107 N N . VAL B 1 361 ? 26.751 48.112 3.347 1.00 34.43 361 VAL B N 1
ATOM 5108 C CA . VAL B 1 361 ? 27.342 47.307 2.278 1.00 33.10 361 VAL B CA 1
ATOM 5109 C C . VAL B 1 361 ? 26.402 46.192 1.839 1.00 33.83 361 VAL B C 1
ATOM 5110 O O . VAL B 1 361 ? 25.553 45.741 2.629 1.00 32.36 361 VAL B O 1
ATOM 5114 N N . THR B 1 362 ? 26.545 45.767 0.588 1.00 32.34 362 THR B N 1
ATOM 5115 C CA . THR B 1 362 ? 25.839 44.602 0.078 1.00 33.52 362 THR B CA 1
ATOM 5116 C C . THR B 1 362 ? 26.838 43.452 -0.036 1.00 36.62 362 THR B C 1
ATOM 5117 O O . THR B 1 362 ? 27.851 43.554 -0.743 1.00 33.31 362 THR B O 1
ATOM 5121 N N . ALA B 1 363 ? 26.579 42.374 0.704 1.00 30.42 363 ALA B N 1
ATOM 5122 C CA . ALA B 1 363 ? 27.471 41.208 0.742 1.00 27.83 363 ALA B CA 1
ATOM 5123 C C . ALA B 1 363 ? 26.801 39.977 0.116 1.00 32.80 363 ALA B C 1
ATOM 5124 O O . ALA B 1 363 ? 25.564 39.815 0.184 1.00 28.62 363 ALA B O 1
ATOM 5126 N N . GLU B 1 364 ? 27.630 39.147 -0.513 1.00 28.60 364 GLU B N 1
ATOM 5127 C CA . GLU B 1 364 ? 27.220 37.888 -1.105 1.00 30.58 364 GLU B CA 1
ATOM 5128 C C . GLU B 1 364 ? 27.856 36.786 -0.269 1.00 29.97 364 GLU B C 1
ATOM 5129 O O . GLU B 1 364 ? 29.007 36.909 0.184 1.00 25.32 364 GLU B O 1
ATOM 5135 N N . ILE B 1 365 ? 27.063 35.754 0.016 1.00 27.27 365 ILE B N 1
ATOM 5136 C CA . ILE B 1 365 ? 27.497 34.585 0.776 1.00 24.57 365 ILE B CA 1
ATOM 5137 C C . ILE B 1 365 ? 27.218 33.342 -0.047 1.00 24.73 365 ILE B C 1
ATOM 5138 O O . ILE B 1 365 ? 26.165 33.200 -0.662 1.00 27.86 365 ILE B O 1
ATOM 5143 N N . THR B 1 366 ? 28.193 32.460 -0.088 1.00 23.72 366 THR B N 1
ATOM 5144 C CA . THR B 1 366 ? 28.129 31.224 -0.844 1.00 25.23 366 THR B CA 1
ATOM 5145 C C . THR B 1 366 ? 28.389 30.010 0.068 1.00 23.58 366 THR B C 1
ATOM 5146 O O . THR B 1 366 ? 29.258 30.034 0.928 1.00 29.08 366 THR B O 1
ATOM 5150 N N . GLY B 1 367 ? 27.551 28.985 -0.096 1.00 27.60 367 GLY B N 1
ATOM 5151 C CA . GLY B 1 367 ? 27.646 27.721 0.620 1.00 25.44 367 GLY B CA 1
ATOM 5152 C C . GLY B 1 367 ? 26.928 26.610 -0.136 1.00 24.17 367 GLY B C 1
ATOM 5153 O O . GLY B 1 367 ? 26.380 26.853 -1.191 1.00 27.72 367 GLY B O 1
ATOM 5154 N N . LYS B 1 368 ? 26.885 25.402 0.437 1.00 24.85 368 LYS B N 1
ATOM 5155 C CA . LYS B 1 368 ? 26.287 24.261 -0.240 1.00 25.27 368 LYS B CA 1
ATOM 5156 C C . LYS B 1 368 ? 25.294 23.558 0.683 1.00 24.25 368 LYS B C 1
ATOM 5157 O O . LYS B 1 368 ? 25.589 23.297 1.843 1.00 25.32 368 LYS B O 1
ATOM 5163 N N . ALA B 1 369 ? 24.097 23.303 0.159 1.00 23.80 369 ALA B N 1
ATOM 5164 C CA . ALA B 1 369 ? 23.072 22.596 0.911 1.00 22.11 369 ALA B CA 1
ATOM 5165 C C . ALA B 1 369 ? 22.735 21.274 0.245 1.00 23.52 369 ALA B C 1
ATOM 5166 O O . ALA B 1 369 ? 22.846 21.111 -0.985 1.00 27.37 369 ALA B O 1
ATOM 5168 N N . PHE B 1 370 ? 22.340 20.322 1.079 1.00 20.41 370 PHE B N 1
ATOM 5169 C CA . PHE B 1 370 ? 21.945 19.008 0.654 1.00 24.97 370 PHE B CA 1
ATOM 5170 C C . PHE B 1 370 ? 20.518 18.731 1.104 1.00 22.83 370 PHE B C 1
ATOM 5171 O O . PHE B 1 370 ? 20.134 19.123 2.203 1.00 21.67 370 PHE B O 1
ATOM 5179 N N . ILE B 1 371 ? 19.759 18.012 0.272 1.00 22.65 371 ILE B N 1
ATOM 5180 C CA . ILE B 1 371 ? 18.475 17.487 0.720 1.00 22.84 371 ILE B CA 1
ATOM 5181 C C . ILE B 1 371 ? 18.803 16.275 1.586 1.00 23.77 371 ILE B C 1
ATOM 5182 O O . ILE B 1 371 ? 19.544 15.381 1.148 1.00 24.30 371 ILE B O 1
ATOM 5187 N N . MET B 1 372 ? 18.277 16.248 2.817 1.00 18.89 372 MET B N 1
ATOM 5188 C CA . MET B 1 372 ? 18.418 15.087 3.678 1.00 20.63 372 MET B CA 1
ATOM 5189 C C . MET B 1 372 ? 17.144 14.305 3.923 1.00 21.64 372 MET B C 1
ATOM 5190 O O . MET B 1 372 ? 17.187 13.196 4.442 1.00 20.91 372 MET B O 1
ATOM 5195 N N . GLY B 1 373 ? 15.998 14.827 3.491 1.00 21.99 373 GLY B N 1
ATOM 5196 C CA . GLY B 1 373 ? 14.759 14.128 3.741 1.00 23.10 373 GLY B CA 1
ATOM 5197 C C . GLY B 1 373 ? 13.585 14.797 3.061 1.00 20.58 373 GLY B C 1
ATOM 5198 O O . GLY B 1 373 ? 13.537 16.033 2.942 1.00 21.78 373 GLY B O 1
ATOM 5199 N N . PHE B 1 374 ? 12.650 13.981 2.600 1.00 21.88 374 PHE B N 1
ATOM 5200 C CA . PHE B 1 374 ? 11.351 14.483 2.210 1.00 22.55 374 PHE B CA 1
ATOM 5201 C C . PHE B 1 374 ? 10.380 13.980 3.244 1.00 21.66 374 PHE B C 1
ATOM 5202 O O . PHE B 1 374 ? 10.149 12.775 3.336 1.00 24.63 374 PHE B O 1
ATOM 5210 N N . ASN B 1 375 ? 9.794 14.883 4.010 1.00 20.61 375 ASN B N 1
ATOM 5211 C CA . ASN B 1 375 ? 9.113 14.512 5.238 1.00 25.04 375 ASN B CA 1
ATOM 5212 C C . ASN B 1 375 ? 7.662 14.981 5.199 1.00 30.32 375 ASN B C 1
ATOM 5213 O O . ASN B 1 375 ? 7.341 16.029 4.628 1.00 30.08 375 ASN B O 1
ATOM 5218 N N . THR B 1 376 ? 6.772 14.155 5.723 1.00 25.08 376 THR B N 1
ATOM 5219 C CA . THR B 1 376 ? 5.396 14.544 5.953 1.00 26.21 376 THR B CA 1
ATOM 5220 C C . THR B 1 376 ? 5.165 14.436 7.429 1.00 26.56 376 THR B C 1
ATOM 5221 O O . THR B 1 376 ? 5.129 13.333 7.971 1.00 27.40 376 THR B O 1
ATOM 5225 N N . MET B 1 377 ? 5.043 15.589 8.059 1.00 25.01 377 MET B N 1
ATOM 5226 C CA A MET B 1 377 ? 4.940 15.658 9.510 0.50 25.51 377 MET B CA 1
ATOM 5227 C CA B MET B 1 377 ? 4.929 15.719 9.499 0.50 26.09 377 MET B CA 1
ATOM 5228 C C . MET B 1 377 ? 3.471 15.600 9.921 1.00 27.11 377 MET B C 1
ATOM 5229 O O . MET B 1 377 ? 2.619 16.231 9.294 1.00 26.30 377 MET B O 1
ATOM 5238 N N . LEU B 1 378 ? 3.193 14.822 10.975 1.00 23.78 378 LEU B N 1
ATOM 5239 C CA . LEU B 1 378 ? 1.818 14.517 11.385 1.00 26.29 378 LEU B CA 1
ATOM 5240 C C . LEU B 1 378 ? 1.547 14.971 12.805 1.00 26.46 378 LEU B C 1
ATOM 5241 O O . LEU B 1 378 ? 2.401 14.827 13.700 1.00 22.37 378 LEU B O 1
ATOM 5246 N N . PHE B 1 379 ? 0.342 15.484 13.027 1.00 25.04 379 PHE B N 1
ATOM 5247 C CA . PHE B 1 379 ? -0.041 15.994 14.333 1.00 25.25 379 PHE B CA 1
ATOM 5248 C C . PHE B 1 379 ? -1.421 15.437 14.715 1.00 31.01 379 PHE B C 1
ATOM 5249 O O . PHE B 1 379 ? -2.433 15.945 14.281 1.00 37.09 379 PHE B O 1
ATOM 5257 N N . ASP B 1 380 ? -1.435 14.365 15.485 1.00 29.87 380 ASP B N 1
ATOM 5258 C CA . ASP B 1 380 ? -2.676 13.792 16.015 1.00 32.77 380 ASP B CA 1
ATOM 5259 C C . ASP B 1 380 ? -3.225 14.746 17.083 1.00 34.54 380 ASP B C 1
ATOM 5260 O O . ASP B 1 380 ? -2.513 15.166 17.991 1.00 28.40 380 ASP B O 1
ATOM 5265 N N . PRO B 1 381 ? -4.510 15.129 16.979 1.00 37.85 381 PRO B N 1
ATOM 5266 C CA . PRO B 1 381 ? -5.030 16.084 17.956 1.00 35.96 381 PRO B CA 1
ATOM 5267 C C . PRO B 1 381 ? -5.029 15.590 19.421 1.00 34.22 381 PRO B C 1
ATOM 5268 O O . PRO B 1 381 ? -5.163 16.398 20.330 1.00 37.12 381 PRO B O 1
ATOM 5272 N N . THR B 1 382 ? -4.826 14.297 19.634 1.00 37.19 382 THR B N 1
ATOM 5273 C CA . THR B 1 382 ? -4.736 13.731 20.987 1.00 35.31 382 THR B CA 1
ATOM 5274 C C . THR B 1 382 ? -3.305 13.494 21.438 1.00 34.29 382 THR B C 1
ATOM 5275 O O . THR B 1 382 ? -3.057 13.015 22.546 1.00 33.53 382 THR B O 1
ATOM 5279 N N . ASP B 1 383 ? -2.349 13.849 20.589 1.00 28.76 383 ASP B N 1
ATOM 5280 C CA . ASP B 1 383 ? -0.932 13.752 20.957 1.00 26.69 383 ASP B CA 1
ATOM 5281 C C . ASP B 1 383 ? -0.593 14.862 21.930 1.00 27.03 383 ASP B C 1
ATOM 5282 O O . ASP B 1 383 ? -0.650 16.036 21.580 1.00 28.77 383 ASP B O 1
ATOM 5287 N N . PRO B 1 384 ? -0.189 14.507 23.163 1.00 29.32 384 PRO B N 1
ATOM 5288 C CA . PRO B 1 384 ? 0.217 15.489 24.178 1.00 30.70 384 PRO B CA 1
ATOM 5289 C C . PRO B 1 384 ? 1.473 16.300 23.824 1.00 27.26 384 PRO B C 1
ATOM 5290 O O . PRO B 1 384 ? 1.722 17.344 24.415 1.00 26.16 384 PRO B O 1
ATOM 5294 N N . PHE B 1 385 ? 2.261 15.809 22.870 1.00 23.02 385 PHE B N 1
ATOM 5295 C CA . PHE B 1 385 ? 3.420 16.529 22.367 1.00 23.59 385 PHE B CA 1
ATOM 5296 C C . PHE B 1 385 ? 3.231 16.941 20.913 1.00 23.83 385 PHE B C 1
ATOM 5297 O O . PHE B 1 385 ? 4.193 17.065 20.166 1.00 21.56 385 PHE B O 1
ATOM 5305 N N . LYS B 1 386 ? 1.975 17.202 20.533 1.00 22.28 386 LYS B N 1
ATOM 5306 C CA . LYS B 1 386 ? 1.696 17.822 19.237 1.00 24.41 386 LYS B CA 1
ATOM 5307 C C . LYS B 1 386 ? 2.351 19.181 19.056 1.00 23.46 386 LYS B C 1
ATOM 5308 O O . LYS B 1 386 ? 2.641 19.560 17.919 1.00 23.73 386 LYS B O 1
ATOM 5314 N N . ASN B 1 387 ? 2.647 19.902 20.149 1.00 22.29 387 ASN B N 1
ATOM 5315 C CA . ASN B 1 387 ? 3.379 21.170 20.068 1.00 22.09 387 ASN B CA 1
ATOM 5316 C C . ASN B 1 387 ? 4.803 21.109 20.613 1.00 23.01 387 ASN B C 1
ATOM 5317 O O . ASN B 1 387 ? 5.429 22.135 20.875 1.00 23.50 387 ASN B O 1
ATOM 5322 N N . GLY B 1 388 ? 5.335 19.889 20.690 1.00 21.19 388 GLY B N 1
ATOM 5323 C CA . GLY B 1 388 ? 6.736 19.690 21.033 1.00 21.26 388 GLY B CA 1
ATOM 5324 C C . GLY B 1 388 ? 7.016 19.929 22.477 1.00 22.10 388 GLY B C 1
ATOM 5325 O O . GLY B 1 388 ? 6.113 20.244 23.248 1.00 23.78 388 GLY B O 1
ATOM 5326 N N . PHE B 1 389 ? 8.296 19.773 22.823 1.00 20.41 389 PHE B N 1
ATOM 5327 C CA . PHE B 1 389 ? 8.847 20.076 24.147 1.00 23.42 389 PHE B CA 1
ATOM 5328 C C . PHE B 1 389 ? 10.337 20.297 24.034 1.00 22.88 389 PHE B C 1
ATOM 5329 O O . PHE B 1 389 ? 10.956 19.924 23.050 1.00 23.00 389 PHE B O 1
ATOM 5337 N N . THR B 1 390 ? 10.923 20.890 25.070 1.00 22.29 390 THR B N 1
ATOM 5338 C CA . THR B 1 390 ? 12.375 20.869 25.240 1.00 22.04 390 THR B CA 1
ATOM 5339 C C . THR B 1 390 ? 12.703 20.528 26.677 1.00 23.98 390 THR B C 1
ATOM 5340 O O . THR B 1 390 ? 11.946 20.860 27.582 1.00 23.86 390 THR B O 1
ATOM 5344 N N . LEU B 1 391 ? 13.863 19.912 26.845 1.00 24.58 391 LEU B N 1
ATOM 5345 C CA . LEU B 1 391 ? 14.399 19.631 28.156 1.00 26.99 391 LEU B CA 1
ATOM 5346 C C . LEU B 1 391 ? 15.505 20.654 28.497 1.00 28.71 391 LEU B C 1
ATOM 5347 O O . LEU B 1 391 ? 16.099 20.571 29.554 1.00 32.40 391 LEU B O 1
ATOM 5352 N N . LYS B 1 392 ? 15.741 21.653 27.642 1.00 26.28 392 LYS B N 1
ATOM 5353 C CA . LYS B 1 392 ? 16.784 22.635 27.937 1.00 30.55 392 LYS B CA 1
ATOM 5354 C C . LYS B 1 392 ? 16.248 23.598 28.997 1.00 31.56 392 LYS B C 1
ATOM 5355 O O . LYS B 1 392 ? 15.121 24.039 28.910 1.00 32.87 392 LYS B O 1
ATOM 5361 N N . GLN B 1 393 ? 17.058 23.878 30.010 1.00 38.61 393 GLN B N 1
ATOM 5362 C CA . GLN B 1 393 ? 16.658 24.753 31.098 1.00 42.44 393 GLN B CA 1
ATOM 5363 C C . GLN B 1 393 ? 17.009 26.189 30.743 1.00 38.52 393 GLN B C 1
ATOM 5364 O O . GLN B 1 393 ? 18.008 26.444 30.087 1.00 34.64 393 GLN B O 1
ATOM 5370 N N . TYR B 1 394 ? 16.191 27.135 31.177 1.00 36.84 394 TYR B N 1
ATOM 5371 C CA . TYR B 1 394 ? 16.512 28.524 30.964 1.00 41.82 394 TYR B CA 1
ATOM 5372 C C . TYR B 1 394 ? 17.586 28.957 31.969 1.00 43.50 394 TYR B C 1
ATOM 5373 O O . TYR B 1 394 ? 17.723 28.393 33.063 1.00 44.98 394 TYR B O 1
ATOM 5382 N N . ILE B 1 395 ? 18.379 29.933 31.564 1.00 46.51 395 ILE B N 1
ATOM 5383 C CA . ILE B 1 395 ? 19.397 30.494 32.440 1.00 51.16 395 ILE B CA 1
ATOM 5384 C C . ILE B 1 395 ? 19.311 32.016 32.407 1.00 50.98 395 ILE B C 1
ATOM 5385 O O . ILE B 1 395 ? 18.822 32.620 31.434 1.00 48.19 395 ILE B O 1
ATOM 5390 N N . TRP B 1 396 ? 19.802 32.625 33.479 1.00 51.52 396 TRP B N 1
ATOM 5391 C CA . TRP B 1 396 ? 19.756 34.064 33.630 1.00 50.74 396 TRP B CA 1
ATOM 5392 C C . TRP B 1 396 ? 20.718 34.484 34.748 1.00 53.18 396 TRP B C 1
ATOM 5393 O O . TRP B 1 396 ? 20.959 33.716 35.689 1.00 54.45 396 TRP B O 1
ATOM 5404 N N . SER B 1 397 ? 21.266 35.692 34.626 1.00 50.85 397 SER B N 1
ATOM 5405 C CA . SER B 1 397 ? 22.128 36.270 35.658 1.00 55.05 397 SER B CA 1
ATOM 5406 C C . SER B 1 397 ? 21.331 36.663 36.916 1.00 55.57 397 SER B C 1
ATOM 5407 O O . SER B 1 397 ? 20.153 37.014 36.830 1.00 53.08 397 SER B O 1
ATOM 5410 N N . SER B 1 398 ? 21.979 36.618 38.078 1.00 61.91 398 SER B N 1
ATOM 5411 C CA . SER B 1 398 ? 21.317 36.947 39.345 1.00 68.22 398 SER B CA 1
ATOM 5412 C C . SER B 1 398 ? 21.663 38.365 39.795 1.00 70.80 398 SER B C 1
ATOM 5413 O O . SER B 1 398 ? 21.163 39.342 39.236 1.00 74.59 398 SER B O 1
#